Protein AF-A0A139AIP7-F1 (afdb_monomer)

InterPro domains:
  IPR001260 Coproporphyrinogen III oxidase, aerobic [PF01218] (123-434)
  IPR001260 Coproporphyrinogen III oxidase, aerobic [PR00073] (148-164)
  IPR001260 Coproporphyrinogen III oxidase, aerobic [PR00073] (166-187)
  IPR001260 Coproporphyrinogen III oxidase, aerobic [PR00073] (216-240)
  IPR001260 Coproporphyrinogen III oxidase, aerobic [PR00073] (252-274)
  IPR001260 Coproporphyrinogen III oxidase, aerobic [PR00073] (289-318)
  IPR001260 Coproporphyrinogen III oxidase, aerobic [PR00073] (366-393)
  IPR001260 Coproporphyrinogen III oxidase, aerobic [PR00073] (395-421)
  IPR001260 Coproporphyrinogen III oxidase, aerobic [PTHR10755] (116-435)
  IPR036406 Oxygen-dependent coproporphyrinogen III oxidase superfamily [G3DSA:3.40.1500.10] (110-435)
  IPR036406 Oxygen-dependent coproporphyrinogen III oxidase superfamily [SSF102886] (118-435)

Mean predicted aligned error: 13.66 Å

Secondary structure (DSSP, 8-state):
-------------------------PPPPPPP---------------------------------SHHHHHHHHHTTSS-TTTT----PPSPP--TT------S-PPPP---TT-TTS-HHHHHHHHHHHHHHHHHHHHHHHT-TTS---EEEEEE-TTSSEEEEEEEEES-SSEEEEEEEEEEEEEEPPHHHHHHHHHTT---TT--STT-EEEEEEEEEEEEESSTTSPEEEEEEEEEEEE-TT--EEEEEEEEEEEEE-SS--HHHHHHHHHHHHHHHHTT-TTHHHHHHHHHHHHTEETTTTEESSS-EEEEEEEPPPPTTSS-TTHHHHHHHHHHHTHHHHHHHHHHHHTT----HHHHHHHHHHHHHHHHHHHHT-HHHHHHHHSTT--HHHHGGGS-S-----TT--PPTTSHHHHHHHHHHSPPP--

Radius of gyration: 29.46 Å; Cα contacts (8 Å, |Δi|>4): 619; chains: 1; bounding box: 97×85×88 Å

pLDDT: mean 77.07, std 28.41, range [20.62, 98.94]

Nearest PDB structures (foldseek):
  1tkl-assembly1_B  TM=9.303E-01  e=1.721E-32  Saccharomyces cerevisiae
  3e8j-assembly1_B  TM=9.532E-01  e=1.455E-25  Leishmania naiffi
  1txn-assembly1_B  TM=8.670E-01  e=6.450E-23  Saccharomyces cerevisiae
  1txn-assembly1_A  TM=8.499E-01  e=6.801E-23  Saccharomyces cerevisiae
  1tk1-assembly1_A  TM=9.263E-01  e=5.272E-19  Saccharomyces cerevisiae

Organism: Gonapodya prolifera (strain JEL478) (NCBI:txid1344416)

Structure (mmCIF, N/CA/C/O backbone):
data_AF-A0A139AIP7-F1
#
_entry.id   AF-A0A139AIP7-F1
#
loop_
_atom_site.group_PDB
_atom_site.id
_atom_site.type_symbol
_atom_site.label_atom_id
_atom_site.label_alt_id
_atom_site.label_comp_id
_atom_site.label_asym_id
_atom_site.label_entity_id
_atom_site.label_seq_id
_atom_site.pdbx_PDB_ins_code
_atom_site.Cartn_x
_atom_site.Cartn_y
_atom_site.Cartn_z
_atom_site.occupancy
_atom_site.B_iso_or_equiv
_atom_site.auth_seq_id
_atom_site.auth_comp_id
_atom_site.auth_asym_id
_atom_site.auth_atom_id
_atom_site.pdbx_PDB_model_num
ATOM 1 N N . MET A 1 1 ? -35.276 -41.556 -15.869 1.00 32.03 1 MET A N 1
ATOM 2 C CA . MET A 1 1 ? -34.723 -42.851 -16.328 1.00 32.03 1 MET A CA 1
ATOM 3 C C . MET A 1 1 ? -33.212 -42.664 -16.416 1.00 32.03 1 MET A C 1
ATOM 5 O O . MET A 1 1 ? -32.799 -41.756 -17.114 1.00 32.03 1 MET A O 1
ATOM 9 N N . ALA A 1 2 ? -32.458 -43.164 -15.431 1.00 26.73 2 ALA A N 1
ATOM 10 C CA . ALA A 1 2 ? -31.710 -44.443 -15.441 1.00 26.73 2 ALA A CA 1
ATOM 11 C C . ALA A 1 2 ? -30.231 -44.191 -15.862 1.00 26.73 2 ALA A C 1
ATOM 13 O O . ALA A 1 2 ? -30.018 -43.710 -16.963 1.00 26.73 2 ALA A O 1
ATOM 14 N N . SER A 1 3 ? -29.213 -44.241 -14.976 1.00 24.95 3 SER A N 1
ATOM 15 C CA . SER A 1 3 ? -28.645 -45.401 -14.224 1.00 24.95 3 SER A CA 1
ATOM 16 C C . SER A 1 3 ? -27.864 -46.335 -15.180 1.00 24.95 3 SER A C 1
ATOM 18 O O . SER A 1 3 ? -28.476 -46.790 -16.134 1.00 24.95 3 SER A O 1
ATOM 20 N N . ILE A 1 4 ? -26.538 -46.578 -15.113 1.00 28.77 4 ILE A N 1
ATOM 21 C CA . ILE A 1 4 ? -25.705 -47.349 -14.136 1.00 28.77 4 ILE A CA 1
ATOM 22 C C . ILE A 1 4 ? -24.193 -47.231 -14.576 1.00 28.77 4 ILE A C 1
ATOM 24 O O . ILE A 1 4 ? -23.969 -46.798 -15.700 1.00 28.77 4 ILE A O 1
ATOM 28 N N . VAL A 1 5 ? -23.103 -47.695 -13.917 1.00 28.27 5 VAL A N 1
ATOM 29 C CA . VAL A 1 5 ? -22.568 -47.660 -12.520 1.00 28.27 5 VAL A CA 1
ATOM 30 C C . VAL A 1 5 ? -21.374 -48.663 -12.375 1.00 28.27 5 VAL A C 1
ATOM 32 O O . VAL A 1 5 ? -21.524 -49.799 -12.810 1.00 28.27 5 VAL A O 1
ATOM 35 N N . LYS A 1 6 ? -20.270 -48.296 -11.667 1.00 25.61 6 LYS A N 1
ATOM 36 C CA . LYS A 1 6 ? -19.063 -49.126 -11.281 1.00 25.61 6 LYS A CA 1
ATOM 37 C C . LYS A 1 6 ? -18.088 -49.509 -12.431 1.00 25.61 6 LYS A C 1
ATOM 39 O O . LYS A 1 6 ? -18.464 -49.374 -13.584 1.00 25.61 6 LYS A O 1
ATOM 44 N N . SER A 1 7 ? -16.815 -49.922 -12.239 1.00 23.77 7 SER A N 1
ATOM 45 C CA . SER A 1 7 ? -15.936 -50.279 -11.076 1.00 23.77 7 SER A CA 1
ATOM 46 C C . SER A 1 7 ? -14.445 -50.071 -11.465 1.00 23.77 7 SER A C 1
ATOM 48 O O . SER A 1 7 ? -14.103 -50.285 -12.618 1.00 23.77 7 SER A O 1
ATOM 50 N N . ALA A 1 8 ? -13.554 -49.505 -10.637 1.00 24.23 8 ALA A N 1
ATOM 51 C CA . ALA A 1 8 ? -12.711 -50.127 -9.585 1.00 24.23 8 ALA A CA 1
ATOM 52 C C . ALA A 1 8 ? -11.584 -51.113 -10.038 1.00 24.23 8 ALA A C 1
ATOM 54 O O . ALA A 1 8 ? -11.867 -52.255 -10.376 1.00 24.23 8 ALA A O 1
ATOM 55 N N . LEU A 1 9 ? -10.328 -50.616 -9.988 1.00 24.31 9 LEU A N 1
ATOM 56 C CA . LEU A 1 9 ? -9.026 -51.184 -9.514 1.00 24.31 9 LEU A CA 1
ATOM 57 C C . LEU A 1 9 ? -8.881 -52.709 -9.217 1.00 24.31 9 LEU A C 1
ATOM 59 O O . LEU A 1 9 ? -9.815 -53.285 -8.663 1.00 24.31 9 LEU A O 1
ATOM 63 N N . PRO A 1 10 ? -7.683 -53.341 -9.425 1.00 30.17 10 PRO A N 1
ATOM 64 C CA . PRO A 1 10 ? -6.533 -53.123 -8.511 1.00 30.17 10 PRO A CA 1
ATOM 65 C C . PRO A 1 10 ? -5.064 -53.263 -9.018 1.00 30.17 10 PRO A C 1
ATOM 67 O O . PRO A 1 10 ? -4.734 -54.034 -9.908 1.00 30.17 10 PRO A O 1
ATOM 70 N N . LEU A 1 11 ? -4.194 -52.519 -8.316 1.00 23.34 11 LEU A N 1
ATOM 71 C CA . LEU A 1 11 ? -2.807 -52.771 -7.849 1.00 23.34 11 LEU A CA 1
ATOM 72 C C . LEU A 1 11 ? -1.936 -53.927 -8.413 1.00 23.34 11 LEU A C 1
ATOM 74 O O . LEU A 1 11 ? -2.249 -55.100 -8.235 1.00 23.34 11 LEU A O 1
ATOM 78 N N . SER A 1 12 ? -0.689 -53.583 -8.767 1.00 23.06 12 SER A N 1
ATOM 79 C CA . SER A 1 12 ? 0.529 -54.298 -8.319 1.00 23.06 12 SER A CA 1
ATOM 80 C C . SER A 1 12 ? 1.703 -53.306 -8.158 1.00 23.06 12 SER A C 1
ATOM 82 O O . SER A 1 12 ? 1.626 -52.182 -8.659 1.00 23.06 12 SER A O 1
ATOM 84 N N . ALA A 1 13 ? 2.739 -53.651 -7.382 1.00 22.58 13 ALA A N 1
ATOM 85 C CA . ALA A 1 13 ? 3.745 -52.702 -6.878 1.00 22.58 13 ALA A CA 1
ATOM 86 C C . ALA A 1 13 ? 5.204 -53.189 -7.023 1.00 22.58 13 ALA A C 1
ATOM 88 O O . ALA A 1 13 ? 5.439 -54.382 -7.180 1.00 22.58 13 ALA A O 1
ATOM 89 N N . SER A 1 14 ? 6.138 -52.238 -6.845 1.00 23.02 14 SER A N 1
ATOM 90 C CA . SER A 1 14 ? 7.607 -52.377 -6.707 1.00 23.02 14 SER A CA 1
ATOM 91 C C . SER A 1 14 ? 8.396 -52.775 -7.979 1.00 23.02 14 SER A C 1
ATOM 93 O O . SER A 1 14 ? 7.854 -53.388 -8.885 1.00 23.02 14 SER A O 1
ATOM 95 N N . THR A 1 15 ? 9.676 -52.404 -8.164 1.00 22.69 15 THR A N 1
ATOM 96 C CA . THR A 1 15 ? 10.724 -51.989 -7.195 1.00 22.69 15 THR A CA 1
ATOM 97 C C . THR A 1 15 ? 11.836 -51.158 -7.892 1.00 22.69 15 THR A C 1
ATOM 99 O O . THR A 1 15 ? 12.177 -51.524 -9.004 1.00 22.69 15 THR A O 1
ATOM 102 N N . LEU A 1 16 ? 12.415 -50.141 -7.208 1.00 21.80 16 LEU A N 1
ATOM 103 C CA . LEU A 1 16 ? 13.845 -49.675 -7.178 1.00 21.80 16 LEU A CA 1
ATOM 104 C C . LEU A 1 16 ? 14.675 -49.499 -8.502 1.00 21.80 16 LEU A C 1
ATOM 106 O O . LEU A 1 16 ? 14.533 -50.271 -9.432 1.00 21.80 16 LEU A O 1
ATOM 110 N N . SER A 1 17 ? 15.648 -48.577 -8.663 1.00 21.83 17 SER A N 1
ATOM 111 C CA . SER A 1 17 ? 16.321 -47.594 -7.773 1.00 21.83 17 SER A CA 1
ATOM 112 C C . SER A 1 17 ? 17.336 -46.689 -8.535 1.00 21.83 17 SER A C 1
ATOM 114 O O . SER A 1 17 ? 17.621 -46.933 -9.702 1.00 21.83 17 SER A O 1
ATOM 116 N N . TYR A 1 18 ? 17.951 -45.725 -7.814 1.00 21.27 18 TYR A N 1
ATOM 117 C CA . TYR A 1 18 ? 19.138 -44.896 -8.162 1.00 21.27 18 TYR A CA 1
ATOM 118 C C . TYR A 1 18 ? 18.952 -43.769 -9.213 1.00 21.27 18 TYR A C 1
ATOM 120 O O . TYR A 1 18 ? 18.138 -43.885 -10.115 1.00 21.27 18 TYR A O 1
ATOM 128 N N . TRP A 1 19 ? 19.649 -42.620 -9.159 1.00 20.62 19 TRP A N 1
ATOM 129 C CA . TRP A 1 19 ? 20.824 -42.188 -8.365 1.00 20.62 19 TRP A CA 1
ATOM 130 C C . TRP A 1 19 ? 20.573 -40.868 -7.601 1.00 20.62 19 TRP A C 1
ATOM 132 O O . TRP A 1 19 ? 19.832 -40.004 -8.060 1.00 20.62 19 TRP A O 1
ATOM 142 N N . ALA A 1 20 ? 21.285 -40.671 -6.486 1.00 20.67 20 ALA A N 1
ATOM 143 C CA . ALA A 1 20 ? 21.469 -39.376 -5.824 1.00 20.67 20 ALA A CA 1
ATOM 144 C C . ALA A 1 20 ? 22.972 -39.139 -5.606 1.00 20.67 20 ALA A C 1
ATOM 146 O O . ALA A 1 20 ? 23.699 -40.097 -5.339 1.00 20.67 20 ALA A O 1
ATOM 147 N N . SER A 1 21 ? 23.445 -37.892 -5.695 1.00 22.86 21 SER A N 1
ATOM 148 C CA . SER A 1 21 ? 24.841 -37.532 -5.409 1.00 22.86 21 SER A CA 1
ATOM 149 C C . SER A 1 21 ? 2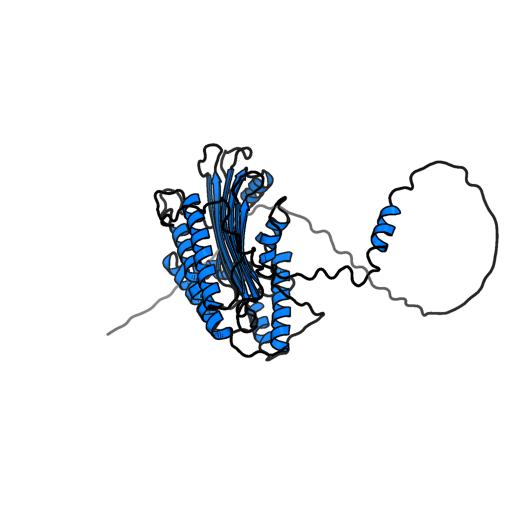4.946 -36.478 -4.303 1.00 22.86 21 SER A C 1
ATOM 151 O O . SER A 1 21 ? 24.135 -35.565 -4.175 1.00 22.86 21 SER A O 1
ATOM 153 N N . SER A 1 22 ? 25.941 -36.682 -3.448 1.00 23.20 22 SER A N 1
ATOM 154 C CA . SER A 1 22 ? 26.134 -36.046 -2.145 1.00 23.20 22 SER A CA 1
ATOM 155 C C . SER A 1 22 ? 26.825 -34.682 -2.183 1.00 23.20 22 SER A C 1
ATOM 157 O O . SER A 1 22 ? 27.783 -34.498 -2.933 1.00 23.20 22 SER A O 1
ATOM 159 N N . SER A 1 23 ? 26.524 -33.835 -1.197 1.00 23.69 23 SER A N 1
ATOM 160 C CA . SER A 1 23 ? 27.533 -32.965 -0.577 1.00 23.69 23 SER A CA 1
ATOM 161 C C . SER A 1 23 ? 27.315 -32.886 0.941 1.00 23.69 23 SER A C 1
ATOM 163 O O . SER A 1 23 ? 26.234 -32.574 1.433 1.00 23.69 23 SER A O 1
ATOM 165 N N . THR A 1 24 ? 28.350 -33.253 1.698 1.00 22.83 24 THR A N 1
ATOM 166 C CA . THR A 1 24 ? 28.287 -33.480 3.151 1.00 22.83 24 THR A CA 1
ATOM 167 C C . THR A 1 24 ? 28.887 -32.297 3.906 1.00 22.83 24 THR A C 1
ATOM 169 O O . THR A 1 24 ? 30.016 -31.908 3.617 1.00 22.83 24 THR A O 1
ATOM 172 N N . VAL A 1 25 ? 28.211 -31.789 4.942 1.00 24.80 25 VAL A N 1
ATOM 173 C CA . VAL A 1 25 ? 28.814 -30.868 5.926 1.00 24.80 25 VAL A CA 1
ATOM 174 C C . VAL A 1 25 ? 28.640 -31.440 7.333 1.00 24.80 25 VAL A C 1
ATOM 176 O O . VAL A 1 25 ? 27.535 -31.773 7.754 1.00 24.80 25 VAL A O 1
ATOM 179 N N . ARG A 1 26 ? 29.758 -31.592 8.055 1.00 23.56 26 ARG A N 1
ATOM 180 C CA . ARG A 1 26 ? 29.807 -32.124 9.427 1.00 23.56 26 ARG A CA 1
ATOM 181 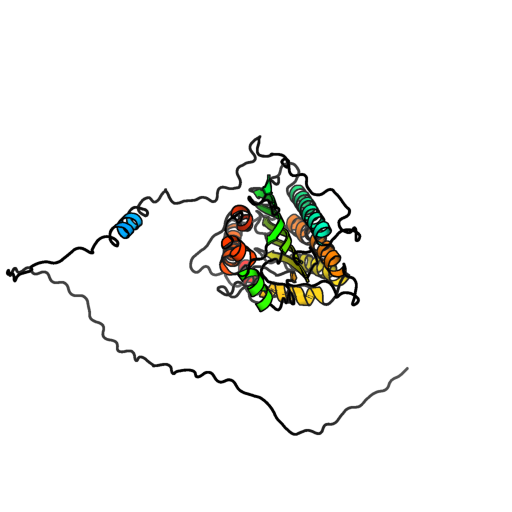C C . ARG A 1 26 ? 29.212 -31.136 10.433 1.00 23.56 26 ARG A C 1
ATOM 183 O O . ARG A 1 26 ? 29.617 -29.979 10.467 1.00 23.56 26 ARG A O 1
ATOM 190 N N . ALA A 1 27 ? 28.378 -31.639 11.341 1.00 23.91 27 ALA A N 1
ATOM 191 C CA . ALA A 1 27 ? 28.113 -30.987 12.622 1.00 23.91 27 ALA A CA 1
ATOM 192 C C . ALA A 1 27 ? 29.183 -31.390 13.657 1.00 23.91 27 ALA A C 1
ATOM 194 O O . ALA A 1 27 ? 29.608 -32.546 13.691 1.00 23.91 27 ALA A O 1
ATOM 195 N N . LEU A 1 28 ? 29.601 -30.447 14.507 1.00 26.83 28 LEU A N 1
ATOM 196 C CA . LEU A 1 28 ? 30.477 -30.691 15.663 1.00 26.83 28 LEU A CA 1
ATOM 197 C C . LEU A 1 28 ? 29.655 -30.725 16.971 1.00 26.83 28 LEU A C 1
ATOM 199 O O . LEU A 1 28 ? 28.573 -30.134 17.026 1.00 26.83 28 LEU A O 1
ATOM 203 N N . PRO A 1 29 ? 30.110 -31.454 18.009 1.00 28.33 29 PRO A N 1
ATOM 204 C CA . PRO A 1 29 ? 29.253 -31.851 19.123 1.00 28.33 29 PRO A CA 1
ATOM 205 C C . PRO A 1 29 ? 29.061 -30.760 20.184 1.00 28.33 29 PRO A C 1
ATOM 207 O O . PRO A 1 29 ? 29.954 -29.968 20.477 1.00 28.33 29 PRO A O 1
ATOM 210 N N . ARG A 1 30 ? 27.891 -30.787 20.832 1.00 25.73 30 ARG A N 1
ATOM 211 C CA . ARG A 1 30 ? 27.597 -29.994 22.034 1.00 25.73 30 ARG A CA 1
ATOM 212 C C . ARG A 1 30 ? 28.419 -30.515 23.218 1.00 25.73 30 ARG A C 1
ATOM 214 O O . ARG A 1 30 ? 28.420 -31.717 23.476 1.00 25.73 30 ARG A O 1
ATOM 221 N N . HIS A 1 31 ? 29.045 -29.623 23.980 1.00 26.81 31 HIS A N 1
ATOM 222 C CA . HIS A 1 31 ? 29.541 -29.941 25.320 1.00 26.81 31 HIS A CA 1
ATOM 223 C C . HIS A 1 31 ? 28.513 -29.531 26.374 1.00 26.81 31 HIS A C 1
ATOM 225 O O . HIS A 1 31 ? 28.002 -28.412 26.360 1.00 26.81 31 HIS A O 1
ATOM 231 N N . ALA A 1 32 ? 28.210 -30.459 27.279 1.00 24.75 32 ALA A N 1
ATOM 232 C CA . ALA A 1 32 ? 27.433 -30.183 28.476 1.00 24.75 32 ALA A CA 1
ATOM 233 C C . ALA A 1 32 ? 28.349 -29.559 29.537 1.00 24.75 32 ALA A C 1
ATOM 235 O O . ALA A 1 32 ? 29.437 -30.075 29.788 1.00 24.75 32 ALA A O 1
ATOM 236 N N . ILE A 1 33 ? 27.893 -28.485 30.180 1.00 26.78 33 ILE A N 1
ATOM 237 C CA . ILE A 1 33 ? 28.524 -27.943 31.386 1.00 26.78 33 ILE A CA 1
ATOM 238 C C . ILE A 1 33 ? 27.587 -28.243 32.552 1.00 26.78 33 ILE A C 1
ATOM 240 O O . ILE A 1 33 ? 26.437 -27.805 32.576 1.00 26.78 33 ILE A O 1
ATOM 244 N N . THR A 1 34 ? 28.075 -29.048 33.490 1.00 25.89 34 THR A N 1
ATOM 245 C CA . THR A 1 34 ? 27.368 -29.451 34.704 1.00 25.89 34 THR A CA 1
ATOM 246 C C . THR A 1 34 ? 27.292 -28.301 35.704 1.00 25.89 34 THR A C 1
ATOM 248 O O . THR A 1 34 ? 28.256 -27.569 35.918 1.00 25.89 34 THR A O 1
ATOM 251 N N . SER A 1 35 ? 26.141 -28.152 36.359 1.00 23.77 35 SER A N 1
ATOM 252 C CA . SER A 1 35 ? 25.962 -27.185 37.440 1.00 23.77 35 SER A CA 1
ATOM 253 C C . SER A 1 35 ? 26.625 -27.664 38.732 1.00 23.77 35 SER A C 1
ATOM 255 O O . SER A 1 35 ? 26.328 -28.765 39.198 1.00 23.77 35 SER A O 1
ATOM 257 N N . THR A 1 36 ? 27.399 -26.802 39.388 1.00 26.58 36 THR A N 1
ATOM 258 C CA . THR A 1 36 ? 27.739 -26.950 40.810 1.00 26.58 36 THR A CA 1
ATOM 259 C C . THR A 1 36 ? 27.399 -25.673 41.569 1.00 26.58 36 THR A C 1
ATOM 261 O O . THR A 1 36 ? 27.955 -24.601 41.349 1.00 26.58 36 THR A O 1
ATOM 264 N N . SER A 1 37 ? 26.439 -25.790 42.482 1.00 25.03 37 SER A N 1
ATOM 265 C CA . SER A 1 37 ? 25.997 -24.711 43.359 1.00 25.03 37 SER A CA 1
ATOM 266 C C . SER A 1 37 ? 26.895 -24.596 44.593 1.00 25.03 37 SER A C 1
ATOM 268 O O . SER A 1 37 ? 26.976 -25.536 45.385 1.00 25.03 37 SER A O 1
ATOM 270 N N . ARG A 1 38 ? 27.473 -23.416 44.829 1.00 26.86 38 ARG A N 1
ATOM 271 C CA . ARG A 1 38 ? 27.925 -22.971 46.157 1.00 26.86 38 ARG A CA 1
ATOM 272 C C . ARG A 1 38 ? 27.590 -21.494 46.327 1.00 26.86 38 ARG A C 1
ATOM 274 O O . ARG A 1 38 ? 28.235 -20.642 45.729 1.00 26.86 38 ARG A O 1
ATOM 281 N N . GLY A 1 39 ? 26.575 -21.200 47.134 1.00 23.59 39 GLY A N 1
ATOM 282 C CA . GLY A 1 39 ? 26.352 -19.845 47.635 1.00 23.59 39 GLY A CA 1
ATOM 283 C C . GLY A 1 39 ? 27.203 -19.584 48.877 1.00 23.59 39 GLY A C 1
ATOM 284 O O . GLY A 1 39 ? 27.564 -20.529 49.574 1.00 23.59 39 GLY A O 1
ATOM 285 N N . TYR A 1 40 ? 27.463 -18.314 49.188 1.00 25.44 40 TYR A N 1
ATOM 286 C CA . TYR A 1 40 ? 27.824 -17.885 50.540 1.00 25.44 40 TYR A CA 1
ATOM 287 C C . TYR A 1 40 ? 27.195 -16.527 50.874 1.00 25.44 40 TYR A C 1
ATOM 289 O O . TYR A 1 40 ? 26.882 -15.729 49.992 1.00 25.44 40 TYR A O 1
ATOM 297 N N . ARG A 1 41 ? 26.936 -16.330 52.170 1.00 24.83 41 ARG A N 1
ATOM 298 C CA . ARG A 1 41 ? 26.219 -15.188 52.759 1.00 24.83 41 ARG A CA 1
ATOM 299 C C . ARG A 1 41 ? 27.046 -13.900 52.783 1.00 24.83 41 ARG A C 1
ATOM 301 O O . ARG A 1 41 ? 28.271 -13.931 52.778 1.00 24.83 41 ARG A O 1
ATOM 308 N N . ALA A 1 42 ? 26.333 -12.785 52.937 1.00 26.61 42 ALA A N 1
ATOM 309 C CA . ALA A 1 42 ? 26.887 -11.500 53.347 1.00 26.61 42 ALA A CA 1
ATOM 310 C C . ALA A 1 42 ? 27.530 -11.546 54.749 1.00 26.61 42 ALA A C 1
ATOM 312 O O . ALA A 1 42 ? 27.095 -12.304 55.619 1.00 26.61 42 ALA A O 1
ATOM 313 N N . GLY A 1 43 ? 28.505 -10.664 54.975 1.00 25.83 43 GLY A N 1
ATOM 314 C CA . GLY A 1 43 ? 29.110 -10.377 56.275 1.00 25.83 43 GLY A CA 1
ATOM 315 C C . GLY A 1 43 ? 29.865 -9.048 56.217 1.00 25.83 43 GLY A C 1
ATOM 316 O O . GLY A 1 43 ? 30.629 -8.818 55.284 1.00 25.83 43 GLY A O 1
ATOM 317 N N . ALA A 1 44 ? 29.608 -8.157 57.175 1.00 25.94 44 ALA A N 1
ATOM 318 C CA . ALA A 1 44 ? 30.267 -6.855 57.281 1.00 25.94 44 ALA A CA 1
ATOM 319 C C . ALA A 1 44 ? 31.577 -6.948 58.086 1.00 25.94 44 ALA A C 1
ATOM 321 O O . ALA A 1 44 ? 31.733 -7.846 58.910 1.00 25.94 44 ALA A O 1
ATOM 322 N N . GLY A 1 45 ? 32.487 -5.987 57.902 1.00 25.80 45 GLY A N 1
ATOM 323 C CA . GLY A 1 45 ? 33.693 -5.863 58.725 1.00 25.80 45 GLY A CA 1
ATOM 324 C C . GLY A 1 45 ? 34.616 -4.740 58.253 1.00 25.80 45 GLY A C 1
ATOM 325 O O . GLY A 1 45 ? 35.127 -4.787 57.139 1.00 25.80 45 GLY A O 1
ATOM 326 N N . ALA A 1 46 ? 34.817 -3.727 59.096 1.00 26.47 46 ALA A N 1
ATOM 327 C CA . ALA A 1 46 ? 35.783 -2.651 58.872 1.00 26.47 46 ALA A CA 1
ATOM 328 C C . ALA A 1 46 ? 37.167 -3.017 59.446 1.00 26.47 46 ALA A C 1
ATOM 330 O O . ALA A 1 46 ? 37.259 -3.836 60.358 1.00 26.47 46 ALA A O 1
ATOM 331 N N . GLY A 1 47 ? 38.233 -2.363 58.974 1.00 25.61 47 GLY A N 1
ATOM 332 C CA . GLY A 1 47 ? 39.566 -2.474 59.581 1.00 25.61 47 GLY A CA 1
ATOM 333 C C . GLY A 1 47 ? 40.673 -1.867 58.718 1.00 25.61 47 GLY A C 1
ATOM 334 O O . GLY A 1 47 ? 40.946 -2.357 57.628 1.00 25.61 47 GLY A O 1
ATOM 335 N N . ALA A 1 48 ? 41.305 -0.795 59.200 1.00 26.30 48 ALA A N 1
ATOM 336 C CA . ALA A 1 48 ? 42.427 -0.129 58.533 1.00 26.30 48 ALA A CA 1
ATOM 337 C C . ALA A 1 48 ? 43.789 -0.737 58.931 1.00 26.30 48 ALA A C 1
ATOM 339 O O . ALA A 1 48 ? 43.916 -1.329 60.000 1.00 26.30 48 ALA A O 1
ATOM 340 N N . GLY A 1 49 ? 44.828 -0.521 58.116 1.00 25.78 49 GLY A N 1
ATOM 341 C CA . GLY A 1 49 ? 46.217 -0.864 58.456 1.00 25.78 49 GLY A CA 1
ATOM 342 C C . GLY A 1 49 ? 47.205 -0.480 57.348 1.00 25.78 49 GLY A C 1
ATOM 343 O O . GLY A 1 49 ? 47.018 -0.863 56.198 1.00 25.78 49 GLY A O 1
ATOM 344 N N . ALA A 1 50 ? 48.232 0.311 57.675 1.00 25.77 50 ALA A N 1
ATOM 345 C CA . ALA A 1 50 ? 49.200 0.863 56.717 1.00 25.77 50 ALA A CA 1
ATOM 346 C C . ALA A 1 50 ? 50.461 -0.015 56.546 1.00 25.77 50 ALA A C 1
ATOM 348 O O . ALA A 1 50 ? 50.791 -0.798 57.432 1.00 25.77 50 ALA A O 1
ATOM 349 N N . GLY A 1 51 ? 51.212 0.157 55.445 1.00 25.17 51 GLY A N 1
ATOM 350 C CA . GLY A 1 51 ? 52.467 -0.587 55.223 1.00 25.17 51 GLY A CA 1
ATOM 351 C C . GLY A 1 51 ? 53.207 -0.274 53.913 1.00 25.17 51 GLY A C 1
ATOM 352 O O . GLY A 1 51 ? 53.114 -1.004 52.937 1.00 25.17 51 GLY A O 1
ATOM 353 N N . THR A 1 52 ? 53.957 0.824 53.902 1.00 26.20 52 THR A N 1
ATOM 354 C CA . THR A 1 52 ? 54.885 1.305 52.855 1.00 26.20 52 THR A CA 1
ATOM 355 C C . THR A 1 52 ? 55.862 0.276 52.237 1.00 26.20 52 THR A C 1
ATOM 357 O O . THR A 1 52 ? 56.496 -0.453 52.993 1.00 26.20 52 THR A O 1
ATOM 360 N N . ALA A 1 53 ? 56.150 0.375 50.919 1.00 27.64 53 ALA A N 1
ATOM 361 C CA . ALA A 1 53 ? 57.478 0.759 50.352 1.00 27.64 53 ALA A CA 1
ATOM 362 C C . ALA A 1 53 ? 57.884 0.125 48.982 1.00 27.64 53 ALA A C 1
ATOM 364 O O . ALA A 1 53 ? 58.344 -1.006 48.902 1.00 27.64 53 ALA A O 1
ATOM 365 N N . ARG A 1 54 ? 57.829 0.954 47.923 1.00 25.55 54 ARG A N 1
ATOM 366 C CA . ARG A 1 54 ? 58.732 1.078 46.742 1.00 25.55 54 ARG A CA 1
ATOM 367 C C . ARG A 1 54 ? 59.603 -0.114 46.260 1.00 25.55 54 ARG A C 1
ATOM 369 O O . ARG A 1 54 ? 60.607 -0.431 46.892 1.00 25.55 54 ARG A O 1
ATOM 376 N N . SER A 1 55 ? 59.501 -0.422 44.956 1.00 25.66 55 SER A N 1
ATOM 377 C CA . SER A 1 55 ? 60.700 -0.467 44.088 1.00 25.66 55 SER A CA 1
ATOM 378 C C . SER A 1 55 ? 60.462 0.015 42.633 1.00 25.66 55 SER A C 1
ATOM 380 O O . SER A 1 55 ? 59.570 -0.432 41.925 1.00 25.66 55 SER A O 1
ATOM 382 N N . LYS A 1 56 ? 61.276 1.014 42.260 1.00 25.83 56 LYS A N 1
ATOM 383 C CA . LYS A 1 56 ? 61.804 1.451 40.944 1.00 25.83 56 LYS A CA 1
ATOM 384 C C . LYS A 1 56 ? 61.006 1.200 39.640 1.00 25.83 56 LYS A C 1
ATOM 386 O O . LYS A 1 56 ? 60.893 0.080 39.161 1.00 25.83 56 LYS A O 1
ATOM 391 N N . TRP A 1 57 ? 60.660 2.310 38.977 1.00 21.48 57 TRP A N 1
ATOM 392 C CA . TRP A 1 57 ? 60.372 2.426 37.537 1.00 21.48 57 TRP A CA 1
ATOM 393 C C . TRP A 1 57 ? 61.426 3.327 36.864 1.00 21.48 57 TRP A C 1
ATOM 395 O O . TRP A 1 57 ? 61.837 4.326 37.456 1.00 21.48 57 TRP A O 1
ATOM 405 N N . THR A 1 58 ? 61.784 3.026 35.615 1.00 26.70 58 THR A N 1
ATOM 406 C CA . THR A 1 58 ? 62.487 3.914 34.662 1.00 26.70 58 THR A CA 1
ATOM 407 C C . THR A 1 58 ? 61.944 3.652 33.240 1.00 26.70 58 THR A C 1
ATOM 409 O O . THR A 1 58 ? 61.336 2.602 33.028 1.00 26.70 58 THR A O 1
ATOM 412 N N . PRO A 1 59 ? 62.031 4.609 32.289 1.00 33.72 59 PRO A N 1
ATOM 413 C CA . PRO A 1 59 ? 60.861 4.893 31.453 1.00 33.72 59 PRO A CA 1
ATOM 414 C C . PRO A 1 59 ? 61.057 4.764 29.931 1.00 33.72 59 PRO A C 1
ATOM 416 O O . PRO A 1 59 ? 62.059 5.204 29.385 1.00 33.72 59 PRO A O 1
ATOM 419 N N . MET A 1 60 ? 60.002 4.298 29.257 1.00 23.45 60 MET A N 1
ATOM 420 C CA . MET A 1 60 ? 59.582 4.562 27.866 1.00 23.45 60 MET A CA 1
ATOM 421 C C . MET A 1 60 ? 58.077 4.214 27.826 1.00 23.45 60 MET A C 1
ATOM 423 O O . MET A 1 60 ? 57.661 3.282 28.503 1.00 23.45 60 MET A O 1
ATOM 427 N N . GLY A 1 61 ? 57.173 4.874 27.107 1.00 24.05 61 GLY A N 1
ATOM 428 C CA . GLY A 1 61 ? 57.276 6.009 26.195 1.00 24.05 61 GLY A CA 1
ATOM 429 C C . GLY A 1 61 ? 55.974 6.073 25.378 1.00 24.05 61 GLY A C 1
ATOM 430 O O . GLY A 1 61 ? 55.718 5.170 24.598 1.00 24.05 61 GLY A O 1
ATOM 431 N N . ALA A 1 62 ? 55.142 7.090 25.632 1.00 25.97 62 ALA A N 1
ATOM 432 C CA . ALA A 1 62 ? 53.952 7.532 24.878 1.00 25.97 62 ALA A CA 1
ATOM 433 C C . ALA A 1 62 ? 53.167 6.528 23.985 1.00 25.97 62 ALA A C 1
ATOM 435 O O . ALA A 1 62 ? 53.522 6.330 22.828 1.00 25.97 62 ALA A O 1
ATOM 436 N N . ALA A 1 63 ? 51.993 6.063 24.456 1.00 26.03 63 ALA A N 1
ATOM 437 C CA . ALA A 1 63 ? 50.843 5.688 23.599 1.00 26.03 63 ALA A CA 1
ATOM 438 C C . ALA A 1 63 ? 49.495 5.559 24.366 1.00 26.03 63 ALA A C 1
ATOM 440 O O . ALA A 1 63 ? 48.731 4.624 24.139 1.00 26.03 63 ALA A O 1
ATOM 441 N N . VAL A 1 64 ? 49.165 6.481 25.284 1.00 29.97 64 VAL A N 1
ATOM 442 C CA . VAL A 1 64 ? 47.839 6.518 25.950 1.00 29.97 64 VAL A CA 1
ATOM 443 C C . VAL A 1 64 ? 47.160 7.845 25.624 1.00 29.97 64 VAL A C 1
ATOM 445 O O . VAL A 1 64 ? 47.423 8.853 26.272 1.00 29.97 64 VAL A O 1
ATOM 448 N N . GLY A 1 65 ? 46.322 7.858 24.583 1.00 35.41 65 GLY A N 1
ATOM 449 C CA . GLY A 1 65 ? 45.796 9.116 24.037 1.00 35.41 65 GLY A CA 1
ATOM 450 C C . GLY A 1 65 ? 44.657 8.999 23.021 1.00 35.41 65 GLY A C 1
ATOM 451 O O . GLY A 1 65 ? 44.601 9.813 22.110 1.00 35.41 65 GLY A O 1
ATOM 452 N N . VAL A 1 66 ? 43.764 8.005 23.145 1.00 32.62 66 VAL A N 1
ATOM 453 C CA . VAL A 1 66 ? 42.536 7.923 22.308 1.00 32.62 66 VAL A CA 1
ATOM 454 C C . VAL A 1 66 ? 41.285 7.514 23.106 1.00 32.62 66 VAL A C 1
ATOM 456 O O . VAL A 1 66 ? 40.206 8.049 22.876 1.00 32.62 66 VAL A O 1
ATOM 459 N N . ILE A 1 67 ? 41.398 6.607 24.084 1.00 31.27 67 ILE A N 1
ATOM 460 C CA . ILE A 1 67 ? 40.215 5.949 24.682 1.00 31.27 67 ILE A CA 1
ATOM 461 C C . ILE A 1 67 ? 39.476 6.815 25.731 1.00 31.27 67 ILE A C 1
ATOM 463 O O . ILE A 1 67 ? 38.275 6.649 25.927 1.00 31.27 67 ILE A O 1
ATOM 467 N N . ALA A 1 68 ? 40.137 7.792 26.364 1.00 28.75 68 ALA A N 1
ATOM 468 C CA . ALA A 1 68 ? 39.515 8.617 27.413 1.00 28.75 68 ALA A CA 1
ATOM 469 C C . ALA A 1 68 ? 38.549 9.708 26.892 1.00 28.75 68 ALA A C 1
ATOM 471 O O . ALA A 1 68 ? 37.636 10.105 27.613 1.00 28.75 68 ALA A O 1
ATOM 472 N N . GLY A 1 69 ? 38.717 10.185 25.651 1.00 29.11 69 GLY A N 1
ATOM 473 C CA . GLY A 1 69 ? 37.904 11.285 25.106 1.00 29.11 69 GLY A CA 1
ATOM 474 C C . GLY A 1 69 ? 36.466 10.888 24.750 1.00 29.11 69 GLY A C 1
ATOM 475 O O . GLY A 1 69 ? 35.542 11.680 24.917 1.00 29.11 69 GLY A O 1
ATOM 476 N N . VAL A 1 70 ? 36.260 9.643 24.307 1.00 32.84 70 VAL A N 1
ATOM 477 C CA . VAL A 1 70 ? 34.941 9.152 23.865 1.00 32.84 70 VAL A CA 1
ATOM 478 C C . VAL A 1 70 ? 34.016 8.873 25.055 1.00 32.84 70 VAL A C 1
ATOM 480 O O . VAL A 1 70 ? 32.832 9.202 25.005 1.00 32.84 70 VAL A O 1
ATOM 483 N N . ALA A 1 71 ? 34.557 8.335 26.153 1.00 32.16 71 ALA A N 1
ATOM 484 C CA . ALA A 1 71 ? 33.774 7.986 27.340 1.00 32.16 71 ALA A CA 1
ATOM 485 C C . ALA A 1 71 ? 33.192 9.215 28.065 1.00 32.16 71 ALA A C 1
ATOM 487 O O . ALA A 1 71 ? 32.056 9.169 28.530 1.00 32.16 71 ALA A O 1
ATOM 488 N N . VAL A 1 72 ? 33.932 10.329 28.133 1.00 32.38 72 VAL A N 1
ATOM 489 C CA . VAL A 1 72 ? 33.446 11.560 28.785 1.00 32.38 72 VAL A CA 1
ATOM 490 C C . VAL A 1 72 ? 32.391 12.265 27.927 1.00 32.38 72 VAL A C 1
ATOM 492 O O . VAL A 1 72 ? 31.381 12.719 28.463 1.00 32.38 72 VAL A O 1
ATOM 495 N N . TYR A 1 73 ? 32.558 12.285 26.598 1.00 32.19 73 TYR A N 1
ATOM 496 C CA . TYR A 1 73 ? 31.552 12.858 25.695 1.00 32.19 73 TYR A CA 1
ATOM 497 C C . TYR A 1 73 ? 30.235 12.063 25.717 1.00 32.19 73 TYR A C 1
ATOM 499 O O . TYR A 1 73 ? 29.165 12.661 25.698 1.00 32.19 73 TYR A O 1
ATOM 507 N N . GLN A 1 74 ? 30.297 10.730 25.841 1.00 32.53 74 GLN A N 1
ATOM 508 C CA . GLN A 1 74 ? 29.100 9.889 25.979 1.00 32.53 74 GLN A CA 1
ATOM 509 C C . GLN A 1 74 ? 28.445 9.923 27.368 1.00 32.53 74 GLN A C 1
ATOM 511 O O . GLN A 1 74 ? 27.292 9.521 27.475 1.00 32.53 74 GLN A O 1
ATOM 516 N N . LEU A 1 75 ? 29.121 10.390 28.425 1.00 32.12 75 LEU A N 1
ATOM 517 C CA . LEU A 1 75 ? 28.528 10.500 29.769 1.00 32.12 75 LEU A CA 1
ATOM 518 C C . LEU A 1 75 ? 27.930 11.885 30.060 1.00 32.12 75 LEU A C 1
ATOM 520 O O . LEU A 1 75 ? 26.976 11.977 30.829 1.00 32.12 75 LEU A O 1
ATOM 524 N N . ALA A 1 76 ? 28.417 12.946 29.412 1.00 33.16 76 ALA A N 1
ATOM 525 C CA . ALA A 1 76 ? 27.879 14.303 29.566 1.00 33.16 76 ALA A CA 1
ATOM 526 C C . ALA A 1 76 ? 26.557 14.557 28.803 1.00 33.16 76 ALA A C 1
ATOM 528 O O . ALA A 1 76 ? 25.920 15.587 29.007 1.00 33.16 76 ALA A O 1
ATOM 529 N N . THR A 1 77 ? 26.125 13.637 27.931 1.00 37.72 77 THR A N 1
ATOM 530 C CA . THR A 1 77 ? 24.910 13.778 27.102 1.00 37.72 77 THR A CA 1
ATOM 531 C C . THR A 1 77 ? 23.654 13.103 27.670 1.00 37.72 77 THR A C 1
ATOM 533 O O . THR A 1 77 ? 22.596 13.200 27.054 1.00 37.72 77 THR A O 1
ATOM 536 N N . PHE A 1 78 ? 23.736 12.429 28.826 1.00 36.41 78 PHE A N 1
ATOM 537 C CA . PHE A 1 78 ? 22.605 11.706 29.444 1.00 36.41 78 PHE A CA 1
ATOM 538 C C . PHE A 1 78 ? 22.049 12.344 30.731 1.00 36.41 78 PHE A C 1
ATOM 540 O O . PHE A 1 78 ? 21.174 11.763 31.368 1.00 36.41 78 PHE A O 1
ATOM 547 N N . SER A 1 79 ? 22.522 13.531 31.121 1.00 40.28 79 SER A N 1
ATOM 548 C CA . SER A 1 79 ? 22.122 14.210 32.366 1.00 40.28 79 SER A CA 1
ATOM 549 C C . SER A 1 79 ? 21.189 15.415 32.173 1.00 40.28 79 SER A C 1
ATOM 551 O O . SER A 1 79 ? 21.111 16.265 33.053 1.00 40.28 79 SER A O 1
ATOM 553 N N . ASP A 1 80 ? 20.481 15.493 31.043 1.00 37.53 80 ASP A N 1
ATOM 554 C CA . ASP A 1 80 ? 19.422 16.482 30.794 1.00 37.53 80 ASP A CA 1
ATOM 555 C C . ASP A 1 80 ? 18.114 15.748 30.423 1.00 37.53 80 ASP A C 1
ATOM 557 O O . ASP A 1 80 ? 17.970 15.292 29.282 1.00 37.53 80 ASP A O 1
ATOM 561 N N . PRO A 1 81 ? 17.181 15.564 31.383 1.00 40.81 81 PRO A N 1
ATOM 562 C CA . PRO A 1 81 ? 15.943 14.815 31.164 1.00 40.81 81 PRO A CA 1
ATOM 563 C C . PRO A 1 81 ? 14.960 15.464 30.180 1.00 40.81 81 PRO A C 1
ATOM 565 O O . PRO A 1 81 ? 14.073 14.768 29.690 1.00 40.81 81 PRO A O 1
ATOM 568 N N . GLU A 1 82 ? 15.094 16.761 29.883 1.00 40.91 82 GLU A N 1
ATOM 569 C CA . GLU A 1 82 ? 14.146 17.490 29.027 1.00 40.91 82 GLU A CA 1
ATOM 570 C C . GLU A 1 82 ? 14.635 17.639 27.576 1.00 40.91 82 GLU A C 1
ATOM 572 O O . GLU A 1 82 ? 13.835 17.880 26.672 1.00 40.91 82 GLU A O 1
ATOM 577 N N . ARG A 1 83 ? 15.930 17.423 27.297 1.00 37.97 83 ARG A N 1
ATOM 578 C CA . ARG A 1 83 ? 16.505 17.650 25.955 1.00 37.97 83 ARG A CA 1
ATOM 579 C C . ARG A 1 83 ? 16.321 16.548 24.911 1.00 37.97 83 ARG A C 1
ATOM 581 O O . ARG A 1 83 ? 16.713 16.759 23.767 1.00 37.97 83 ARG A O 1
ATOM 588 N N . ASN A 1 84 ? 15.740 15.400 25.262 1.00 34.69 84 ASN A N 1
ATOM 589 C CA . ASN A 1 84 ? 15.589 14.256 24.348 1.00 34.69 84 ASN A CA 1
ATOM 590 C C . ASN A 1 84 ? 14.142 13.754 24.195 1.00 34.69 84 ASN A C 1
ATOM 592 O O . ASN A 1 84 ? 13.915 12.577 23.915 1.00 34.69 84 ASN A O 1
ATOM 596 N N . VAL A 1 85 ? 13.157 14.652 24.287 1.00 30.08 85 VAL A N 1
ATOM 597 C CA . VAL A 1 85 ? 11.851 14.413 23.657 1.00 30.08 85 VAL A CA 1
ATOM 598 C C . VAL A 1 85 ? 11.872 15.038 22.264 1.00 30.08 85 VAL A C 1
ATOM 600 O O . VAL A 1 85 ? 11.453 16.176 22.062 1.00 30.08 85 VAL A O 1
ATOM 603 N N . ILE A 1 86 ? 12.350 14.277 21.273 1.00 30.34 86 ILE A N 1
ATOM 604 C CA . ILE A 1 86 ? 11.958 14.543 19.885 1.00 30.34 86 ILE A CA 1
ATOM 605 C C . ILE A 1 86 ? 10.501 14.103 19.780 1.00 30.34 86 ILE A C 1
ATOM 607 O O . ILE A 1 86 ? 10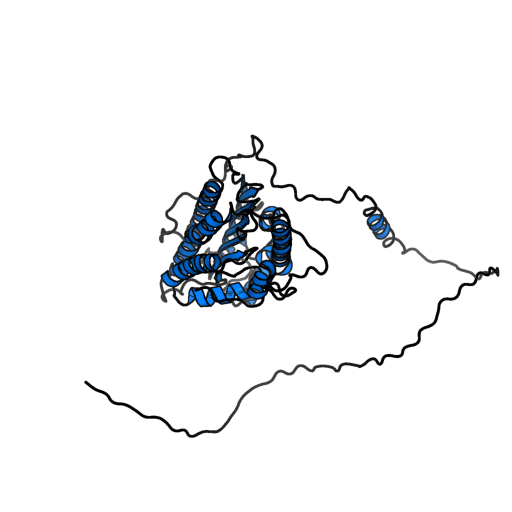.200 12.957 19.441 1.00 30.34 86 ILE A O 1
ATOM 611 N N . GLU A 1 87 ? 9.585 15.012 20.109 1.00 27.86 87 GLU A N 1
ATOM 612 C CA . GLU A 1 87 ? 8.211 14.863 19.659 1.00 27.86 87 GLU A CA 1
ATOM 613 C C . GLU A 1 87 ? 8.249 14.718 18.139 1.00 27.86 87 GLU A C 1
ATOM 615 O O . GLU A 1 87 ? 8.827 15.550 17.433 1.00 27.86 87 GLU A O 1
ATOM 620 N N . SER A 1 88 ? 7.611 13.662 17.632 1.00 30.66 88 SER A N 1
ATOM 621 C CA . SER A 1 88 ? 7.197 13.600 16.235 1.00 30.66 88 SER A CA 1
ATOM 622 C C . SER A 1 88 ? 6.148 14.689 16.030 1.00 30.66 88 SER A C 1
ATOM 624 O O . SER A 1 88 ? 4.949 14.401 16.023 1.00 30.66 88 SER A O 1
ATOM 626 N N . LYS A 1 89 ? 6.598 15.941 15.887 1.00 30.36 89 LYS A N 1
ATOM 627 C CA . LYS A 1 89 ? 5.745 17.044 15.457 1.00 30.36 89 LYS A CA 1
ATOM 628 C C . LYS A 1 89 ? 5.019 16.569 14.205 1.00 30.36 89 LYS A C 1
ATOM 630 O O . LYS A 1 89 ? 5.631 15.953 13.327 1.00 30.36 89 LYS A O 1
ATOM 635 N N . ALA A 1 90 ? 3.710 16.796 14.157 1.00 38.69 90 ALA A N 1
ATOM 636 C CA . ALA A 1 90 ? 2.947 16.551 12.946 1.00 38.69 90 ALA A CA 1
ATOM 637 C C . ALA A 1 90 ? 3.611 17.278 11.762 1.00 38.69 90 ALA A C 1
ATOM 639 O O . ALA A 1 90 ? 4.414 18.198 11.961 1.00 38.69 90 ALA A O 1
ATOM 640 N N . ALA A 1 91 ? 3.254 16.907 10.525 1.00 38.78 91 ALA A N 1
ATOM 641 C CA . ALA A 1 91 ? 3.512 17.825 9.416 1.00 38.78 91 ALA A CA 1
ATOM 642 C C . ALA A 1 91 ? 2.988 19.210 9.844 1.00 38.78 91 ALA A C 1
ATOM 644 O O . ALA A 1 91 ? 1.897 19.245 10.427 1.00 38.78 91 ALA A O 1
ATOM 645 N N . PRO A 1 92 ? 3.768 20.296 9.663 1.00 38.03 92 PRO A N 1
ATOM 646 C CA . PRO A 1 92 ? 3.405 21.598 10.205 1.00 38.03 92 PRO A CA 1
ATOM 647 C C . PRO A 1 92 ? 1.961 21.930 9.816 1.00 38.03 92 PRO A C 1
ATOM 649 O O . PRO A 1 92 ? 1.543 21.551 8.712 1.00 38.03 92 PRO A O 1
ATOM 652 N N . PRO A 1 93 ? 1.187 22.596 10.699 1.00 38.41 93 PRO A N 1
ATOM 653 C CA . PRO A 1 93 ? -0.137 23.080 10.338 1.00 38.41 93 PRO A CA 1
ATOM 654 C C . PRO A 1 93 ? -0.062 23.782 8.985 1.00 38.41 93 PRO A C 1
ATOM 656 O O . PRO A 1 93 ? 0.953 24.402 8.672 1.00 38.41 93 PRO A O 1
ATOM 659 N N . ALA A 1 94 ? -1.113 23.676 8.175 1.00 38.09 94 ALA A N 1
ATOM 660 C CA . ALA A 1 94 ? -1.157 24.369 6.896 1.00 38.09 94 ALA A CA 1
ATOM 661 C C . ALA A 1 94 ? -1.271 25.887 7.134 1.00 38.09 94 ALA A C 1
ATOM 663 O O . ALA A 1 94 ? -2.362 26.443 7.070 1.00 38.09 94 ALA A O 1
ATOM 664 N N . GLU A 1 95 ? -0.151 26.539 7.456 1.00 34.66 95 GLU A N 1
ATOM 665 C CA . GLU A 1 95 ? -0.039 27.996 7.484 1.00 34.66 95 GLU A CA 1
ATOM 666 C C . GLU A 1 95 ? -0.286 28.528 6.067 1.00 34.66 95 GLU A C 1
ATOM 668 O O . GLU A 1 95 ? -0.001 27.838 5.076 1.00 34.66 95 GLU A O 1
ATOM 673 N N . ASP A 1 96 ? -0.788 29.759 5.977 1.00 33.66 96 ASP A N 1
ATOM 674 C CA . ASP A 1 96 ? -1.118 30.450 4.729 1.00 33.66 96 ASP A CA 1
ATOM 675 C C . ASP A 1 96 ? 0.144 30.704 3.878 1.00 33.66 96 ASP A C 1
ATOM 677 O O . ASP A 1 96 ? 0.754 31.772 3.893 1.00 33.66 96 ASP A O 1
ATOM 681 N N . GLY A 1 97 ? 0.568 29.665 3.157 1.00 34.53 97 GLY A N 1
ATOM 682 C CA . GLY A 1 97 ? 1.840 29.589 2.437 1.00 34.53 97 GLY A CA 1
ATOM 683 C C . GLY A 1 97 ? 2.276 28.155 2.107 1.00 34.53 97 GLY A C 1
ATOM 684 O O . GLY A 1 97 ? 2.898 27.933 1.068 1.00 34.53 97 GLY A O 1
ATOM 685 N N . TRP A 1 98 ? 1.879 27.156 2.910 1.00 32.91 98 TRP A N 1
ATOM 686 C CA . TRP A 1 98 ? 2.170 25.735 2.645 1.00 32.91 98 TRP A CA 1
ATOM 687 C C . TRP A 1 98 ? 1.269 25.106 1.576 1.00 32.91 98 TRP A C 1
ATOM 689 O O . TRP A 1 98 ? 1.525 23.990 1.129 1.00 32.91 98 TRP A O 1
ATOM 699 N N . THR A 1 99 ? 0.282 25.832 1.048 1.00 35.34 99 THR A N 1
ATOM 700 C CA . THR A 1 99 ? -0.347 25.513 -0.245 1.00 35.34 99 THR A CA 1
ATOM 701 C C . THR A 1 99 ? 0.582 25.857 -1.417 1.00 35.34 99 THR A C 1
ATOM 703 O O . THR A 1 99 ? 0.129 26.409 -2.423 1.00 35.34 99 THR A O 1
ATOM 706 N N . GLN A 1 100 ? 1.888 25.586 -1.294 1.00 40.50 100 GLN A N 1
ATOM 707 C CA . GLN A 1 100 ? 2.818 25.811 -2.389 1.00 40.50 100 GLN A CA 1
ATOM 708 C C . GLN A 1 100 ? 2.372 24.971 -3.580 1.00 40.50 100 GLN A C 1
ATOM 710 O O . GLN A 1 100 ? 2.152 23.761 -3.487 1.00 40.50 100 GLN A O 1
ATOM 715 N N . ALA A 1 101 ? 2.184 25.666 -4.699 1.00 39.41 101 ALA A N 1
ATOM 716 C CA . ALA A 1 101 ? 1.842 25.049 -5.958 1.00 39.41 101 ALA A CA 1
ATOM 717 C C . ALA A 1 101 ? 2.859 23.954 -6.301 1.00 39.41 101 ALA A C 1
ATOM 719 O O . ALA A 1 101 ? 4.026 24.019 -5.909 1.00 39.41 101 ALA A O 1
ATOM 720 N N . LEU A 1 102 ? 2.419 22.993 -7.118 1.00 39.19 102 LEU A N 1
ATOM 721 C CA . LEU A 1 102 ? 3.329 22.220 -7.961 1.00 39.19 102 LEU A CA 1
ATOM 722 C C . LEU A 1 102 ? 4.347 23.213 -8.548 1.00 39.19 102 LEU A C 1
ATOM 724 O O . LEU A 1 102 ? 3.934 24.146 -9.240 1.00 39.19 102 LEU A O 1
ATOM 728 N N . GLY A 1 103 ? 5.633 23.067 -8.214 1.00 42.12 103 GLY A N 1
ATOM 729 C CA . GLY A 1 103 ? 6.671 23.969 -8.719 1.00 42.12 103 GLY A CA 1
ATOM 730 C C . GLY A 1 103 ? 6.836 23.839 -10.238 1.00 42.12 103 GLY A C 1
ATOM 731 O O . GLY A 1 103 ? 6.028 23.209 -10.916 1.00 42.12 103 GLY A O 1
ATOM 732 N N . ASP A 1 104 ? 7.949 24.317 -10.795 1.00 41.50 104 ASP A N 1
ATOM 733 C CA . ASP A 1 104 ? 8.198 24.263 -12.253 1.00 41.50 104 ASP A CA 1
ATOM 734 C C . ASP A 1 104 ? 8.210 22.839 -12.862 1.00 41.50 104 ASP A C 1
ATOM 736 O O . ASP A 1 104 ? 8.312 22.659 -14.079 1.00 41.50 104 ASP A O 1
ATOM 740 N N . TRP A 1 105 ? 8.116 21.795 -12.033 1.00 38.44 105 TRP A N 1
ATOM 741 C CA . TRP A 1 105 ? 7.821 20.443 -12.483 1.00 38.44 105 TRP A CA 1
ATOM 742 C C . TRP A 1 105 ? 6.346 20.310 -12.885 1.00 38.44 105 TRP A C 1
ATOM 744 O O . TRP A 1 105 ? 5.449 20.149 -12.058 1.00 38.44 105 TRP A O 1
ATOM 754 N N . LYS A 1 106 ? 6.106 20.310 -14.196 1.00 41.19 106 LYS A N 1
ATOM 755 C CA . LYS A 1 106 ? 4.822 19.889 -14.756 1.00 41.19 106 LYS A CA 1
ATOM 756 C C . LYS A 1 106 ? 4.694 18.368 -14.591 1.00 41.19 106 LYS A C 1
ATOM 758 O O . LYS A 1 106 ? 5.617 17.663 -15.010 1.00 41.19 106 LYS A O 1
ATOM 763 N N . PRO A 1 107 ? 3.577 17.842 -14.048 1.00 44.78 107 PRO A N 1
ATOM 764 C CA . PRO A 1 107 ? 3.298 16.416 -14.149 1.00 44.78 107 PRO A CA 1
ATOM 765 C C . PRO A 1 107 ? 3.274 15.999 -15.623 1.00 44.78 107 PRO A C 1
ATOM 767 O O . PRO A 1 107 ? 2.998 16.846 -16.485 1.00 44.78 107 PRO A O 1
ATOM 770 N N . PRO A 1 108 ? 3.551 14.720 -15.939 1.00 45.94 108 PRO A N 1
ATOM 771 C CA . PRO A 1 108 ? 3.415 14.257 -17.309 1.00 45.94 108 PRO A CA 1
ATOM 772 C C . PRO A 1 108 ? 1.992 14.570 -17.806 1.00 45.94 108 PRO A C 1
ATOM 774 O O . PRO A 1 108 ? 1.046 14.563 -17.006 1.00 45.94 108 PRO A O 1
ATOM 777 N N . PRO A 1 109 ? 1.827 14.919 -19.096 1.00 45.31 109 PRO A N 1
ATOM 778 C CA . PRO A 1 109 ? 0.526 15.298 -19.634 1.00 45.31 109 PRO A CA 1
ATOM 779 C C . PRO A 1 109 ? -0.517 14.217 -19.335 1.00 45.31 109 PRO A C 1
ATOM 781 O O . PRO A 1 109 ? -0.186 13.032 -19.267 1.00 45.31 109 PRO A O 1
ATOM 784 N N . ARG A 1 110 ? -1.786 14.622 -19.173 1.00 47.91 110 ARG A N 1
ATOM 785 C CA . ARG A 1 110 ? -2.922 13.700 -18.995 1.00 47.91 110 ARG A CA 1
ATOM 786 C C . ARG A 1 110 ? -3.189 12.928 -20.294 1.00 47.91 110 ARG A C 1
ATOM 788 O O . ARG A 1 110 ? -4.164 13.187 -20.991 1.00 47.91 110 ARG A O 1
ATOM 795 N N . LEU A 1 111 ? -2.288 12.015 -20.623 1.00 50.66 111 LEU A N 1
ATOM 796 C CA . LEU A 1 111 ? -2.462 10.995 -21.645 1.00 50.66 111 LEU A CA 1
ATOM 797 C C . LEU A 1 111 ? -3.398 9.918 -21.090 1.00 50.66 111 LEU A C 1
ATOM 799 O O . LEU A 1 111 ? -3.485 9.731 -19.872 1.00 50.66 111 LEU A O 1
ATOM 803 N N . HIS A 1 112 ? -4.078 9.193 -21.976 1.00 54.75 112 HIS A N 1
ATOM 804 C CA . HIS A 1 112 ? -4.786 7.985 -21.568 1.00 54.75 112 HIS A CA 1
ATOM 805 C C . HIS A 1 112 ? -3.752 7.011 -20.962 1.00 54.75 112 HIS A C 1
ATOM 807 O O . HIS A 1 112 ? -2.742 6.752 -21.623 1.00 54.75 112 HIS A O 1
ATOM 813 N N . PRO A 1 113 ? -3.924 6.505 -19.721 1.00 56.78 113 PRO A N 1
ATOM 814 C CA . PRO A 1 113 ? -2.920 5.638 -19.092 1.00 56.78 113 PRO A CA 1
ATOM 815 C C . PRO A 1 113 ? -2.628 4.383 -19.922 1.00 56.78 113 PRO A C 1
ATOM 817 O O . PRO A 1 113 ? -1.496 3.905 -19.953 1.00 56.78 113 PRO A O 1
ATOM 820 N N . ASP A 1 114 ? -3.647 3.910 -20.639 1.00 64.88 114 ASP A N 1
ATOM 821 C CA . ASP A 1 114 ? -3.633 2.713 -21.473 1.00 64.88 114 ASP A CA 1
ATOM 822 C C . ASP A 1 114 ? -3.480 3.019 -22.979 1.00 64.88 114 ASP A C 1
ATOM 824 O O . ASP A 1 114 ? -4.107 2.368 -23.801 1.00 64.88 114 ASP A O 1
ATOM 828 N N . ASP A 1 115 ? -2.716 4.045 -23.378 1.00 73.94 115 ASP A N 1
ATOM 829 C CA . ASP A 1 115 ? -2.319 4.212 -24.791 1.00 73.94 115 ASP A CA 1
ATOM 830 C C . ASP A 1 115 ? -1.198 3.207 -25.137 1.00 73.94 115 ASP A C 1
ATOM 832 O O . ASP A 1 115 ? -0.058 3.402 -24.697 1.00 73.94 115 ASP A O 1
ATOM 836 N N . PRO A 1 116 ? -1.469 2.140 -25.918 1.00 75.44 116 PRO A N 1
ATOM 837 C CA . PRO A 1 116 ? -0.504 1.072 -26.167 1.00 75.44 116 PRO A CA 1
ATOM 838 C C . PRO A 1 116 ? 0.608 1.476 -27.144 1.00 75.44 116 PRO A C 1
ATOM 840 O O . PRO A 1 116 ? 1.566 0.724 -27.316 1.00 75.44 116 PRO A O 1
ATOM 843 N N . SER A 1 117 ? 0.519 2.654 -27.778 1.00 82.06 117 SER A N 1
ATOM 844 C CA . SER A 1 117 ? 1.613 3.203 -28.588 1.00 82.06 117 SER A CA 1
ATOM 845 C C . SER A 1 117 ? 2.766 3.744 -27.730 1.00 82.06 117 SER A C 1
ATOM 847 O O . SER A 1 117 ? 3.887 3.905 -28.220 1.00 82.06 117 SER A O 1
ATOM 849 N N . LEU A 1 118 ? 2.517 3.995 -26.439 1.00 86.00 118 LEU A N 1
ATOM 850 C CA . LEU A 1 118 ? 3.506 4.513 -25.499 1.00 86.00 118 LEU A CA 1
ATOM 851 C C . LEU A 1 118 ? 4.299 3.384 -24.814 1.00 86.00 118 LEU A C 1
ATOM 853 O O . LEU A 1 118 ? 3.728 2.356 -24.437 1.00 86.00 118 LEU A O 1
ATOM 857 N N . PRO A 1 119 ? 5.603 3.586 -24.531 1.00 89.12 119 PRO A N 1
ATOM 858 C CA . PRO A 1 119 ? 6.388 2.652 -23.727 1.00 89.12 119 PRO A CA 1
ATOM 859 C C . PRO A 1 119 ? 5.775 2.391 -22.343 1.00 89.12 119 PRO A C 1
ATOM 861 O O . PRO A 1 119 ? 5.263 3.308 -21.695 1.00 89.12 119 PRO A O 1
ATOM 864 N N . ALA A 1 120 ? 5.918 1.159 -21.842 1.00 90.81 120 ALA A N 1
ATOM 865 C CA . ALA A 1 120 ? 5.393 0.737 -20.538 1.00 90.81 120 ALA A CA 1
ATOM 866 C C . ALA A 1 120 ? 5.840 1.649 -19.376 1.00 90.81 120 ALA A C 1
ATOM 868 O O . ALA A 1 120 ? 5.018 2.007 -18.531 1.00 90.81 120 ALA A O 1
ATOM 869 N N . ARG A 1 121 ? 7.101 2.118 -19.378 1.00 92.81 121 ARG A N 1
ATOM 870 C CA . ARG A 1 121 ? 7.601 3.135 -18.431 1.00 92.81 121 ARG A CA 1
ATOM 871 C C . ARG A 1 121 ? 6.763 4.423 -18.404 1.00 92.81 121 ARG A C 1
ATOM 873 O O . ARG A 1 121 ? 6.470 4.935 -17.326 1.00 92.81 121 ARG A O 1
ATOM 880 N N . THR A 1 122 ? 6.335 4.920 -19.566 1.00 90.25 122 THR A N 1
ATOM 881 C CA . THR A 1 122 ? 5.537 6.150 -19.707 1.00 90.25 122 THR A CA 1
ATOM 882 C C . THR A 1 122 ? 4.107 5.930 -19.220 1.00 90.25 122 THR A C 1
ATOM 884 O O . THR A 1 122 ? 3.595 6.718 -18.426 1.00 90.25 122 THR A O 1
ATOM 887 N N . ARG A 1 123 ? 3.486 4.819 -19.636 1.00 89.50 123 ARG A N 1
ATOM 888 C CA . ARG A 1 123 ? 2.139 4.417 -19.199 1.00 89.50 123 ARG A CA 1
ATOM 889 C C . ARG A 1 123 ? 2.073 4.243 -17.686 1.00 89.50 123 ARG A C 1
ATOM 891 O O . ARG A 1 123 ? 1.196 4.814 -17.043 1.00 89.50 123 ARG A O 1
ATOM 898 N N . MET A 1 124 ? 3.050 3.551 -17.093 1.00 93.44 124 MET A N 1
ATOM 899 C CA . MET A 1 124 ? 3.107 3.385 -15.641 1.00 93.44 124 MET A CA 1
ATOM 900 C C . MET A 1 124 ? 3.334 4.709 -14.908 1.00 93.44 124 MET A C 1
ATOM 902 O O . MET A 1 124 ? 2.673 4.944 -13.901 1.00 93.44 124 MET A O 1
ATOM 906 N N . ALA A 1 125 ? 4.224 5.584 -15.394 1.00 90.94 125 ALA A N 1
ATOM 907 C CA . ALA A 1 125 ? 4.425 6.903 -14.791 1.00 90.94 125 ALA A CA 1
ATOM 908 C C . ALA A 1 125 ? 3.108 7.701 -14.734 1.00 90.94 125 ALA A C 1
ATOM 910 O O . ALA A 1 125 ? 2.765 8.251 -13.687 1.00 90.94 125 ALA A O 1
ATOM 911 N N . ASN A 1 126 ? 2.326 7.694 -15.817 1.00 87.25 126 ASN A N 1
ATOM 912 C CA . ASN A 1 126 ? 1.005 8.325 -15.855 1.00 87.25 126 ASN A CA 1
ATOM 913 C C . ASN A 1 126 ? 0.015 7.644 -14.897 1.00 87.25 126 ASN A C 1
ATOM 915 O O . ASN A 1 126 ? -0.696 8.327 -14.155 1.00 87.25 126 ASN A O 1
ATOM 919 N N . LEU A 1 127 ? -0.002 6.307 -14.869 1.00 88.94 127 LEU A N 1
ATOM 920 C CA . LEU A 1 127 ? -0.892 5.516 -14.021 1.00 88.94 127 LEU A CA 1
ATOM 921 C C . LEU A 1 127 ? -0.680 5.807 -12.526 1.00 88.94 127 LEU A C 1
ATOM 923 O O . LEU A 1 127 ? -1.653 6.041 -11.811 1.00 88.94 127 LEU A O 1
ATOM 927 N N . VAL A 1 128 ? 0.568 5.878 -12.047 1.00 94.12 128 VAL A N 1
ATOM 928 C CA . VAL A 1 128 ? 0.842 6.136 -10.619 1.00 94.12 128 VAL A CA 1
ATOM 929 C C . VAL A 1 128 ? 0.454 7.554 -10.185 1.00 94.12 128 VAL A C 1
ATOM 931 O O . VAL A 1 128 ? -0.067 7.725 -9.082 1.00 94.12 128 VAL A O 1
ATOM 934 N N . TYR A 1 129 ? 0.602 8.564 -11.053 1.00 90.06 129 TYR A N 1
ATOM 935 C CA . TYR A 1 129 ? 0.082 9.913 -10.783 1.00 90.06 129 TYR A CA 1
ATOM 936 C C . TYR A 1 129 ? -1.450 9.988 -10.882 1.00 90.06 129 TYR A C 1
ATOM 938 O O . TYR A 1 129 ? -2.075 10.735 -10.123 1.00 90.06 129 TYR A O 1
ATOM 946 N N . SER A 1 130 ? -2.076 9.205 -11.766 1.00 87.62 130 SER A N 1
ATOM 947 C CA . SER A 1 130 ? -3.537 9.068 -11.825 1.00 87.62 130 SER A CA 1
ATOM 948 C C . SER A 1 130 ? -4.080 8.482 -10.517 1.00 87.62 130 SER A C 1
ATOM 950 O O . SER A 1 130 ? -4.921 9.100 -9.860 1.00 87.62 130 SER A O 1
ATOM 952 N N . PHE A 1 131 ? -3.502 7.365 -10.057 1.00 92.38 131 PHE A N 1
ATOM 953 C CA . PHE A 1 131 ? -3.815 6.753 -8.765 1.00 92.38 131 PHE A CA 1
ATOM 954 C C . PHE A 1 131 ? -3.627 7.724 -7.597 1.00 92.38 131 PHE A C 1
ATOM 956 O O . PHE A 1 131 ? -4.514 7.822 -6.754 1.00 92.38 131 PHE A O 1
ATOM 963 N N . GLN A 1 132 ? -2.517 8.471 -7.549 1.00 94.56 132 GLN A N 1
ATOM 964 C CA . GLN A 1 132 ? -2.278 9.447 -6.482 1.00 94.56 132 GLN A CA 1
ATOM 965 C C . GLN A 1 132 ? -3.403 10.480 -6.405 1.00 94.56 132 GLN A C 1
ATOM 967 O O . GLN A 1 132 ? -3.947 10.712 -5.329 1.00 94.56 132 GLN A O 1
ATOM 972 N N . ASN A 1 133 ? -3.790 11.071 -7.538 1.00 88.25 133 ASN A N 1
ATOM 973 C CA . ASN A 1 133 ? -4.868 12.057 -7.567 1.00 88.25 133 ASN A CA 1
ATOM 974 C C . ASN A 1 133 ? -6.231 11.443 -7.216 1.00 88.25 133 ASN A C 1
ATOM 976 O O . ASN A 1 133 ? -6.992 12.064 -6.474 1.00 88.25 133 ASN A O 1
ATOM 980 N N . HIS A 1 134 ? -6.524 10.229 -7.691 1.00 88.75 134 HIS A N 1
ATOM 981 C CA . HIS A 1 134 ? -7.766 9.526 -7.369 1.00 88.75 134 HIS A CA 1
ATOM 982 C C . HIS A 1 134 ? -7.872 9.207 -5.869 1.00 88.75 134 HIS A C 1
ATOM 984 O O . HIS A 1 134 ? -8.881 9.529 -5.243 1.00 88.75 134 HIS A O 1
ATOM 990 N N . ILE A 1 135 ? -6.812 8.652 -5.272 1.00 94.75 135 ILE A N 1
ATOM 991 C CA . ILE A 1 135 ? -6.762 8.298 -3.847 1.00 94.75 135 ILE A CA 1
ATOM 992 C C . ILE A 1 135 ? -6.830 9.555 -2.973 1.00 94.75 135 ILE A C 1
ATOM 994 O O . ILE A 1 135 ? -7.629 9.584 -2.041 1.00 94.75 135 ILE A O 1
ATOM 998 N N . ILE A 1 136 ? -6.061 10.607 -3.286 1.00 94.56 136 ILE A N 1
ATOM 999 C CA . ILE A 1 136 ? -6.123 11.884 -2.553 1.00 94.56 136 ILE A CA 1
ATOM 1000 C C . ILE A 1 136 ? -7.543 12.452 -2.595 1.00 94.56 136 ILE A C 1
ATOM 1002 O O . ILE A 1 136 ? -8.107 12.725 -1.542 1.00 94.56 136 ILE A O 1
ATOM 1006 N N . SER A 1 137 ? -8.151 12.558 -3.781 1.00 90.75 137 SER A N 1
ATOM 1007 C CA . SER A 1 137 ? -9.508 13.098 -3.928 1.00 90.75 137 SER A CA 1
ATOM 1008 C C . SER A 1 137 ? -10.544 12.287 -3.141 1.00 90.75 137 SER A C 1
ATOM 1010 O O . SER A 1 137 ? -11.410 12.864 -2.485 1.00 90.75 137 SER A O 1
ATOM 1012 N N . ALA A 1 138 ? -10.432 10.957 -3.152 1.00 93.69 138 ALA A N 1
ATOM 1013 C CA . ALA A 1 138 ? -11.354 10.077 -2.445 1.00 93.69 138 ALA A CA 1
ATOM 1014 C C . ALA A 1 138 ? -11.181 10.149 -0.908 1.00 93.69 138 ALA A C 1
ATOM 1016 O O . ALA A 1 138 ? -12.171 10.129 -0.173 1.00 93.69 138 ALA A O 1
ATOM 1017 N N . LEU A 1 139 ? -9.946 10.307 -0.413 1.00 97.31 139 LEU A N 1
ATOM 1018 C CA . LEU A 1 139 ? -9.660 10.538 1.009 1.00 97.31 139 LEU A CA 1
ATOM 1019 C C . LEU A 1 139 ? -10.106 11.939 1.460 1.00 97.31 139 LEU A C 1
ATOM 1021 O O . LEU A 1 139 ? -10.765 12.063 2.488 1.00 97.31 139 LEU A O 1
ATOM 1025 N N . GLU A 1 140 ? -9.829 12.987 0.681 1.00 94.81 140 GLU A N 1
ATOM 1026 C CA . GLU A 1 140 ? -10.265 14.363 0.966 1.00 94.81 140 GLU A CA 1
ATOM 1027 C C . GLU A 1 140 ? -11.793 14.511 0.956 1.00 94.81 140 GLU A C 1
ATOM 1029 O O . GLU A 1 140 ? -12.340 15.307 1.725 1.00 94.81 140 GLU A O 1
ATOM 1034 N N . HIS A 1 141 ? -12.490 13.709 0.145 1.00 94.12 141 HIS A N 1
ATOM 1035 C CA . HIS A 1 141 ? -13.946 13.603 0.169 1.00 94.12 141 HIS A CA 1
ATOM 1036 C C . HIS A 1 141 ? -14.459 12.951 1.464 1.00 94.12 141 HIS A C 1
ATOM 1038 O O . HIS A 1 141 ? -15.349 13.506 2.107 1.00 94.12 141 HIS A O 1
ATOM 1044 N N . ALA A 1 142 ? -13.874 11.827 1.897 1.00 95.62 142 ALA A N 1
ATOM 1045 C CA . ALA A 1 142 ? -14.232 11.172 3.164 1.00 95.62 142 ALA A CA 1
ATOM 1046 C C . ALA A 1 142 ? -13.898 12.034 4.403 1.00 95.62 142 ALA A C 1
ATOM 1048 O O . ALA A 1 142 ? -14.601 12.000 5.413 1.00 95.62 142 ALA A O 1
ATOM 1049 N N . GLU A 1 143 ? -12.860 12.863 4.300 1.00 95.81 143 GLU A N 1
ATOM 1050 C CA . GLU A 1 143 ? -12.471 13.887 5.273 1.00 95.81 143 GLU A CA 1
ATOM 1051 C C . GLU A 1 143 ? -13.410 15.126 5.227 1.00 95.81 143 GLU A C 1
ATOM 1053 O O . GLU A 1 143 ? -13.471 15.907 6.181 1.00 95.81 143 GLU A O 1
ATOM 1058 N N . GLY A 1 144 ? -14.248 15.268 4.191 1.00 93.62 144 GLY A N 1
ATOM 1059 C CA . GLY A 1 144 ? -15.321 16.266 4.063 1.00 93.62 144 GLY A CA 1
ATOM 1060 C C . GLY A 1 144 ? -14.843 17.695 3.748 1.00 93.62 144 GLY A C 1
ATOM 1061 O O . GLY A 1 144 ? -13.642 17.936 3.652 1.00 93.62 144 GLY A O 1
ATOM 1062 N N . PRO A 1 145 ? -15.753 18.680 3.588 1.00 90.50 145 PRO A N 1
ATOM 1063 C CA . PRO A 1 145 ? -15.412 20.026 3.100 1.00 90.50 145 PRO A CA 1
ATOM 1064 C C . PRO A 1 145 ? -14.479 20.811 4.037 1.00 90.50 145 PRO A C 1
ATOM 1066 O O . PRO A 1 145 ? -13.539 21.440 3.560 1.00 90.50 145 PRO A O 1
ATOM 1069 N N . ASN A 1 146 ? -14.682 20.690 5.353 1.00 91.12 146 ASN A N 1
ATOM 1070 C CA . ASN A 1 146 ? -13.936 21.418 6.392 1.00 91.12 146 ASN A CA 1
ATOM 1071 C C . ASN A 1 146 ? -12.930 20.515 7.139 1.00 91.12 146 ASN A C 1
ATOM 1073 O O . ASN A 1 146 ? -12.675 20.722 8.322 1.00 91.12 146 ASN A O 1
ATOM 1077 N N . GLY A 1 147 ? -12.477 19.424 6.516 1.00 91.62 147 GLY A N 1
ATOM 1078 C CA . GLY A 1 147 ? -11.447 18.547 7.082 1.00 91.62 147 GLY A CA 1
ATOM 1079 C C . GLY A 1 147 ? -10.059 18.831 6.506 1.00 91.62 147 GLY A C 1
ATOM 1080 O O . GLY A 1 147 ? -9.899 19.711 5.658 1.00 91.62 147 GLY A O 1
ATOM 1081 N N . ALA A 1 148 ? -9.060 18.075 6.960 1.00 92.12 148 ALA A N 1
ATOM 1082 C CA . ALA A 1 148 ? -7.681 18.241 6.512 1.00 92.12 148 ALA A CA 1
ATOM 1083 C C . ALA A 1 148 ? -7.506 17.979 5.000 1.00 92.12 148 ALA A C 1
ATOM 1085 O O . ALA A 1 148 ? -8.313 17.311 4.340 1.00 92.12 148 ALA A O 1
ATOM 1086 N N . ARG A 1 149 ? -6.419 18.521 4.447 1.00 92.69 149 ARG A N 1
ATOM 1087 C CA . ARG A 1 149 ? -6.039 18.406 3.033 1.00 92.69 149 ARG A CA 1
ATOM 1088 C C . ARG A 1 149 ? -4.632 17.845 2.902 1.00 92.69 149 ARG A C 1
ATOM 1090 O O . ARG A 1 149 ? -3.846 17.897 3.846 1.00 92.69 149 ARG A O 1
ATOM 1097 N N . PHE A 1 150 ? -4.324 17.294 1.736 1.00 93.62 150 PHE A N 1
ATOM 1098 C CA . PHE A 1 150 ? -2.985 16.805 1.43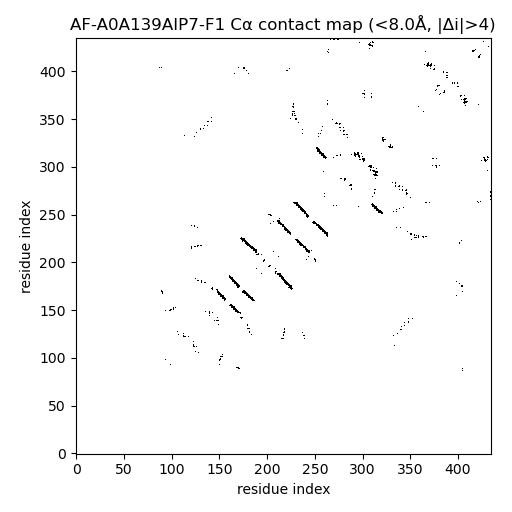7 1.00 93.62 150 PHE A CA 1
ATOM 1099 C C . PHE A 1 150 ? -2.052 17.963 1.076 1.00 93.62 150 PHE A C 1
ATOM 1101 O O . PHE A 1 150 ? -2.191 18.576 0.016 1.00 93.62 150 PHE A O 1
ATOM 1108 N N . TYR A 1 151 ? -1.038 18.188 1.910 1.00 89.44 151 TYR A N 1
ATOM 1109 C CA . TYR A 1 151 ? 0.172 18.896 1.505 1.00 89.44 151 TYR A CA 1
ATOM 1110 C C . TYR A 1 151 ? 0.886 18.083 0.415 1.00 89.44 151 TYR A C 1
ATOM 1112 O O . TYR A 1 151 ? 0.960 16.858 0.523 1.00 89.44 151 TYR A O 1
ATOM 1120 N N . ARG A 1 152 ? 1.392 18.729 -0.643 1.00 90.00 152 ARG A N 1
ATOM 1121 C CA . ARG A 1 152 ? 2.015 18.058 -1.800 1.00 90.00 152 ARG A CA 1
ATOM 1122 C C . ARG A 1 152 ? 3.431 18.583 -2.037 1.00 90.00 152 ARG A C 1
ATOM 1124 O O . ARG A 1 152 ? 3.610 19.595 -2.702 1.00 90.00 152 ARG A O 1
ATOM 1131 N N . ASP A 1 153 ? 4.435 17.853 -1.559 1.00 87.38 153 ASP A N 1
ATOM 1132 C CA . ASP A 1 153 ? 5.845 18.161 -1.822 1.00 87.38 153 ASP A CA 1
ATOM 1133 C C . ASP A 1 153 ? 6.315 17.515 -3.135 1.00 87.38 153 ASP A C 1
ATOM 1135 O O . ASP A 1 153 ? 6.312 16.288 -3.270 1.00 87.38 153 ASP A O 1
ATOM 1139 N N . THR A 1 154 ? 6.730 18.334 -4.101 1.00 88.62 154 THR A N 1
ATOM 1140 C CA . THR A 1 154 ? 7.270 17.883 -5.392 1.00 88.62 154 THR A CA 1
ATOM 1141 C C . THR A 1 154 ? 8.788 17.996 -5.385 1.00 88.62 154 THR A C 1
ATOM 1143 O O . THR A 1 154 ? 9.333 19.091 -5.280 1.00 88.62 154 THR A O 1
ATOM 1146 N N . TRP A 1 155 ? 9.482 16.874 -5.567 1.00 85.38 155 TRP A N 1
ATOM 1147 C CA . TRP A 1 155 ? 10.932 16.788 -5.398 1.00 85.38 155 TRP A CA 1
ATOM 1148 C C . TRP A 1 155 ? 11.617 16.124 -6.599 1.00 85.38 155 TRP A C 1
ATOM 1150 O O . TRP A 1 155 ? 11.023 15.342 -7.343 1.00 85.38 155 TRP A O 1
ATOM 1160 N N . LYS A 1 156 ? 12.904 16.432 -6.785 1.00 87.06 156 LYS A N 1
ATOM 1161 C CA . LYS A 1 156 ? 13.782 15.858 -7.818 1.00 87.06 156 LYS A CA 1
ATOM 1162 C C . LYS A 1 156 ? 15.021 15.263 -7.153 1.00 87.06 156 LYS A C 1
ATOM 1164 O O . LYS A 1 156 ? 15.447 15.749 -6.106 1.00 87.06 156 LYS A O 1
ATOM 1169 N N . ARG A 1 157 ? 15.622 14.231 -7.748 1.00 83.12 157 ARG A N 1
ATOM 1170 C CA . ARG A 1 157 ? 16.936 13.741 -7.303 1.00 83.12 157 ARG A CA 1
ATOM 1171 C C . ARG A 1 157 ? 18.016 14.778 -7.664 1.00 83.12 157 ARG A C 1
ATOM 1173 O O . ARG A 1 157 ? 17.961 15.313 -8.772 1.00 83.12 157 ARG A O 1
ATOM 1180 N N . PRO A 1 158 ? 19.021 15.044 -6.802 1.00 83.38 158 PRO A N 1
ATOM 1181 C CA . PRO A 1 158 ? 20.061 16.047 -7.078 1.00 83.38 158 PRO A CA 1
ATOM 1182 C C . PRO A 1 158 ? 20.866 15.807 -8.363 1.00 83.38 158 PRO A C 1
ATOM 1184 O O . PRO A 1 158 ? 21.400 16.746 -8.940 1.00 83.38 158 PRO A O 1
ATOM 1187 N N . ASN A 1 159 ? 20.941 14.557 -8.824 1.00 82.94 159 ASN A N 1
ATOM 1188 C CA . ASN A 1 159 ? 21.623 14.162 -10.055 1.00 82.94 159 ASN A CA 1
ATOM 1189 C C . ASN A 1 159 ? 20.727 14.198 -11.312 1.00 82.94 159 ASN A C 1
ATOM 1191 O O . ASN A 1 159 ? 21.150 13.741 -12.369 1.00 82.94 159 ASN A O 1
ATOM 1195 N N . GLY A 1 160 ? 19.491 14.697 -11.207 1.00 82.94 160 GLY A N 1
ATOM 1196 C CA . GLY A 1 160 ? 18.553 14.824 -12.328 1.00 82.94 160 GLY A CA 1
ATOM 1197 C C . GLY A 1 160 ? 17.868 13.526 -12.773 1.00 82.94 160 GLY A C 1
ATOM 1198 O O . GLY A 1 160 ? 16.992 13.581 -13.631 1.00 82.94 160 GLY A O 1
ATOM 1199 N N . GLU A 1 161 ? 18.200 12.372 -12.183 1.00 87.44 161 GLU A N 1
ATOM 1200 C CA . GLU A 1 161 ? 17.681 11.051 -12.574 1.00 87.44 161 GLU A CA 1
ATOM 1201 C C . GLU A 1 161 ? 16.250 10.772 -12.036 1.00 87.44 161 GLU A C 1
ATOM 1203 O O . GLU A 1 161 ? 15.982 9.768 -11.365 1.00 87.44 161 GLU A O 1
ATOM 1208 N N . GLY A 1 162 ? 15.319 11.692 -12.301 1.00 88.50 162 GLY A N 1
ATOM 1209 C CA . GLY A 1 162 ? 13.913 11.620 -11.892 1.00 88.50 162 GLY A CA 1
ATOM 1210 C C . GLY A 1 162 ? 13.598 12.289 -10.548 1.00 88.50 162 GLY A C 1
ATOM 1211 O O . GLY A 1 162 ? 14.310 13.183 -10.082 1.00 88.50 162 GLY A O 1
ATOM 1212 N N . GLY A 1 163 ? 12.484 11.893 -9.932 1.00 88.94 163 GLY A N 1
ATOM 1213 C CA . GLY A 1 163 ? 11.918 12.559 -8.757 1.00 88.94 163 GLY A CA 1
ATOM 1214 C C . GLY A 1 163 ? 10.597 11.945 -8.297 1.00 88.94 163 GLY A C 1
ATOM 1215 O O . GLY A 1 163 ? 10.358 10.751 -8.483 1.00 88.94 163 GLY A O 1
ATOM 1216 N N . GLY A 1 164 ? 9.725 12.761 -7.710 1.00 90.56 164 GLY A N 1
ATOM 1217 C CA . GLY A 1 164 ? 8.425 12.305 -7.234 1.00 90.56 164 GLY A CA 1
ATOM 1218 C C . GLY A 1 164 ? 7.551 13.400 -6.630 1.00 90.56 164 GLY A C 1
ATOM 1219 O O . GLY A 1 164 ? 7.944 14.562 -6.529 1.00 90.56 164 GLY A O 1
ATOM 1220 N N . VAL A 1 165 ? 6.364 12.994 -6.184 1.00 90.94 165 VAL A N 1
ATOM 1221 C CA . VAL A 1 165 ? 5.425 13.830 -5.426 1.00 90.94 165 VAL A CA 1
ATOM 1222 C C . VAL A 1 165 ? 5.057 13.092 -4.146 1.00 90.94 165 VAL A C 1
ATOM 1224 O O . VAL A 1 165 ? 4.443 12.023 -4.183 1.00 90.94 165 VAL A O 1
ATOM 1227 N N . SER A 1 166 ? 5.423 13.671 -3.008 1.00 93.69 166 SER A N 1
ATOM 1228 C CA . SER A 1 166 ? 5.053 13.194 -1.681 1.00 93.69 166 SER A CA 1
ATOM 1229 C C . SER A 1 166 ? 3.817 13.947 -1.199 1.00 93.69 166 SER A C 1
ATOM 1231 O O . SER A 1 166 ? 3.931 15.092 -0.767 1.00 93.69 166 SER A O 1
ATOM 1233 N N . ALA A 1 167 ? 2.639 13.322 -1.263 1.00 93.12 167 ALA A N 1
ATOM 1234 C CA . ALA A 1 167 ? 1.433 13.899 -0.681 1.00 93.12 167 ALA A CA 1
ATOM 1235 C C . ALA A 1 167 ? 1.225 13.381 0.750 1.00 93.12 167 ALA A C 1
ATOM 1237 O O . ALA A 1 167 ? 1.225 12.167 0.969 1.00 93.12 167 ALA A O 1
ATOM 1238 N N . VAL A 1 168 ? 1.028 14.283 1.715 1.00 96.50 168 VAL A N 1
ATOM 1239 C CA . VAL A 1 168 ? 0.826 13.954 3.135 1.00 96.50 168 VAL A CA 1
ATOM 1240 C C . VAL A 1 168 ? -0.338 14.753 3.719 1.00 96.50 168 VAL A C 1
ATOM 1242 O O . VAL A 1 168 ? -0.385 15.973 3.600 1.00 96.50 168 VAL A O 1
ATOM 1245 N N . LEU A 1 169 ? -1.249 14.063 4.396 1.00 95.75 169 LEU A N 1
ATOM 1246 C CA . LEU A 1 169 ? -2.277 14.634 5.263 1.00 95.75 169 LEU A CA 1
ATOM 1247 C C . LEU A 1 169 ? -1.939 14.236 6.704 1.00 95.75 169 LEU A C 1
ATOM 1249 O O . LEU A 1 169 ? -1.640 13.070 6.968 1.00 95.75 169 LEU A O 1
ATOM 1253 N N . SER A 1 170 ? -1.973 15.190 7.633 1.00 94.50 170 SER A N 1
ATOM 1254 C CA . SER A 1 170 ? -1.791 14.948 9.072 1.00 94.50 170 SER A CA 1
ATOM 1255 C C . SER A 1 170 ? -2.924 15.586 9.871 1.00 94.50 170 SER A C 1
ATOM 1257 O O . SER A 1 170 ? -3.552 16.537 9.417 1.00 94.50 170 SER A O 1
ATOM 1259 N N . GLU A 1 171 ? -3.193 15.025 11.047 1.00 95.19 171 GLU A N 1
ATOM 1260 C CA . GLU A 1 171 ? -4.125 15.525 12.067 1.00 95.19 171 GLU A CA 1
ATOM 1261 C C . GLU A 1 171 ? -5.597 15.693 11.644 1.00 95.19 171 GLU A C 1
ATOM 1263 O O . GLU A 1 171 ? -6.405 16.208 12.418 1.00 95.19 171 GLU A O 1
ATOM 1268 N N . GLY A 1 172 ? -6.001 15.145 10.496 1.00 96.25 172 GLY A N 1
ATOM 1269 C CA . GLY A 1 172 ? -7.396 15.116 10.052 1.00 96.25 172 GLY A CA 1
ATOM 1270 C C . GLY A 1 172 ? -8.355 14.438 11.037 1.00 96.25 172 GLY A C 1
ATOM 1271 O O . GLY A 1 172 ? -7.965 13.675 11.933 1.00 96.25 172 GLY A O 1
ATOM 1272 N N . LYS A 1 173 ? -9.651 14.724 10.882 1.00 96.44 173 LYS A N 1
ATOM 1273 C CA . LYS A 1 173 ? -10.711 14.200 11.758 1.00 96.44 173 LYS A CA 1
ATOM 1274 C C . LYS A 1 173 ? -11.006 12.724 11.482 1.00 96.44 173 LYS A C 1
ATOM 1276 O O . LYS A 1 173 ? -11.275 11.977 12.418 1.00 96.44 173 LYS A O 1
ATOM 1281 N N . THR A 1 174 ? -10.933 12.297 10.219 1.00 98.19 174 THR A N 1
ATOM 1282 C CA . THR A 1 174 ? -11.093 10.891 9.813 1.00 98.19 174 THR A CA 1
ATOM 1283 C C . THR A 1 174 ? -9.732 10.220 9.711 1.00 98.19 174 THR A C 1
ATOM 1285 O O . THR A 1 174 ? -9.529 9.156 10.301 1.00 98.19 174 THR A O 1
ATOM 1288 N N . PHE A 1 175 ? -8.777 10.866 9.039 1.00 98.50 175 PHE A N 1
ATOM 1289 C CA . PHE A 1 175 ? -7.414 10.361 8.866 1.00 98.50 175 PHE A CA 1
ATOM 1290 C C . PHE A 1 175 ? -6.435 11.127 9.754 1.00 98.50 175 PHE A C 1
ATOM 1292 O O . PHE A 1 175 ? -6.157 12.296 9.525 1.00 98.50 175 PHE A O 1
ATOM 1299 N N . GLU A 1 176 ? -5.889 10.458 10.769 1.00 98.00 176 GLU A N 1
ATOM 1300 C CA . GLU A 1 176 ? -4.931 11.070 11.697 1.00 98.00 176 GLU A CA 1
ATOM 1301 C C . GLU A 1 176 ? -3.565 11.285 11.030 1.00 98.00 176 GLU A C 1
ATOM 1303 O O . GLU A 1 176 ? -2.862 12.245 11.337 1.00 98.00 176 GLU A O 1
ATOM 1308 N N . LYS A 1 177 ? -3.205 10.399 10.092 1.00 98.31 177 LYS A N 1
ATOM 1309 C CA . LYS A 1 177 ? -2.086 10.571 9.161 1.00 98.31 177 LYS A CA 1
ATOM 1310 C C . LYS A 1 177 ? -2.321 9.728 7.910 1.00 98.31 177 LYS A C 1
ATOM 1312 O O . LYS A 1 177 ? -2.708 8.565 8.019 1.00 98.31 177 LYS A O 1
ATOM 1317 N N . ALA A 1 178 ? -2.073 10.281 6.730 1.00 98.31 178 ALA A N 1
ATOM 1318 C CA . ALA A 1 178 ? -2.111 9.550 5.468 1.00 98.31 178 ALA A CA 1
ATOM 1319 C C . ALA A 1 178 ? -1.000 10.037 4.533 1.00 98.31 178 ALA A C 1
ATOM 1321 O O . ALA A 1 178 ? -0.838 11.236 4.323 1.00 98.31 178 ALA A O 1
ATOM 1322 N N . GLY A 1 179 ? -0.249 9.104 3.953 1.00 97.94 179 GLY A N 1
ATOM 1323 C CA . GLY A 1 179 ? 0.724 9.369 2.897 1.00 97.94 179 GLY A CA 1
ATOM 1324 C C . GLY A 1 179 ? 0.263 8.751 1.582 1.00 97.94 179 GLY A C 1
ATOM 1325 O O . GLY A 1 179 ? -0.165 7.597 1.565 1.00 97.94 179 GLY A O 1
ATOM 1326 N N . VAL A 1 180 ? 0.373 9.490 0.479 1.00 97.75 180 VAL A N 1
ATOM 1327 C CA . VAL A 1 180 ? 0.187 8.988 -0.891 1.00 97.75 180 VAL A CA 1
ATOM 1328 C C . VAL A 1 180 ? 1.378 9.472 -1.713 1.00 97.75 180 VAL A C 1
ATOM 1330 O O . VAL A 1 180 ? 1.427 10.617 -2.161 1.00 97.75 180 VAL A O 1
ATOM 1333 N N . LEU A 1 181 ? 2.383 8.619 -1.863 1.00 96.38 181 LEU A N 1
ATOM 1334 C CA . LEU A 1 181 ? 3.672 8.965 -2.452 1.00 96.38 181 LEU A CA 1
ATOM 1335 C C . LEU A 1 181 ? 3.802 8.379 -3.851 1.00 96.38 181 LEU A C 1
ATOM 1337 O O . LEU A 1 181 ? 3.527 7.197 -4.048 1.00 96.38 181 LEU A O 1
ATOM 1341 N N . VAL A 1 182 ? 4.300 9.176 -4.790 1.00 95.62 182 VAL A N 1
ATOM 1342 C CA . VAL A 1 182 ? 4.730 8.713 -6.111 1.00 95.62 182 VAL A CA 1
ATOM 1343 C C . VAL A 1 182 ? 6.212 8.995 -6.283 1.00 95.62 182 VAL A C 1
ATOM 1345 O O . VAL A 1 182 ? 6.665 10.105 -6.007 1.00 95.62 182 VAL A O 1
ATOM 1348 N N . SER A 1 183 ? 6.937 8.005 -6.796 1.00 93.12 183 SER A N 1
ATOM 1349 C CA . SER A 1 183 ? 8.318 8.137 -7.256 1.00 93.12 183 SER A CA 1
ATOM 1350 C C . SER A 1 183 ? 8.412 7.652 -8.700 1.00 93.12 183 SER A C 1
ATOM 1352 O O . SER A 1 183 ? 7.931 6.564 -9.020 1.00 93.12 183 SER A O 1
ATOM 1354 N N . VAL A 1 184 ? 9.055 8.443 -9.557 1.00 93.75 184 VAL A N 1
ATOM 1355 C CA . VAL A 1 184 ? 9.423 8.079 -10.930 1.00 93.75 184 VAL A CA 1
ATOM 1356 C C . VAL A 1 184 ? 10.897 8.426 -11.098 1.00 93.75 184 VAL A C 1
ATOM 1358 O O . VAL A 1 184 ? 11.265 9.595 -11.220 1.00 93.75 184 VAL A O 1
ATOM 1361 N N . ILE A 1 185 ? 11.742 7.402 -11.028 1.00 91.62 185 ILE A N 1
ATOM 1362 C CA . ILE A 1 185 ? 13.200 7.523 -10.997 1.00 91.62 185 ILE A CA 1
ATOM 1363 C C . ILE A 1 185 ? 13.832 6.645 -12.071 1.00 91.62 185 ILE A C 1
ATOM 1365 O O . ILE A 1 185 ? 13.306 5.596 -12.438 1.00 91.62 185 ILE A O 1
ATOM 1369 N N . GLU A 1 186 ? 14.995 7.059 -12.545 1.00 92.06 186 GLU A N 1
ATOM 1370 C CA . GLU A 1 186 ? 15.851 6.243 -13.401 1.00 92.06 186 GLU A CA 1
ATOM 1371 C C . GLU A 1 186 ? 17.297 6.312 -12.901 1.00 92.06 186 GLU A C 1
ATOM 1373 O O . GLU A 1 186 ? 17.563 6.854 -11.826 1.00 92.06 186 GLU A O 1
ATOM 1378 N N . GLY A 1 187 ? 18.227 5.737 -13.656 1.00 91.19 187 GLY A N 1
ATOM 1379 C CA . GLY A 1 187 ? 19.657 5.916 -13.435 1.00 91.19 187 GLY A CA 1
ATOM 1380 C C . GLY A 1 187 ? 20.485 4.736 -13.914 1.00 91.19 187 GLY A C 1
ATOM 1381 O O . GLY A 1 187 ? 20.000 3.875 -14.651 1.00 91.19 187 GLY A O 1
ATOM 1382 N N . ASN A 1 188 ? 21.743 4.693 -13.489 1.00 89.94 188 ASN A N 1
ATOM 1383 C CA . ASN A 1 188 ? 22.615 3.537 -13.695 1.00 89.94 188 ASN A CA 1
ATOM 1384 C C . ASN A 1 188 ? 22.399 2.495 -12.586 1.00 89.94 188 ASN A C 1
ATOM 1386 O O . ASN A 1 188 ? 22.304 2.839 -11.407 1.00 89.94 188 ASN A O 1
ATOM 1390 N N . LEU A 1 189 ? 22.325 1.217 -12.957 1.00 86.75 189 LEU A N 1
ATOM 1391 C CA . LEU A 1 189 ? 22.189 0.114 -12.008 1.00 86.75 189 LEU A CA 1
ATOM 1392 C C . LEU A 1 189 ? 23.567 -0.213 -11.409 1.00 86.75 189 LEU A C 1
ATOM 1394 O O . LEU A 1 189 ? 24.517 -0.466 -12.148 1.00 86.75 189 LEU A O 1
ATOM 1398 N N . SER A 1 190 ? 23.694 -0.207 -10.078 1.00 84.69 190 SER A N 1
ATOM 1399 C CA . SER A 1 190 ? 24.974 -0.524 -9.423 1.00 84.69 190 SER A CA 1
ATOM 1400 C C . SER A 1 190 ? 25.340 -2.007 -9.572 1.00 84.69 190 SER A C 1
ATOM 1402 O O . SER A 1 190 ? 24.471 -2.857 -9.798 1.00 84.69 190 SER A O 1
ATOM 1404 N N . LYS A 1 191 ? 26.626 -2.343 -9.402 1.00 84.75 191 LYS A N 1
ATOM 1405 C CA . LYS A 1 191 ? 27.101 -3.734 -9.501 1.00 84.75 191 LYS A CA 1
ATOM 1406 C C . LYS A 1 191 ? 26.462 -4.622 -8.439 1.00 84.75 191 LYS A C 1
ATOM 1408 O O . LYS A 1 191 ? 26.047 -5.739 -8.730 1.00 84.75 191 LYS A O 1
ATOM 1413 N N . GLU A 1 192 ? 26.312 -4.088 -7.236 1.00 83.38 192 GLU A N 1
ATOM 1414 C CA . GLU A 1 192 ? 25.703 -4.734 -6.077 1.00 83.38 192 GLU A CA 1
ATOM 1415 C C . GLU A 1 192 ? 24.209 -4.978 -6.322 1.00 83.38 192 GLU A C 1
ATOM 1417 O O . GLU A 1 192 ? 23.718 -6.083 -6.088 1.00 83.38 192 GLU A O 1
ATOM 1422 N N . ALA A 1 193 ? 23.495 -3.982 -6.862 1.00 82.44 193 ALA A N 1
ATOM 1423 C CA . ALA A 1 193 ? 22.086 -4.108 -7.224 1.00 82.44 193 ALA A CA 1
ATOM 1424 C C . ALA A 1 193 ? 21.876 -5.153 -8.333 1.00 82.44 193 ALA A C 1
ATOM 1426 O O . ALA A 1 193 ? 21.014 -6.024 -8.204 1.00 82.44 193 ALA A O 1
ATOM 1427 N N . ALA A 1 194 ? 22.706 -5.136 -9.381 1.00 84.50 194 ALA A N 1
ATOM 1428 C CA . ALA A 1 194 ? 22.661 -6.125 -10.455 1.00 84.50 194 ALA A CA 1
ATOM 1429 C C . ALA A 1 194 ? 22.963 -7.550 -9.951 1.00 84.50 194 ALA A C 1
ATOM 1431 O O . ALA A 1 194 ? 22.248 -8.489 -10.301 1.00 84.50 194 ALA A O 1
ATOM 1432 N N . MET A 1 195 ? 23.964 -7.724 -9.078 1.00 83.19 195 MET A N 1
ATOM 1433 C CA . MET A 1 195 ? 24.261 -9.013 -8.437 1.00 83.19 195 MET A CA 1
ATOM 1434 C C . MET A 1 195 ? 23.118 -9.489 -7.528 1.00 83.19 195 MET A C 1
ATOM 1436 O O . MET A 1 195 ? 22.794 -10.676 -7.530 1.00 83.19 195 MET A O 1
ATOM 1440 N N . GLN A 1 196 ? 22.470 -8.583 -6.786 1.00 83.94 196 GLN A N 1
ATOM 1441 C CA . GLN A 1 196 ? 21.320 -8.914 -5.940 1.00 83.94 196 GLN A CA 1
ATOM 1442 C C . GLN A 1 196 ? 20.081 -9.301 -6.762 1.00 83.94 196 GLN A C 1
ATOM 1444 O O . GLN A 1 196 ? 19.323 -10.180 -6.355 1.00 83.94 196 GLN A O 1
ATOM 1449 N N . MET A 1 197 ? 19.862 -8.675 -7.918 1.00 85.56 197 MET A N 1
ATOM 1450 C CA . MET A 1 197 ? 18.811 -9.089 -8.851 1.00 85.56 197 MET A CA 1
ATOM 1451 C C . MET A 1 197 ? 19.141 -10.459 -9.462 1.00 85.56 197 MET A C 1
ATOM 1453 O O . MET A 1 197 ? 18.276 -11.336 -9.504 1.00 85.56 197 MET A O 1
ATOM 1457 N N . LYS A 1 198 ? 20.405 -10.695 -9.837 1.00 84.00 198 LYS A N 1
ATOM 1458 C CA . LYS A 1 198 ? 20.854 -11.979 -10.392 1.00 84.00 198 LYS A CA 1
ATOM 1459 C C . LYS A 1 198 ? 20.740 -13.141 -9.407 1.00 84.00 198 LYS A C 1
ATOM 1461 O O . LYS A 1 198 ? 20.303 -14.218 -9.803 1.00 84.00 198 LYS A O 1
ATOM 1466 N N . SER A 1 199 ? 21.018 -12.932 -8.118 1.00 83.12 199 SER A N 1
ATOM 1467 C CA . SER A 1 199 ? 20.803 -13.965 -7.090 1.00 83.12 199 SER A CA 1
ATOM 1468 C C . SER A 1 199 ? 19.324 -14.278 -6.818 1.00 83.12 199 SER A C 1
ATOM 1470 O O . SER A 1 199 ? 19.024 -15.329 -6.256 1.00 83.12 199 SER A O 1
ATOM 1472 N N . ARG A 1 200 ? 18.395 -13.423 -7.271 1.00 81.75 200 ARG A N 1
ATOM 1473 C CA . ARG A 1 200 ? 16.943 -13.688 -7.309 1.00 81.75 200 ARG A CA 1
ATOM 1474 C C . ARG A 1 200 ? 16.463 -14.295 -8.637 1.00 81.75 200 ARG A C 1
ATOM 1476 O O . ARG A 1 200 ? 15.263 -14.443 -8.829 1.00 81.75 200 ARG A O 1
ATOM 1483 N N . GLY A 1 201 ? 17.375 -14.646 -9.547 1.00 82.88 201 GLY A N 1
ATOM 1484 C CA . GLY A 1 201 ? 17.053 -15.259 -10.840 1.00 82.88 201 GLY A CA 1
ATOM 1485 C C . GLY A 1 201 ? 16.864 -14.280 -12.004 1.00 82.88 201 GLY A C 1
ATOM 1486 O O . GLY A 1 201 ? 16.473 -14.711 -13.086 1.00 82.88 201 GLY A O 1
ATOM 1487 N N . ARG A 1 202 ? 17.155 -12.980 -11.836 1.00 86.25 202 ARG A N 1
ATOM 1488 C CA . ARG A 1 202 ? 17.149 -12.018 -12.953 1.00 86.25 202 ARG A CA 1
ATOM 1489 C C . ARG A 1 202 ? 18.447 -12.110 -13.749 1.00 86.25 202 ARG A C 1
ATOM 1491 O O . ARG A 1 202 ? 19.475 -11.600 -13.313 1.00 86.25 202 ARG A O 1
ATOM 1498 N N . ASP A 1 203 ? 18.405 -12.733 -14.922 1.00 82.12 203 ASP A N 1
ATOM 1499 C CA . ASP A 1 203 ? 19.520 -12.655 -15.864 1.00 82.12 203 ASP A CA 1
ATOM 1500 C C . ASP A 1 203 ? 19.318 -11.509 -16.862 1.00 82.12 203 ASP A C 1
ATOM 1502 O O . ASP A 1 203 ? 18.257 -11.368 -17.466 1.00 82.12 203 ASP A O 1
ATOM 1506 N N . PHE A 1 204 ? 20.356 -10.691 -17.032 1.00 82.94 204 PHE A N 1
ATOM 1507 C CA . PHE A 1 204 ? 20.390 -9.583 -17.994 1.00 82.94 204 PHE A CA 1
ATOM 1508 C C . PHE A 1 204 ? 21.169 -9.960 -19.271 1.00 82.94 204 PHE A C 1
ATOM 1510 O O . PHE A 1 204 ? 21.430 -9.116 -20.129 1.00 82.94 204 PHE A O 1
ATOM 1517 N N . GLY A 1 205 ? 21.532 -11.241 -19.410 1.00 76.56 205 GLY A N 1
ATOM 1518 C CA . GLY A 1 205 ? 22.241 -11.787 -20.562 1.00 76.56 205 GLY A CA 1
ATOM 1519 C C . GLY A 1 205 ? 23.702 -11.319 -20.649 1.00 76.56 205 GLY A C 1
ATOM 1520 O O . GLY A 1 205 ? 24.323 -11.037 -19.623 1.00 76.56 205 GLY A O 1
ATOM 1521 N N . PRO A 1 206 ? 24.281 -11.225 -21.862 1.00 68.94 206 PRO A N 1
ATOM 1522 C CA . PRO A 1 206 ? 25.689 -10.871 -22.066 1.00 68.94 206 PRO A CA 1
ATOM 1523 C C . PRO A 1 206 ? 25.988 -9.372 -21.881 1.00 68.94 206 PRO A C 1
ATOM 1525 O O . PRO A 1 206 ? 27.104 -8.933 -22.157 1.00 68.94 206 PRO A O 1
ATOM 1528 N N . ALA A 1 207 ? 25.008 -8.567 -21.457 1.00 69.62 207 ALA A N 1
ATOM 1529 C CA . ALA A 1 207 ? 25.224 -7.158 -21.168 1.00 69.62 207 ALA A CA 1
ATOM 1530 C C . ALA A 1 207 ? 26.220 -7.003 -20.008 1.00 69.62 207 ALA A C 1
ATOM 1532 O O . ALA A 1 207 ? 26.052 -7.591 -18.938 1.00 69.62 207 ALA A O 1
ATOM 1533 N N . ALA A 1 208 ? 27.258 -6.189 -20.212 1.00 68.19 208 ALA A N 1
ATOM 1534 C CA . ALA A 1 208 ? 28.155 -5.812 -19.130 1.00 68.19 208 ALA A CA 1
ATOM 1535 C C . ALA A 1 208 ? 27.358 -5.092 -18.034 1.00 68.19 208 ALA A C 1
ATOM 1537 O O . ALA A 1 208 ? 26.522 -4.239 -18.328 1.00 68.19 208 ALA A O 1
ATOM 1538 N N . VAL A 1 209 ? 27.642 -5.421 -16.771 1.00 72.62 209 VAL A N 1
ATOM 1539 C CA . VAL A 1 209 ? 27.022 -4.751 -15.616 1.00 72.62 209 VAL A CA 1
ATOM 1540 C C . VAL A 1 209 ? 27.319 -3.245 -15.650 1.00 72.62 209 VAL A C 1
ATOM 1542 O O . VAL A 1 209 ? 26.454 -2.426 -15.350 1.00 72.62 209 VAL A O 1
ATOM 1545 N N . ASP A 1 210 ? 28.521 -2.885 -16.108 1.00 73.50 210 ASP A N 1
ATOM 1546 C CA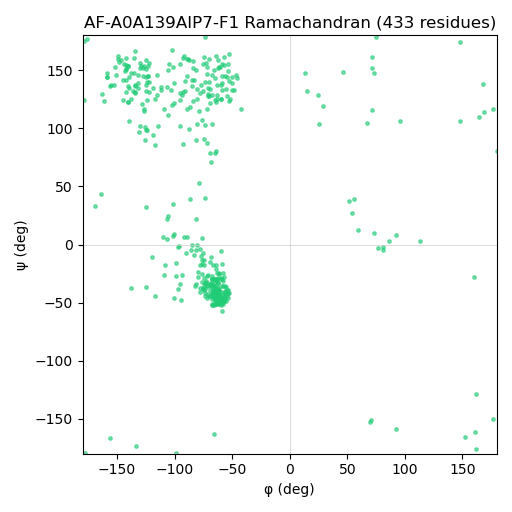 . ASP A 1 210 ? 28.885 -1.520 -16.478 1.00 73.50 210 ASP A CA 1
ATOM 1547 C C . ASP A 1 210 ? 28.112 -1.078 -17.735 1.00 73.50 210 ASP A C 1
ATOM 1549 O O . ASP A 1 210 ? 28.440 -1.464 -18.860 1.00 73.50 210 ASP A O 1
ATOM 1553 N N . GLY A 1 211 ? 27.082 -0.251 -17.534 1.00 80.88 211 GLY A N 1
ATOM 1554 C CA . GLY A 1 211 ? 26.219 0.280 -18.598 1.00 80.88 211 GLY A CA 1
ATOM 1555 C C . GLY A 1 211 ? 24.766 -0.204 -18.563 1.00 80.88 211 GLY A C 1
ATOM 1556 O O . GLY A 1 211 ? 23.994 0.172 -19.447 1.00 80.88 211 GLY A O 1
ATOM 1557 N N . LEU A 1 212 ? 24.371 -0.998 -17.560 1.00 91.62 212 LEU A N 1
ATOM 1558 C CA . LEU A 1 212 ? 22.958 -1.256 -17.277 1.00 91.62 212 LEU A CA 1
ATOM 1559 C C . LEU A 1 212 ? 22.292 0.007 -16.718 1.00 91.62 212 LEU A C 1
ATOM 1561 O O . LEU A 1 212 ? 22.753 0.588 -15.732 1.00 91.62 212 LEU A O 1
ATOM 1565 N N . ARG A 1 213 ? 21.171 0.405 -17.319 1.00 92.94 213 ARG A N 1
ATOM 1566 C CA . ARG A 1 213 ? 20.294 1.466 -16.814 1.00 92.94 213 ARG A CA 1
ATOM 1567 C C . ARG A 1 213 ? 19.035 0.850 -16.219 1.00 92.94 213 ARG A C 1
ATOM 1569 O O . ARG A 1 213 ? 18.588 -0.199 -16.676 1.00 92.94 213 ARG A O 1
ATOM 1576 N N . PHE A 1 214 ? 18.450 1.508 -15.226 1.00 93.56 214 PHE A N 1
ATOM 1577 C CA . PHE A 1 214 ? 17.158 1.123 -14.668 1.00 93.56 214 PHE A CA 1
ATOM 1578 C C . PHE A 1 214 ? 16.145 2.264 -14.763 1.00 93.56 214 PHE A C 1
ATOM 1580 O O . PHE A 1 214 ? 16.512 3.439 -14.796 1.00 93.56 214 PHE A O 1
ATOM 1587 N N . PHE A 1 215 ? 14.868 1.900 -14.753 1.00 95.00 215 PHE A N 1
ATOM 1588 C CA . PHE A 1 215 ? 13.742 2.795 -14.523 1.00 95.00 215 PHE A CA 1
ATOM 1589 C C . PHE A 1 215 ? 12.809 2.159 -13.491 1.00 95.00 215 PHE A C 1
ATOM 1591 O O . PHE A 1 215 ? 12.552 0.955 -13.540 1.00 95.00 215 PHE A O 1
ATOM 1598 N N . ALA A 1 216 ? 12.286 2.967 -12.573 1.00 95.00 216 ALA A N 1
ATOM 1599 C CA . ALA A 1 216 ? 11.287 2.557 -11.601 1.00 95.00 216 ALA A CA 1
ATOM 1600 C C . ALA A 1 216 ? 10.210 3.638 -11.443 1.00 95.00 216 ALA A C 1
ATOM 1602 O O . ALA A 1 216 ? 10.507 4.783 -11.100 1.00 95.00 216 ALA A O 1
ATOM 1603 N N . ALA A 1 217 ? 8.949 3.250 -11.631 1.00 95.75 217 ALA A N 1
ATOM 1604 C CA . ALA A 1 217 ? 7.786 4.082 -11.332 1.00 95.75 217 ALA A CA 1
ATOM 1605 C C . ALA A 1 217 ? 6.898 3.355 -10.326 1.00 95.75 217 ALA A C 1
ATOM 1607 O O . ALA A 1 217 ? 6.578 2.182 -10.521 1.00 95.75 217 ALA A O 1
ATOM 1608 N N . GLY A 1 218 ? 6.483 4.034 -9.259 1.00 96.62 218 GLY A N 1
ATOM 1609 C CA . GLY A 1 218 ? 5.626 3.421 -8.254 1.00 96.62 218 GLY A CA 1
ATOM 1610 C C . GLY A 1 218 ? 4.846 4.414 -7.406 1.00 96.62 218 GLY A C 1
ATOM 1611 O O . GLY A 1 218 ? 5.336 5.498 -7.090 1.00 96.62 218 GLY A O 1
ATOM 1612 N N . LEU A 1 219 ? 3.647 3.991 -7.007 1.00 96.81 219 LEU A N 1
ATOM 1613 C CA . LEU A 1 219 ? 2.882 4.586 -5.920 1.00 96.81 219 LEU A CA 1
ATOM 1614 C C . LEU A 1 219 ? 3.043 3.733 -4.659 1.00 96.81 219 LEU A C 1
ATOM 1616 O O . LEU A 1 219 ? 2.970 2.505 -4.720 1.00 96.81 219 LEU A O 1
ATOM 1620 N N . SER A 1 220 ? 3.201 4.391 -3.515 1.00 96.19 220 SER A N 1
ATOM 1621 C CA . SER A 1 220 ? 3.101 3.786 -2.188 1.00 96.19 220 SER A CA 1
ATOM 1622 C C . SER A 1 220 ? 2.203 4.644 -1.306 1.00 96.19 220 SER A C 1
ATOM 1624 O O . SER A 1 220 ? 2.343 5.867 -1.285 1.00 96.19 220 SER A O 1
ATOM 1626 N N . SER A 1 221 ? 1.284 4.034 -0.568 1.00 97.88 221 SER A N 1
ATOM 1627 C CA . SER A 1 221 ? 0.396 4.758 0.336 1.00 97.88 221 SER A CA 1
ATOM 1628 C C . SER A 1 221 ? 0.142 3.978 1.618 1.00 97.88 221 SER A C 1
ATOM 1630 O O . SER A 1 221 ? 0.009 2.756 1.605 1.00 97.88 221 SER A O 1
ATOM 1632 N N . VAL A 1 222 ? 0.088 4.712 2.729 1.00 98.56 222 VAL A N 1
ATOM 1633 C CA . VAL A 1 222 ? -0.280 4.216 4.057 1.00 98.56 222 VAL A CA 1
ATOM 1634 C C . VAL A 1 222 ? -1.253 5.213 4.668 1.00 98.56 222 VAL A C 1
ATOM 1636 O O . VAL A 1 222 ? -1.005 6.420 4.646 1.00 98.56 222 VAL A O 1
ATOM 1639 N N . ILE A 1 223 ? -2.366 4.712 5.196 1.00 98.81 223 ILE A N 1
ATOM 1640 C CA . ILE A 1 223 ? -3.471 5.519 5.710 1.00 98.81 223 ILE A CA 1
ATOM 1641 C C . ILE A 1 223 ? -3.800 5.038 7.123 1.00 98.81 223 ILE A C 1
ATOM 1643 O O . ILE A 1 223 ? -4.154 3.875 7.315 1.00 98.81 223 ILE A O 1
ATOM 1647 N N . HIS A 1 224 ? -3.705 5.934 8.104 1.00 98.81 224 HIS A N 1
ATOM 1648 C CA . HIS A 1 224 ? -4.005 5.680 9.511 1.00 98.81 224 HIS A CA 1
ATOM 1649 C C . HIS A 1 224 ? -5.224 6.504 9.959 1.00 98.81 224 HIS A C 1
ATOM 1651 O O . HIS A 1 224 ? -5.094 7.699 10.252 1.00 98.81 224 HIS A O 1
ATOM 1657 N N . PRO A 1 225 ? -6.416 5.891 10.064 1.00 98.75 225 PRO A N 1
ATOM 1658 C CA . PRO A 1 225 ? -7.574 6.552 10.646 1.00 98.75 225 PRO A CA 1
ATOM 1659 C C . PRO A 1 225 ? -7.368 6.965 12.108 1.00 98.75 225 PRO A C 1
ATOM 1661 O O . PRO A 1 225 ? -6.613 6.339 12.863 1.00 98.75 225 PRO A O 1
ATOM 1664 N N . ARG A 1 226 ? -8.083 8.019 12.515 1.00 98.56 226 ARG A N 1
ATOM 1665 C CA . ARG A 1 226 ? -8.117 8.518 13.898 1.00 98.56 226 ARG A CA 1
ATOM 1666 C C . ARG A 1 226 ? -8.957 7.623 14.811 1.00 98.56 226 ARG A C 1
ATOM 1668 O O . ARG A 1 226 ? -8.571 7.402 15.958 1.00 98.56 226 ARG A O 1
ATOM 1675 N N . ASN A 1 227 ? -10.067 7.088 14.301 1.00 98.75 227 ASN A N 1
ATOM 1676 C CA . ASN A 1 227 ? -10.967 6.200 15.038 1.00 98.75 227 ASN A CA 1
ATOM 1677 C C . ASN A 1 227 ? -10.383 4.769 15.125 1.00 98.75 227 ASN A C 1
ATOM 1679 O O . ASN A 1 227 ? -10.005 4.236 14.080 1.00 98.75 227 ASN A O 1
ATOM 1683 N N . PRO A 1 228 ? -10.310 4.122 16.309 1.00 98.75 228 PRO A N 1
ATOM 1684 C CA . PRO A 1 228 ? -9.827 2.744 16.441 1.00 98.75 228 PRO A CA 1
ATOM 1685 C C . PRO A 1 228 ? -10.646 1.730 15.630 1.00 98.75 228 PRO A C 1
ATOM 1687 O O . PRO A 1 228 ? -10.089 0.745 15.157 1.00 98.75 228 PRO A O 1
ATOM 1690 N N . HIS A 1 229 ? -11.939 1.964 15.401 1.00 98.88 229 HIS A N 1
ATOM 1691 C CA . HIS A 1 229 ? -12.789 1.033 14.650 1.00 98.88 229 HIS A CA 1
ATOM 1692 C C . HIS A 1 229 ? -12.555 1.081 13.135 1.00 98.88 229 HIS A C 1
ATOM 1694 O O . HIS A 1 229 ? -12.989 0.173 12.432 1.00 98.88 229 HIS A O 1
ATOM 1700 N N . ALA A 1 230 ? -11.856 2.100 12.622 1.00 98.88 230 ALA A N 1
ATOM 1701 C CA . ALA A 1 230 ? -11.486 2.207 11.214 1.00 98.88 230 ALA A CA 1
ATOM 1702 C C . ALA A 1 230 ? -10.054 1.659 10.981 1.00 98.88 230 ALA A C 1
ATOM 1704 O O . ALA A 1 230 ? -9.105 2.113 11.629 1.00 98.88 230 ALA A O 1
ATOM 1705 N N . PRO A 1 231 ? -9.858 0.689 10.068 1.00 98.81 231 PRO A N 1
ATOM 1706 C CA . PRO A 1 231 ? -8.573 0.017 9.882 1.00 98.81 231 PRO A CA 1
ATOM 1707 C C . PRO A 1 231 ? -7.518 0.913 9.224 1.00 98.81 231 PRO A C 1
ATOM 1709 O O . PRO A 1 231 ? -7.813 1.706 8.329 1.00 98.81 231 PRO A O 1
ATOM 1712 N N . THR A 1 232 ? -6.254 0.715 9.606 1.00 98.94 232 THR A N 1
ATOM 1713 C CA . THR A 1 232 ? -5.121 1.174 8.790 1.00 98.94 232 THR A CA 1
ATOM 1714 C C . THR A 1 232 ? -5.117 0.404 7.469 1.00 98.94 232 THR A C 1
ATOM 1716 O O . THR A 1 232 ? -5.419 -0.788 7.458 1.00 98.94 232 THR A O 1
ATOM 1719 N N . ALA A 1 233 ? -4.756 1.055 6.368 1.00 98.69 233 ALA A N 1
ATOM 1720 C CA . ALA A 1 233 ? -4.546 0.390 5.084 1.00 98.69 233 ALA A CA 1
ATOM 1721 C C . ALA A 1 233 ? -3.204 0.781 4.471 1.00 98.69 233 ALA A C 1
ATOM 1723 O O . ALA A 1 233 ? -2.696 1.882 4.700 1.00 98.69 233 ALA A O 1
ATOM 1724 N N . HIS A 1 234 ? -2.660 -0.126 3.669 1.00 98.62 234 HIS A N 1
ATOM 1725 C CA . HIS A 1 234 ? -1.482 0.099 2.847 1.00 98.62 234 HIS A CA 1
ATOM 1726 C C . HIS A 1 234 ? -1.752 -0.384 1.421 1.00 98.62 234 HIS A C 1
ATOM 1728 O O . HIS A 1 234 ? -2.447 -1.379 1.214 1.00 98.62 234 HIS A O 1
ATOM 1734 N N . LEU A 1 235 ? -1.182 0.314 0.441 1.00 97.38 235 LEU A N 1
ATOM 1735 C CA . LEU A 1 235 ? -1.052 -0.186 -0.920 1.00 97.38 235 LEU A CA 1
ATOM 1736 C C . LEU A 1 235 ? 0.273 0.235 -1.549 1.00 97.38 235 LEU A C 1
ATOM 1738 O O . LEU A 1 235 ? 0.815 1.306 -1.270 1.00 97.38 235 LEU A O 1
ATOM 1742 N N . ASN A 1 236 ? 0.748 -0.594 -2.468 1.00 97.44 236 ASN A N 1
ATOM 1743 C CA . ASN A 1 236 ? 1.886 -0.302 -3.317 1.00 97.44 236 ASN A CA 1
ATOM 1744 C C . ASN A 1 236 ? 1.602 -0.830 -4.724 1.00 97.44 236 ASN A C 1
ATOM 1746 O O . ASN A 1 236 ? 1.143 -1.957 -4.863 1.00 97.44 236 ASN A O 1
ATOM 1750 N N . TYR A 1 237 ? 1.918 -0.060 -5.761 1.00 98.06 237 TYR A N 1
ATOM 1751 C CA . TYR A 1 237 ? 1.939 -0.551 -7.141 1.00 98.06 237 TYR A CA 1
ATOM 1752 C C . TYR A 1 237 ? 3.134 0.059 -7.852 1.00 98.06 237 TYR A C 1
ATOM 1754 O O . TYR A 1 237 ? 3.273 1.282 -7.896 1.00 98.06 237 TYR A O 1
ATOM 1762 N N . ARG A 1 238 ? 4.013 -0.792 -8.381 1.00 97.69 238 ARG A N 1
ATOM 1763 C CA . ARG A 1 238 ? 5.292 -0.402 -8.977 1.00 97.69 238 ARG A CA 1
ATOM 1764 C C . ARG A 1 238 ? 5.607 -1.213 -10.227 1.00 97.69 238 ARG A C 1
ATOM 1766 O O . ARG A 1 238 ? 5.196 -2.363 -10.369 1.00 97.69 238 ARG A O 1
ATOM 1773 N N . TYR A 1 239 ? 6.393 -0.594 -11.087 1.00 97.62 239 TYR A N 1
ATOM 1774 C CA . TYR A 1 239 ? 7.032 -1.181 -12.250 1.00 97.62 239 TYR A CA 1
ATOM 1775 C C . TYR A 1 239 ? 8.530 -0.932 -12.153 1.00 97.62 239 TYR A C 1
ATOM 1777 O O . TYR A 1 239 ? 8.954 0.137 -11.704 1.00 97.62 239 TYR A O 1
ATOM 1785 N N . PHE A 1 240 ? 9.310 -1.904 -12.598 1.00 96.06 240 PHE A N 1
ATOM 1786 C CA . PHE A 1 240 ? 10.751 -1.796 -12.726 1.00 96.06 240 PHE A CA 1
ATOM 1787 C C . PHE A 1 240 ? 11.164 -2.353 -14.087 1.00 96.06 240 PHE A C 1
ATOM 1789 O O . PHE A 1 240 ? 10.680 -3.408 -14.495 1.00 96.06 240 PHE A O 1
ATOM 1796 N N . GLU A 1 241 ? 12.078 -1.679 -14.776 1.00 95.12 241 GLU A N 1
ATOM 1797 C CA . GLU A 1 241 ? 12.738 -2.219 -15.963 1.00 95.12 241 GLU A CA 1
ATOM 1798 C C . GLU A 1 241 ? 14.245 -1.954 -15.930 1.00 95.12 241 GLU A C 1
ATOM 1800 O O . GLU A 1 241 ? 14.713 -0.948 -15.395 1.00 95.12 241 GLU A O 1
ATOM 1805 N N . VAL A 1 242 ? 15.001 -2.884 -16.512 1.00 94.31 242 VAL A N 1
ATOM 1806 C CA . VAL A 1 242 ? 16.440 -2.781 -16.760 1.00 94.31 242 VAL A CA 1
ATOM 1807 C C . VAL A 1 242 ? 16.652 -2.764 -18.266 1.00 94.31 242 VAL A C 1
ATOM 1809 O O . VAL A 1 242 ? 16.161 -3.646 -18.974 1.00 94.31 242 VAL A O 1
ATOM 1812 N N . SER A 1 243 ? 17.403 -1.782 -18.755 1.00 94.19 243 SER A N 1
ATOM 1813 C CA . SER A 1 243 ? 17.771 -1.634 -20.161 1.00 94.19 243 SER A CA 1
ATOM 1814 C C . SER A 1 243 ? 19.286 -1.590 -20.339 1.00 94.19 243 SER A C 1
ATOM 1816 O O . SER A 1 243 ? 20.013 -1.148 -19.447 1.00 94.19 243 SER A O 1
ATOM 1818 N N . ASP A 1 244 ? 19.774 -1.992 -21.509 1.00 92.00 244 ASP A N 1
ATOM 1819 C CA . ASP A 1 244 ? 21.171 -1.757 -21.877 1.00 92.00 244 ASP A CA 1
ATOM 1820 C C . ASP A 1 244 ? 21.437 -0.276 -22.231 1.00 92.00 244 ASP A C 1
ATOM 1822 O O . ASP A 1 244 ? 20.538 0.573 -22.255 1.00 92.00 244 ASP A O 1
ATOM 1826 N N . LYS A 1 245 ? 22.700 0.028 -22.549 1.00 88.06 245 LYS A N 1
ATOM 1827 C CA . LYS A 1 245 ? 23.168 1.350 -22.994 1.00 88.06 245 LYS A CA 1
ATOM 1828 C C . LYS A 1 245 ? 22.497 1.888 -24.270 1.00 88.06 245 LYS A C 1
ATOM 1830 O O . LYS A 1 245 ? 22.623 3.075 -24.546 1.00 88.06 245 LYS A O 1
ATOM 1835 N N . THR A 1 246 ? 21.823 1.044 -25.056 1.00 89.00 246 THR A N 1
ATOM 1836 C CA . THR A 1 246 ? 21.070 1.444 -26.261 1.00 89.00 246 THR A CA 1
ATOM 1837 C C . THR A 1 246 ? 19.613 1.797 -25.949 1.00 89.00 246 THR A C 1
ATOM 1839 O O . THR A 1 246 ? 18.902 2.291 -26.818 1.00 89.00 246 THR A O 1
ATOM 1842 N N . GLY A 1 247 ? 19.164 1.565 -24.709 1.00 87.75 247 GLY A N 1
ATOM 1843 C CA . GLY A 1 247 ? 17.774 1.736 -24.288 1.00 87.75 247 GLY A CA 1
ATOM 1844 C C . GLY A 1 247 ? 16.895 0.508 -24.538 1.00 87.75 247 GLY A C 1
ATOM 1845 O O . GLY A 1 247 ? 15.706 0.543 -24.226 1.00 87.75 247 GLY A O 1
ATOM 1846 N N . LYS A 1 248 ? 17.453 -0.599 -25.049 1.00 91.19 248 LYS A N 1
ATOM 1847 C CA . LYS A 1 248 ? 16.716 -1.856 -25.207 1.00 91.19 248 LYS A CA 1
ATOM 1848 C C . LYS A 1 248 ? 16.420 -2.455 -23.833 1.00 91.19 248 LYS A C 1
ATOM 1850 O O . LYS A 1 248 ? 17.341 -2.754 -23.074 1.00 91.19 248 LYS A O 1
ATOM 1855 N N . VAL A 1 249 ? 15.139 -2.671 -23.532 1.00 92.00 249 VAL A N 1
ATOM 1856 C CA . VAL A 1 249 ? 14.697 -3.357 -22.309 1.00 92.00 249 VAL A CA 1
ATOM 1857 C C . VAL A 1 249 ? 15.169 -4.814 -22.333 1.00 92.00 249 VAL A C 1
ATOM 1859 O O . VAL A 1 249 ? 14.889 -5.555 -23.277 1.00 92.00 249 VAL A O 1
ATOM 1862 N N . LEU A 1 250 ? 15.894 -5.211 -21.288 1.00 92.00 250 LEU A N 1
ATOM 1863 C CA . LEU A 1 250 ? 16.411 -6.564 -21.070 1.00 92.00 250 LEU A CA 1
ATOM 1864 C C . LEU A 1 250 ? 15.494 -7.367 -20.142 1.00 92.00 250 LEU A C 1
ATOM 1866 O O . LEU A 1 250 ? 15.286 -8.558 -20.347 1.00 92.00 250 LEU A O 1
ATOM 1870 N N . SER A 1 251 ? 14.944 -6.711 -19.120 1.00 91.94 251 SER A N 1
ATOM 1871 C CA . SER A 1 251 ? 14.030 -7.308 -18.148 1.00 91.94 251 SER A CA 1
ATOM 1872 C C . SER A 1 251 ? 13.079 -6.241 -17.612 1.00 91.94 251 SER A C 1
ATOM 1874 O O . SER A 1 251 ? 13.468 -5.083 -17.466 1.00 91.94 251 SER A O 1
ATOM 1876 N N . SER A 1 252 ? 11.836 -6.618 -17.323 1.00 94.38 252 SER A N 1
ATOM 1877 C CA . SER A 1 252 ? 10.824 -5.716 -16.776 1.00 94.38 252 SER A CA 1
ATOM 1878 C C . SER A 1 252 ? 9.800 -6.489 -15.961 1.00 94.38 252 SER A C 1
ATOM 1880 O O . SER A 1 252 ? 9.326 -7.522 -16.435 1.00 94.38 252 SER A O 1
ATOM 1882 N N . TRP A 1 253 ? 9.408 -5.969 -14.803 1.00 95.44 253 TRP A N 1
ATOM 1883 C CA . TRP A 1 253 ? 8.446 -6.621 -13.923 1.00 95.44 253 TRP A CA 1
ATOM 1884 C C . TRP A 1 253 ? 7.596 -5.624 -13.147 1.00 95.44 253 TRP A C 1
ATOM 1886 O O . TRP A 1 253 ? 7.979 -4.475 -12.910 1.00 95.44 253 TRP A O 1
ATOM 1896 N N . TYR A 1 254 ? 6.433 -6.098 -12.721 1.00 97.69 254 TYR A N 1
ATOM 1897 C CA . TYR A 1 254 ? 5.543 -5.388 -11.822 1.00 97.69 254 TYR A CA 1
ATOM 1898 C C . TYR A 1 254 ? 5.618 -5.985 -10.418 1.00 97.69 254 TYR A C 1
ATOM 1900 O O . TYR A 1 254 ? 5.943 -7.155 -10.208 1.00 97.69 254 TYR A O 1
ATOM 1908 N N . GLY A 1 255 ? 5.286 -5.162 -9.437 1.00 97.69 255 GLY A N 1
ATOM 1909 C CA . GLY A 1 255 ? 5.102 -5.583 -8.059 1.00 97.69 255 GLY A CA 1
ATOM 1910 C C . GLY A 1 255 ? 4.064 -4.701 -7.389 1.00 97.69 255 GLY A C 1
ATOM 1911 O O . GLY A 1 255 ? 3.798 -3.583 -7.835 1.00 97.69 255 GLY A O 1
ATOM 1912 N N . GLY A 1 256 ? 3.473 -5.182 -6.307 1.00 97.62 256 GLY A N 1
ATOM 1913 C CA . GLY A 1 256 ? 2.471 -4.409 -5.605 1.00 97.62 256 GLY A CA 1
ATOM 1914 C C . GLY A 1 256 ? 1.583 -5.230 -4.695 1.00 97.62 256 GLY A C 1
ATOM 1915 O O . GLY A 1 256 ? 1.925 -6.337 -4.281 1.00 97.62 256 GLY A O 1
ATOM 1916 N N . GLY A 1 257 ? 0.447 -4.638 -4.364 1.00 98.25 257 GLY A N 1
ATOM 1917 C CA . GLY A 1 257 ? -0.527 -5.201 -3.457 1.00 98.25 257 GLY A CA 1
ATOM 1918 C C . GLY A 1 257 ? -1.272 -4.131 -2.674 1.00 98.25 257 GLY A C 1
ATOM 1919 O O . GLY A 1 257 ? -0.941 -2.946 -2.721 1.00 98.25 257 GLY A O 1
ATOM 1920 N N . ALA A 1 258 ? -2.262 -4.579 -1.916 1.00 98.62 258 ALA A N 1
ATOM 1921 C CA . ALA A 1 258 ? -2.949 -3.781 -0.915 1.00 98.62 258 ALA A CA 1
ATOM 1922 C C . ALA A 1 258 ? -3.323 -4.690 0.256 1.00 98.62 258 ALA A C 1
ATOM 1924 O O . ALA A 1 258 ? -3.703 -5.841 0.033 1.00 98.62 258 ALA A O 1
ATOM 1925 N N . ASP A 1 259 ? -3.213 -4.184 1.482 1.00 98.81 259 ASP A N 1
ATOM 1926 C CA . ASP A 1 259 ? -3.492 -4.930 2.709 1.00 98.81 259 ASP A CA 1
ATOM 1927 C C . ASP A 1 259 ? -4.178 -4.069 3.779 1.00 98.81 259 ASP A C 1
ATOM 1929 O O . ASP A 1 259 ? -4.061 -2.838 3.802 1.00 98.81 259 ASP A O 1
ATOM 1933 N N . LEU A 1 260 ? -4.920 -4.745 4.658 1.00 98.88 260 LEU A N 1
ATOM 1934 C CA . LEU A 1 260 ? -5.771 -4.131 5.670 1.00 98.88 260 LEU A CA 1
ATOM 1935 C C . LEU A 1 260 ? -5.297 -4.502 7.081 1.00 98.88 260 LEU A C 1
ATOM 1937 O O . LEU A 1 260 ? -5.192 -5.673 7.443 1.00 98.88 260 LEU A O 1
ATOM 1941 N N . THR A 1 261 ? -5.053 -3.492 7.911 1.00 98.88 261 THR A N 1
ATOM 1942 C CA . THR A 1 261 ? -4.593 -3.624 9.299 1.00 98.88 261 THR A CA 1
ATOM 1943 C C . THR A 1 261 ? -5.638 -3.053 10.271 1.00 98.88 261 THR A C 1
ATOM 1945 O O . THR A 1 261 ? -5.570 -1.878 10.651 1.00 98.88 261 THR A O 1
ATOM 1948 N N . PRO A 1 262 ? -6.645 -3.855 10.668 1.00 98.75 262 PRO A N 1
ATOM 1949 C CA . PRO A 1 262 ? -7.624 -3.460 11.675 1.00 98.75 262 PRO A CA 1
ATOM 1950 C C . PRO A 1 262 ? -7.038 -3.432 13.090 1.00 98.75 262 PRO A C 1
ATOM 1952 O O . PRO A 1 262 ? -6.075 -4.126 13.407 1.00 98.75 262 PRO A O 1
ATOM 1955 N N . ILE A 1 263 ? -7.671 -2.636 13.952 1.00 98.75 263 ILE A N 1
ATOM 1956 C CA . ILE A 1 263 ? -7.420 -2.601 15.403 1.00 98.75 263 ILE A CA 1
ATOM 1957 C C . ILE A 1 263 ? -8.416 -3.501 16.145 1.00 98.75 263 ILE A C 1
ATOM 1959 O O . ILE A 1 263 ? -8.068 -4.149 17.130 1.00 98.75 263 ILE A O 1
ATOM 1963 N N . TYR A 1 264 ? -9.643 -3.579 15.632 1.00 98.81 264 TYR A N 1
ATOM 1964 C CA . TYR A 1 264 ? -10.663 -4.529 16.046 1.00 98.81 264 TYR A CA 1
ATOM 1965 C C . TYR A 1 264 ? -11.153 -5.304 14.835 1.00 98.81 264 TYR A C 1
ATOM 1967 O O . TYR A 1 264 ? -11.376 -4.721 13.774 1.00 98.81 264 TYR A O 1
ATOM 1975 N N . LEU A 1 265 ? -11.318 -6.616 14.993 1.00 98.50 265 LEU A N 1
ATOM 1976 C CA . LEU A 1 265 ? -11.808 -7.452 13.911 1.00 98.50 265 LEU A CA 1
ATOM 1977 C C . LEU A 1 265 ? -13.297 -7.180 13.650 1.00 98.50 265 LEU A C 1
ATOM 1979 O O . LEU A 1 265 ? -14.127 -7.253 14.557 1.00 98.50 265 LEU A O 1
ATOM 1983 N N . TYR A 1 266 ? -13.603 -6.916 12.384 1.00 98.69 266 TYR A N 1
ATOM 1984 C CA . TYR A 1 266 ? -14.940 -6.904 11.805 1.00 98.69 266 TYR A CA 1
ATOM 1985 C C . TYR A 1 266 ? -14.905 -7.849 10.598 1.00 98.69 266 TYR A C 1
ATOM 1987 O O . TYR A 1 266 ? -14.345 -7.467 9.564 1.00 98.69 266 TYR A O 1
ATOM 1995 N N . PRO A 1 267 ? -15.404 -9.095 10.720 1.00 98.38 267 PRO A N 1
ATOM 1996 C CA . PRO A 1 267 ? -15.305 -10.087 9.652 1.00 98.38 267 PRO A CA 1
ATOM 1997 C C . PRO A 1 267 ? -15.890 -9.591 8.330 1.00 98.38 267 PRO A C 1
ATOM 1999 O O . PRO A 1 267 ? -15.312 -9.828 7.277 1.00 98.38 267 PRO A O 1
ATOM 2002 N N . GLU A 1 268 ? -16.978 -8.822 8.380 1.00 98.69 268 GLU A N 1
ATOM 2003 C CA . GLU A 1 268 ? -17.640 -8.307 7.188 1.00 98.69 268 GLU A CA 1
ATOM 2004 C C . GLU A 1 268 ? -16.829 -7.218 6.460 1.00 98.69 268 GLU A C 1
ATOM 2006 O O . GLU A 1 268 ? -16.942 -7.078 5.244 1.00 98.69 268 GLU A O 1
ATOM 2011 N N . ASP A 1 269 ? -15.967 -6.485 7.171 1.00 98.81 269 ASP A N 1
ATOM 2012 C CA . ASP A 1 269 ? -15.084 -5.486 6.558 1.00 98.81 269 ASP A CA 1
ATOM 2013 C C . ASP A 1 269 ? -13.878 -6.162 5.887 1.00 98.81 269 ASP A C 1
ATOM 2015 O O . ASP A 1 269 ? -13.459 -5.756 4.801 1.00 98.81 269 ASP A O 1
ATOM 2019 N N . ALA A 1 270 ? -13.351 -7.230 6.498 1.00 98.75 270 ALA A N 1
ATOM 2020 C CA . ALA A 1 270 ? -12.319 -8.065 5.888 1.00 98.75 270 ALA A CA 1
ATOM 2021 C C . ALA A 1 270 ? -12.858 -8.775 4.632 1.00 98.75 270 ALA A C 1
ATOM 2023 O O . ALA A 1 270 ? -12.237 -8.691 3.573 1.00 98.75 270 ALA A O 1
ATOM 2024 N N . THR A 1 271 ? -14.049 -9.382 4.713 1.00 98.81 271 THR A N 1
ATOM 2025 C CA . THR A 1 271 ? -14.744 -9.980 3.563 1.00 98.81 271 THR A CA 1
ATOM 2026 C C . THR A 1 271 ? -14.994 -8.960 2.453 1.00 98.81 271 THR A C 1
ATOM 2028 O O . THR A 1 271 ? -14.727 -9.276 1.296 1.00 98.81 271 THR A O 1
ATOM 2031 N N . HIS A 1 272 ? -15.433 -7.729 2.756 1.00 98.88 272 HIS A N 1
ATOM 2032 C CA . HIS A 1 272 ? -15.602 -6.672 1.742 1.00 98.88 272 HIS A CA 1
ATOM 2033 C C . HIS A 1 272 ? -14.283 -6.340 1.030 1.00 98.88 272 HIS A C 1
ATOM 2035 O O . HIS A 1 272 ? -14.213 -6.383 -0.200 1.00 98.88 272 HIS A O 1
ATOM 2041 N N . PHE A 1 273 ? -13.221 -6.061 1.791 1.00 98.88 273 PHE A N 1
ATOM 2042 C CA . PHE A 1 273 ? -11.912 -5.707 1.235 1.00 98.88 273 PHE A CA 1
ATOM 2043 C C . PHE A 1 273 ? -11.351 -6.821 0.340 1.00 98.88 273 PHE A C 1
ATOM 2045 O O . PHE A 1 273 ? -10.972 -6.574 -0.807 1.00 98.88 273 PHE A O 1
ATOM 2052 N N . HIS A 1 274 ? -11.368 -8.065 0.827 1.00 98.88 274 HIS A N 1
ATOM 2053 C CA . HIS A 1 274 ? -10.904 -9.226 0.068 1.00 98.88 274 HIS A CA 1
ATOM 2054 C C . HIS A 1 274 ? -11.810 -9.557 -1.127 1.00 98.88 274 HIS A C 1
ATOM 2056 O O . HIS A 1 274 ? -11.289 -9.930 -2.174 1.00 98.88 274 HIS A O 1
ATOM 2062 N N . SER A 1 275 ? -13.128 -9.327 -1.050 1.00 98.81 275 SER A N 1
ATOM 2063 C CA . SER A 1 275 ? -14.052 -9.492 -2.191 1.00 98.81 275 SER A CA 1
ATOM 2064 C C . SER A 1 275 ? -13.705 -8.557 -3.347 1.00 98.81 275 SER A C 1
ATOM 2066 O O . SER A 1 275 ? -13.709 -8.975 -4.507 1.00 98.81 275 SER A O 1
ATOM 2068 N N . VAL A 1 276 ? -13.379 -7.294 -3.046 1.00 98.69 276 VAL A N 1
ATOM 2069 C CA . VAL A 1 276 ? -12.976 -6.308 -4.060 1.00 98.69 276 VAL A CA 1
ATOM 2070 C C . VAL A 1 276 ? -11.627 -6.684 -4.678 1.00 98.69 276 VAL A C 1
ATOM 2072 O O . VAL A 1 276 ? -11.493 -6.654 -5.902 1.00 98.69 276 VAL A O 1
ATOM 2075 N N . LEU A 1 277 ? -10.650 -7.110 -3.867 1.00 98.69 277 LEU A N 1
ATOM 2076 C CA . LEU A 1 277 ? -9.352 -7.578 -4.368 1.00 98.69 277 LEU A CA 1
ATOM 2077 C C . LEU A 1 277 ? -9.481 -8.844 -5.224 1.00 98.69 277 LEU A C 1
ATOM 2079 O O . LEU A 1 277 ? -8.913 -8.896 -6.314 1.00 98.69 277 LEU A O 1
ATOM 2083 N N . LYS A 1 278 ? -10.274 -9.829 -4.789 1.00 98.69 278 LYS A N 1
ATOM 2084 C CA . LYS A 1 278 ? -10.557 -11.047 -5.556 1.00 98.69 278 LYS A CA 1
ATOM 2085 C C . LYS A 1 278 ? -11.241 -10.721 -6.882 1.00 98.69 278 LYS A C 1
ATOM 2087 O O . LYS A 1 278 ? -10.771 -11.153 -7.926 1.00 98.69 278 LYS A O 1
ATOM 2092 N N . SER A 1 279 ? -12.263 -9.866 -6.865 1.00 98.44 279 SER A N 1
ATOM 2093 C CA . SER A 1 279 ? -12.958 -9.408 -8.079 1.00 98.44 279 SER A CA 1
ATOM 2094 C C . SER A 1 279 ? -12.048 -8.630 -9.039 1.00 98.44 279 SER A C 1
ATOM 2096 O O . SER A 1 279 ? -12.278 -8.636 -10.248 1.00 98.44 279 SER A O 1
ATOM 2098 N N . ALA A 1 280 ? -11.021 -7.943 -8.528 1.00 97.06 280 ALA A N 1
ATOM 2099 C CA . ALA A 1 280 ? -9.995 -7.304 -9.347 1.00 97.06 280 ALA A CA 1
ATOM 2100 C C . ALA A 1 280 ? -9.023 -8.333 -9.952 1.00 97.06 280 ALA A C 1
ATOM 2102 O O . ALA A 1 280 ? -8.701 -8.225 -11.131 1.00 97.06 280 ALA A O 1
ATOM 2103 N N . CYS A 1 281 ? -8.599 -9.345 -9.189 1.00 98.38 281 CYS A N 1
ATOM 2104 C CA . CYS A 1 281 ? -7.747 -10.438 -9.667 1.00 98.38 281 CYS A CA 1
ATOM 2105 C C . CYS A 1 281 ? -8.438 -11.322 -10.719 1.00 98.38 281 CYS A C 1
ATOM 2107 O O . CYS A 1 281 ? -7.872 -11.547 -11.788 1.00 98.38 281 CYS A O 1
ATOM 2109 N N . ASP A 1 282 ? -9.663 -11.778 -10.442 1.00 98.06 282 ASP A N 1
ATOM 2110 C CA . ASP A 1 282 ? -10.413 -12.740 -11.261 1.00 98.06 282 ASP A CA 1
ATOM 2111 C C . ASP A 1 282 ? -10.700 -12.223 -12.683 1.00 98.06 282 ASP A C 1
ATOM 2113 O O . ASP A 1 282 ? -10.826 -13.017 -13.613 1.00 98.06 282 ASP A O 1
ATOM 2117 N N . LYS A 1 283 ? -10.741 -10.895 -12.879 1.00 97.38 283 LYS A N 1
ATOM 2118 C CA . LYS A 1 283 ? -10.848 -10.247 -14.202 1.00 97.38 283 LYS A CA 1
ATOM 2119 C C . LYS A 1 283 ? -9.641 -10.489 -15.115 1.00 97.38 283 LYS A C 1
ATOM 2121 O O . LYS A 1 283 ? -9.769 -10.309 -16.322 1.00 97.38 283 LYS A O 1
ATOM 2126 N N . HIS A 1 284 ? -8.486 -10.847 -14.551 1.00 96.50 284 HIS A N 1
ATOM 2127 C CA . HIS A 1 284 ? -7.226 -11.030 -15.283 1.00 96.50 284 HIS A CA 1
ATOM 2128 C C . HIS A 1 284 ? -6.723 -12.469 -15.211 1.00 96.50 284 HIS A C 1
ATOM 2130 O O . HIS A 1 284 ? -6.311 -13.020 -16.228 1.00 96.50 284 HIS A O 1
ATOM 2136 N N . ASN A 1 285 ? -6.764 -13.090 -14.028 1.00 96.44 285 ASN A N 1
ATOM 2137 C CA . ASN A 1 285 ? -6.460 -14.507 -13.841 1.00 96.44 285 ASN A CA 1
ATOM 2138 C C . ASN A 1 285 ? -7.042 -15.004 -12.493 1.00 96.44 285 ASN A C 1
ATOM 2140 O O . ASN A 1 285 ? -6.661 -14.469 -11.447 1.00 96.44 285 ASN A O 1
ATOM 2144 N N . PRO A 1 286 ? -7.898 -16.047 -12.470 1.00 96.94 286 PRO A N 1
ATOM 2145 C CA . PRO A 1 286 ? -8.490 -16.578 -11.235 1.00 96.94 286 PRO A CA 1
ATOM 2146 C C . PRO A 1 286 ? -7.470 -17.179 -10.247 1.00 96.94 286 PRO A C 1
ATOM 2148 O O . PRO A 1 286 ? -7.764 -17.318 -9.061 1.00 96.94 286 PRO A O 1
ATOM 2151 N N . GLU A 1 287 ? -6.251 -17.509 -10.685 1.00 97.56 287 GLU A N 1
ATOM 2152 C CA . GLU A 1 287 ? -5.170 -17.966 -9.800 1.00 97.56 287 GLU A CA 1
ATOM 2153 C C . GLU A 1 287 ? -4.492 -16.821 -9.028 1.00 97.56 287 GLU A C 1
ATOM 2155 O O . GLU A 1 287 ? -3.803 -17.069 -8.034 1.00 97.56 287 GLU A O 1
ATOM 2160 N N . TYR A 1 288 ? -4.658 -15.563 -9.458 1.00 98.31 288 TYR A N 1
ATOM 2161 C CA . TYR A 1 288 ? -3.952 -14.426 -8.861 1.00 98.31 288 TYR A CA 1
ATOM 2162 C C . TYR A 1 288 ? -4.362 -14.183 -7.411 1.00 98.31 288 TYR A C 1
ATOM 2164 O O . TYR A 1 288 ? -3.483 -14.063 -6.560 1.00 98.31 288 TYR A O 1
ATOM 2172 N N . TYR A 1 289 ? -5.661 -14.164 -7.097 1.00 98.75 289 TYR A N 1
ATOM 2173 C CA . TYR A 1 289 ? -6.109 -13.944 -5.720 1.00 98.75 289 TYR A CA 1
ATOM 2174 C C . TYR A 1 289 ? -5.564 -14.999 -4.735 1.00 98.75 289 TYR A C 1
ATOM 2176 O O . TYR A 1 289 ? -4.840 -14.605 -3.819 1.00 98.75 289 TYR A O 1
ATOM 2184 N N . PRO A 1 290 ? -5.789 -16.322 -4.911 1.00 98.38 290 PRO A N 1
ATOM 2185 C CA . PRO A 1 290 ? -5.295 -17.317 -3.954 1.00 98.38 290 PRO A CA 1
ATOM 2186 C C . PRO A 1 290 ? -3.760 -17.342 -3.855 1.00 98.38 290 PRO A C 1
ATOM 2188 O O . PRO A 1 290 ? -3.212 -17.556 -2.770 1.00 98.38 290 PRO A O 1
ATOM 2191 N N . LYS A 1 291 ? -3.039 -17.066 -4.953 1.00 98.50 291 LYS A N 1
ATOM 2192 C CA . LYS A 1 291 ? -1.572 -16.948 -4.953 1.00 98.50 291 LYS A CA 1
ATOM 2193 C C . LYS A 1 291 ? -1.097 -15.729 -4.157 1.00 98.50 291 LYS A C 1
ATOM 2195 O O . LYS A 1 291 ? -0.232 -15.862 -3.290 1.00 98.50 291 LYS A O 1
ATOM 2200 N N . PHE A 1 292 ? -1.638 -14.549 -4.451 1.00 98.75 292 PHE A N 1
ATOM 2201 C CA . PHE A 1 292 ? -1.171 -13.277 -3.898 1.00 98.75 292 PHE A CA 1
ATOM 2202 C C . PHE A 1 292 ? -1.681 -13.022 -2.477 1.00 98.75 292 PHE A C 1
ATOM 2204 O O . PHE A 1 292 ? -0.966 -12.402 -1.692 1.00 98.75 292 PHE A O 1
ATOM 2211 N N . LYS A 1 293 ? -2.842 -13.568 -2.096 1.00 98.75 293 LYS A N 1
ATOM 2212 C CA . LYS A 1 293 ? -3.323 -13.585 -0.707 1.00 98.75 293 LYS A CA 1
ATOM 2213 C C . LYS A 1 293 ? -2.400 -14.411 0.182 1.00 98.75 293 LYS A C 1
ATOM 2215 O O . LYS A 1 293 ? -1.856 -13.903 1.160 1.00 98.75 293 LYS A O 1
ATOM 2220 N N . LYS A 1 294 ? -2.091 -15.647 -0.227 1.00 98.50 294 LYS A N 1
ATOM 2221 C CA . LYS A 1 294 ? -1.135 -16.518 0.481 1.00 98.50 294 LYS A CA 1
ATOM 2222 C C . LYS A 1 294 ? 0.283 -15.935 0.546 1.00 98.50 294 LYS A C 1
ATOM 2224 O O . LYS A 1 294 ? 1.056 -16.297 1.435 1.00 98.50 294 LYS A O 1
ATOM 2229 N N . TRP A 1 295 ? 0.650 -15.058 -0.390 1.00 98.50 295 TRP A N 1
ATOM 2230 C CA . TRP A 1 295 ? 1.903 -14.305 -0.321 1.00 98.50 295 TRP A CA 1
ATOM 2231 C C . TRP A 1 295 ? 1.801 -13.127 0.660 1.00 98.50 295 TRP A C 1
ATOM 2233 O O . TRP A 1 295 ? 2.723 -12.947 1.451 1.00 98.50 295 TRP A O 1
ATOM 2243 N N . ALA A 1 296 ? 0.687 -12.387 0.688 1.00 98.56 296 ALA A N 1
ATOM 2244 C CA . ALA A 1 296 ? 0.455 -11.304 1.648 1.00 98.56 296 ALA A CA 1
ATOM 2245 C C . ALA A 1 296 ? 0.548 -11.798 3.099 1.00 98.56 296 ALA A C 1
ATOM 2247 O O . ALA A 1 296 ? 1.310 -11.229 3.880 1.00 98.56 296 ALA A O 1
ATOM 2248 N N . ASP A 1 297 ? -0.126 -12.907 3.423 1.00 98.31 297 ASP A N 1
ATOM 2249 C CA . ASP A 1 297 ? -0.107 -13.523 4.761 1.00 98.31 297 ASP A CA 1
ATOM 2250 C C . ASP A 1 297 ? 1.318 -13.859 5.237 1.00 98.31 297 ASP A C 1
ATOM 2252 O O . ASP A 1 297 ? 1.639 -13.736 6.418 1.00 98.31 297 ASP A O 1
ATOM 2256 N N . LYS A 1 298 ? 2.193 -14.267 4.307 1.00 97.94 298 LYS A N 1
ATOM 2257 C CA . LYS A 1 298 ? 3.604 -14.580 4.581 1.00 97.94 298 LYS A CA 1
ATOM 2258 C C . LYS A 1 298 ? 4.501 -13.348 4.615 1.00 97.94 298 LYS A C 1
ATOM 2260 O O . LYS A 1 298 ? 5.479 -13.337 5.356 1.00 97.94 298 LYS A O 1
ATOM 2265 N N . TYR A 1 299 ? 4.232 -12.356 3.766 1.00 97.94 299 TYR A N 1
ATOM 2266 C CA . TYR A 1 299 ? 5.065 -11.162 3.652 1.00 97.94 299 TYR A CA 1
ATOM 2267 C C . TYR A 1 299 ? 4.864 -10.236 4.851 1.00 97.94 299 TYR A C 1
ATOM 2269 O O . TYR A 1 299 ? 5.836 -9.770 5.436 1.00 97.94 299 TYR A O 1
ATOM 2277 N N . PHE A 1 300 ? 3.613 -10.023 5.260 1.00 98.00 300 PHE A N 1
ATOM 2278 C CA . PHE A 1 300 ? 3.247 -9.136 6.361 1.00 98.00 300 PHE A CA 1
ATOM 2279 C C . PHE A 1 300 ? 3.279 -9.835 7.732 1.00 98.00 300 PHE A C 1
ATOM 2281 O O . PHE A 1 300 ? 2.420 -9.586 8.575 1.00 98.00 300 PHE A O 1
ATOM 2288 N N . TRP A 1 301 ? 4.260 -10.712 7.967 1.00 98.38 301 TRP A N 1
ATOM 2289 C CA . TRP A 1 301 ? 4.397 -11.496 9.200 1.00 98.38 301 TRP A CA 1
ATOM 2290 C C . TRP A 1 301 ? 5.448 -10.906 10.156 1.00 98.38 301 TRP A C 1
ATOM 2292 O O . TRP A 1 301 ? 6.626 -10.790 9.814 1.00 98.38 301 TRP A O 1
ATOM 2302 N N . ASN A 1 302 ? 5.046 -10.574 11.385 1.00 97.94 302 ASN A N 1
ATOM 2303 C CA . ASN A 1 302 ? 5.951 -10.156 12.457 1.00 97.94 302 ASN A CA 1
ATOM 2304 C C . ASN A 1 302 ? 6.583 -11.393 13.116 1.00 97.94 302 ASN A C 1
ATOM 2306 O O . ASN A 1 302 ? 6.057 -11.919 14.098 1.00 97.94 302 ASN A O 1
ATOM 2310 N N . THR A 1 303 ? 7.734 -11.848 12.611 1.00 97.62 303 THR A N 1
ATOM 2311 C CA . THR A 1 303 ? 8.391 -13.090 13.077 1.00 97.62 303 THR A CA 1
ATOM 2312 C C . THR A 1 303 ? 8.641 -13.131 14.587 1.00 97.62 303 THR A C 1
ATOM 2314 O O . THR A 1 303 ? 8.418 -14.162 15.206 1.00 97.62 303 THR A O 1
ATOM 2317 N N . HIS A 1 304 ? 9.027 -12.009 15.205 1.00 97.69 304 HIS A N 1
ATOM 2318 C CA . HIS A 1 304 ? 9.290 -11.893 16.648 1.00 97.69 304 HIS A CA 1
ATOM 2319 C C . HIS A 1 304 ? 8.029 -11.733 17.521 1.00 97.69 304 HIS A C 1
ATOM 2321 O O . HIS A 1 304 ? 8.138 -11.600 18.742 1.00 97.69 304 HIS A O 1
ATOM 2327 N N . ARG A 1 305 ? 6.837 -11.699 16.913 1.00 97.12 305 ARG A N 1
ATOM 2328 C CA . ARG A 1 305 ? 5.526 -11.680 17.593 1.00 97.12 305 ARG A CA 1
ATOM 2329 C C . ARG A 1 305 ? 4.642 -12.876 17.238 1.00 97.12 305 ARG A C 1
ATOM 2331 O O . ARG A 1 305 ? 3.624 -13.064 17.897 1.00 97.12 305 ARG A O 1
ATOM 2338 N N . GLU A 1 306 ? 5.034 -13.645 16.221 1.00 97.75 306 GLU A N 1
ATOM 2339 C CA . GLU A 1 306 ? 4.297 -14.790 15.679 1.00 97.75 306 GLU A CA 1
ATOM 2340 C C . GLU A 1 306 ? 2.863 -14.425 15.242 1.00 97.75 306 GLU A C 1
ATOM 2342 O O . GLU A 1 306 ? 1.925 -15.187 15.449 1.00 97.75 306 GLU A O 1
ATOM 2347 N N . GLU A 1 307 ? 2.690 -13.243 14.640 1.00 98.12 307 GLU A N 1
ATOM 2348 C CA . GLU A 1 307 ? 1.403 -12.741 14.136 1.00 98.12 307 GLU A CA 1
ATOM 2349 C C . GLU A 1 307 ? 1.557 -12.011 12.792 1.00 98.12 307 GLU A C 1
ATOM 2351 O O . GLU A 1 307 ? 2.592 -11.401 12.503 1.00 98.12 307 GLU A O 1
ATOM 2356 N N . GLY A 1 308 ? 0.494 -11.998 11.989 1.00 98.19 308 GLY A N 1
ATOM 2357 C CA . GLY A 1 308 ? 0.341 -11.075 10.871 1.00 98.19 308 GLY A CA 1
ATOM 2358 C C . GLY A 1 308 ? 0.206 -9.621 11.343 1.00 98.19 308 GLY A C 1
ATOM 2359 O O . GLY A 1 308 ? -0.328 -9.335 12.416 1.00 98.19 308 GLY A O 1
ATOM 2360 N N . ARG A 1 309 ? 0.665 -8.671 10.522 1.00 98.12 309 ARG A N 1
ATOM 2361 C CA . ARG A 1 309 ? 0.499 -7.223 10.747 1.00 98.12 309 ARG A CA 1
ATOM 2362 C C . ARG A 1 309 ? -0.981 -6.827 10.784 1.00 98.12 309 ARG A C 1
ATOM 2364 O O . ARG A 1 309 ? -1.366 -5.990 11.599 1.00 98.12 309 ARG A O 1
ATOM 2371 N N . GLY A 1 310 ? -1.776 -7.450 9.916 1.00 98.56 310 GLY A N 1
ATOM 2372 C CA . GLY A 1 310 ? -3.198 -7.212 9.683 1.00 98.56 310 GLY A CA 1
ATOM 2373 C C . GLY A 1 310 ? -3.877 -8.448 9.081 1.00 98.56 310 GLY A C 1
ATOM 2374 O O . GLY A 1 310 ? -3.284 -9.524 9.045 1.00 98.56 310 GLY A O 1
ATOM 2375 N N . VAL A 1 311 ? -5.097 -8.299 8.558 1.00 98.69 311 VAL A N 1
ATOM 2376 C CA . VAL A 1 311 ? -5.902 -9.397 7.974 1.00 98.69 311 VAL A CA 1
ATOM 2377 C C . VAL A 1 311 ? -5.522 -9.734 6.522 1.00 98.69 311 VAL A C 1
ATOM 2379 O O . VAL A 1 311 ? -6.323 -10.297 5.774 1.00 98.69 311 VAL A O 1
ATOM 2382 N N . GLY A 1 312 ? -4.302 -9.378 6.117 1.00 98.19 312 GLY A N 1
ATOM 2383 C CA . GLY A 1 312 ? -3.776 -9.606 4.776 1.00 98.19 312 GLY A CA 1
ATOM 2384 C C . GLY A 1 312 ? -4.447 -8.745 3.702 1.00 98.19 312 GLY A C 1
ATOM 2385 O O . GLY A 1 312 ? -4.913 -7.632 3.953 1.00 98.19 312 GLY A O 1
ATOM 2386 N N . GLY A 1 313 ? -4.448 -9.274 2.484 1.00 98.56 313 GLY A N 1
ATOM 2387 C CA . GLY A 1 313 ? -4.927 -8.624 1.268 1.00 98.56 313 GLY A CA 1
ATOM 2388 C C . GLY A 1 313 ? -4.353 -9.365 0.067 1.00 98.56 313 GLY A C 1
ATOM 2389 O O . GLY A 1 313 ? -4.402 -10.590 0.044 1.00 98.56 313 GLY A O 1
ATOM 2390 N N . ILE A 1 314 ? -3.725 -8.660 -0.874 1.00 98.81 314 ILE A N 1
ATOM 2391 C CA . ILE A 1 314 ? -2.887 -9.275 -1.920 1.00 98.81 314 ILE A CA 1
ATOM 2392 C C . ILE A 1 314 ? -1.469 -8.702 -1.888 1.00 98.81 314 ILE A C 1
ATOM 2394 O O . ILE A 1 314 ? -1.282 -7.516 -1.626 1.00 98.81 314 ILE A O 1
ATOM 2398 N N . PHE A 1 315 ? -0.473 -9.536 -2.189 1.00 98.62 315 PHE A N 1
ATOM 2399 C CA . PHE A 1 315 ? 0.917 -9.130 -2.386 1.00 98.62 315 PHE A CA 1
ATOM 2400 C C . PHE A 1 315 ? 1.533 -9.884 -3.566 1.00 98.62 315 PHE A C 1
ATOM 2402 O O . PHE A 1 315 ? 1.401 -11.104 -3.678 1.00 98.62 315 PHE A O 1
ATOM 2409 N N . PHE A 1 316 ? 2.244 -9.161 -4.424 1.00 98.19 316 PHE A N 1
ATOM 2410 C CA . PHE A 1 316 ? 3.033 -9.722 -5.509 1.00 98.19 316 PHE A CA 1
ATOM 2411 C C . PHE A 1 316 ? 4.333 -8.942 -5.720 1.00 98.19 316 PHE A C 1
ATOM 2413 O O . PHE A 1 316 ? 4.445 -7.734 -5.493 1.00 98.19 316 PHE A O 1
ATOM 2420 N N . ASP A 1 317 ? 5.342 -9.666 -6.172 1.00 95.38 317 ASP A N 1
ATOM 2421 C CA . ASP A 1 317 ? 6.642 -9.162 -6.587 1.00 95.38 317 ASP A CA 1
ATOM 2422 C C . ASP A 1 317 ? 7.078 -9.987 -7.798 1.00 95.38 317 ASP A C 1
ATOM 2424 O O . ASP A 1 317 ? 6.550 -11.084 -8.005 1.00 95.38 317 ASP A O 1
ATOM 2428 N N . ASP A 1 318 ? 8.019 -9.469 -8.583 1.00 93.44 318 ASP A N 1
ATOM 2429 C CA . ASP A 1 318 ? 8.565 -10.178 -9.746 1.00 93.44 318 ASP A CA 1
ATOM 2430 C C . ASP A 1 318 ? 7.488 -10.717 -10.728 1.00 93.44 318 ASP A C 1
ATOM 2432 O O . ASP A 1 318 ? 7.614 -11.811 -11.281 1.00 93.44 318 ASP A O 1
ATOM 2436 N N . LEU A 1 319 ? 6.401 -9.958 -10.940 1.00 95.81 319 LEU A N 1
ATOM 2437 C CA . LEU A 1 319 ? 5.325 -10.319 -11.869 1.00 95.81 319 LEU A CA 1
ATOM 2438 C C . LEU A 1 319 ? 5.650 -9.819 -13.283 1.00 95.81 319 LEU A C 1
ATOM 2440 O O . LEU A 1 319 ? 5.459 -8.644 -13.610 1.00 95.81 319 LEU A O 1
ATOM 2444 N N . ASP A 1 320 ? 6.154 -10.725 -14.110 1.00 94.62 320 ASP A N 1
ATOM 2445 C CA . ASP A 1 320 ? 6.647 -10.420 -15.454 1.00 94.62 320 ASP A CA 1
ATOM 2446 C C . ASP A 1 320 ? 5.515 -10.365 -16.500 1.00 94.62 320 ASP A C 1
ATOM 2448 O O . ASP A 1 320 ? 4.615 -11.211 -16.477 1.00 94.62 320 ASP A O 1
ATOM 2452 N N . PRO A 1 321 ? 5.560 -9.429 -17.470 1.00 92.31 321 PRO A N 1
ATOM 2453 C CA . PRO A 1 321 ? 4.719 -9.486 -18.666 1.00 92.31 321 PRO A CA 1
ATOM 2454 C C . PRO A 1 321 ? 4.959 -10.777 -19.474 1.00 92.31 321 PRO A C 1
ATOM 2456 O O . PRO A 1 321 ? 6.118 -11.190 -19.590 1.00 92.31 321 PRO A O 1
ATOM 2459 N N . PRO A 1 322 ? 3.927 -11.372 -20.111 1.00 90.38 322 PRO A N 1
ATOM 2460 C CA . PRO A 1 322 ? 4.076 -12.564 -20.955 1.00 90.38 322 PRO A CA 1
ATOM 2461 C C . PRO A 1 322 ? 5.189 -12.404 -21.992 1.00 90.38 322 PRO A C 1
ATOM 2463 O O . PRO A 1 322 ? 5.333 -11.329 -22.574 1.00 90.38 322 PRO A O 1
ATOM 2466 N N . ALA A 1 323 ? 5.997 -13.438 -22.227 1.00 86.94 323 ALA A N 1
ATOM 2467 C CA . ALA A 1 323 ? 7.151 -13.348 -23.122 1.00 86.94 323 ALA A CA 1
ATOM 2468 C C . ALA A 1 323 ? 6.752 -12.930 -24.561 1.00 86.94 323 ALA A C 1
ATOM 2470 O O . ALA A 1 323 ? 5.606 -13.131 -24.974 1.00 86.94 323 ALA A O 1
ATOM 2471 N N . PRO A 1 324 ? 7.664 -12.320 -25.347 1.00 84.69 324 PRO A N 1
ATOM 2472 C CA . PRO A 1 324 ? 7.369 -11.928 -26.724 1.00 84.69 324 PRO A CA 1
ATOM 2473 C C . PRO A 1 324 ? 6.809 -13.100 -27.543 1.00 84.69 324 PRO A C 1
ATOM 2475 O O . PRO A 1 324 ? 7.431 -14.155 -27.628 1.00 84.69 324 PRO A O 1
ATOM 2478 N N . GLY A 1 325 ? 5.620 -12.915 -28.122 1.00 86.69 325 GLY A N 1
ATOM 2479 C CA . GLY A 1 325 ? 4.920 -13.945 -28.897 1.00 86.69 325 GLY A CA 1
ATOM 2480 C C . GLY A 1 325 ? 4.142 -14.991 -28.084 1.00 86.69 325 GLY A C 1
ATOM 2481 O O . GLY A 1 325 ? 3.489 -15.829 -28.695 1.00 86.69 325 GLY A O 1
ATOM 2482 N N . THR A 1 326 ? 4.156 -14.956 -26.743 1.00 88.44 326 THR A N 1
ATOM 2483 C CA . THR A 1 326 ? 3.474 -15.964 -25.896 1.00 88.44 326 THR A CA 1
ATOM 2484 C C . THR A 1 326 ? 2.200 -15.461 -25.210 1.00 88.44 326 THR A C 1
ATOM 2486 O O . THR A 1 326 ? 1.638 -16.172 -24.380 1.00 88.44 326 THR A O 1
ATOM 2489 N N . GLY A 1 327 ? 1.758 -14.233 -25.488 1.00 89.19 327 GLY A N 1
ATOM 2490 C CA . GLY A 1 327 ? 0.556 -13.652 -24.891 1.00 89.19 327 GLY A CA 1
ATOM 2491 C C . GLY A 1 327 ? 0.499 -12.131 -25.008 1.00 89.19 327 GLY A C 1
ATOM 2492 O O . GLY A 1 327 ? 1.373 -11.503 -25.606 1.00 89.19 327 GLY A O 1
ATOM 2493 N N . ASP A 1 328 ? -0.538 -11.544 -24.414 1.00 90.06 328 ASP A N 1
ATOM 2494 C CA . ASP A 1 328 ? -0.729 -10.096 -24.367 1.00 90.06 328 ASP A CA 1
ATOM 2495 C C . ASP A 1 328 ? 0.285 -9.435 -23.417 1.00 90.06 328 ASP A C 1
ATOM 2497 O O . ASP A 1 328 ? 0.283 -9.666 -22.205 1.00 90.06 328 ASP A O 1
ATOM 2501 N N . ARG A 1 329 ? 1.144 -8.583 -23.985 1.00 88.88 329 ARG A N 1
ATOM 2502 C CA . ARG A 1 329 ? 2.200 -7.850 -23.274 1.00 88.88 329 ARG A CA 1
ATOM 2503 C C . ARG A 1 329 ? 1.663 -6.878 -22.219 1.00 88.88 329 ARG A C 1
ATOM 2505 O O . ARG A 1 329 ? 2.376 -6.611 -21.255 1.00 88.88 329 ARG A O 1
ATOM 2512 N N . ASP A 1 330 ? 0.423 -6.419 -22.358 1.00 90.25 330 ASP A N 1
ATOM 2513 C CA . ASP A 1 330 ? -0.201 -5.429 -21.479 1.00 90.25 330 ASP A CA 1
ATOM 2514 C C . ASP A 1 330 ? -1.087 -6.047 -20.388 1.00 90.25 330 ASP A C 1
ATOM 2516 O O . ASP A 1 330 ? -1.591 -5.331 -19.521 1.00 90.25 330 ASP A O 1
ATOM 2520 N N . ALA A 1 331 ? -1.247 -7.376 -20.364 1.00 93.00 331 ALA A N 1
ATOM 2521 C CA . ALA A 1 331 ? -2.095 -8.061 -19.385 1.00 93.00 331 ALA A CA 1
ATOM 2522 C C . ALA A 1 331 ? -1.738 -7.703 -17.926 1.00 93.00 331 ALA A C 1
ATOM 2524 O O . ALA A 1 331 ? -2.620 -7.435 -17.112 1.00 93.00 331 ALA A O 1
ATOM 2525 N N . VAL A 1 332 ? -0.441 -7.626 -17.600 1.00 95.69 332 VAL A N 1
ATOM 2526 C CA . VAL A 1 332 ? 0.015 -7.266 -16.245 1.00 95.69 332 VAL A CA 1
ATOM 2527 C C . VAL A 1 332 ? -0.174 -5.772 -15.954 1.00 95.69 332 VAL A C 1
ATOM 2529 O O . VAL A 1 332 ? -0.503 -5.413 -14.824 1.00 95.69 332 VAL A O 1
ATOM 2532 N N . PHE A 1 333 ? -0.040 -4.901 -16.961 1.00 95.25 333 PHE A N 1
ATOM 2533 C CA . PHE A 1 333 ? -0.322 -3.471 -16.812 1.00 95.25 333 PHE A CA 1
ATOM 2534 C C . PHE A 1 333 ? -1.795 -3.241 -16.450 1.00 95.25 333 PHE A C 1
ATOM 2536 O O . PHE A 1 333 ? -2.081 -2.608 -15.434 1.00 95.25 333 PHE A O 1
ATOM 2543 N N . ARG A 1 334 ? -2.727 -3.839 -17.204 1.00 95.06 334 ARG A N 1
ATOM 2544 C CA . ARG A 1 334 ? -4.172 -3.708 -16.944 1.00 95.06 334 ARG A CA 1
ATOM 2545 C C . ARG A 1 334 ? -4.604 -4.379 -15.635 1.00 95.06 334 ARG A C 1
ATOM 2547 O O . ARG A 1 334 ? -5.534 -3.901 -14.981 1.00 95.06 334 ARG A O 1
ATOM 2554 N N . PHE A 1 335 ? -3.918 -5.442 -15.205 1.00 97.12 335 PHE A N 1
ATOM 2555 C CA . PHE A 1 335 ? -4.081 -6.015 -13.863 1.00 97.12 335 PHE A CA 1
ATOM 2556 C C . PHE A 1 335 ? -3.718 -4.999 -12.769 1.00 97.12 335 PHE A C 1
ATOM 2558 O O . PHE A 1 335 ? -4.531 -4.734 -11.881 1.00 97.12 335 PHE A O 1
ATOM 2565 N N . VAL A 1 336 ? -2.543 -4.367 -12.867 1.00 97.19 336 VAL A N 1
ATOM 2566 C CA . VAL A 1 336 ? -2.100 -3.320 -11.931 1.00 97.19 336 VAL A CA 1
ATOM 2567 C C . VAL A 1 336 ? -3.041 -2.109 -11.952 1.00 97.19 336 VAL A C 1
ATOM 2569 O O . VAL A 1 336 ? -3.433 -1.637 -10.884 1.00 97.19 336 VAL A O 1
ATOM 2572 N N . GLU A 1 337 ? -3.466 -1.656 -13.136 1.00 95.19 337 GLU A N 1
ATOM 2573 C CA . GLU A 1 337 ? -4.470 -0.597 -13.313 1.00 95.19 337 GLU A CA 1
ATOM 2574 C C . GLU A 1 337 ? -5.779 -0.925 -12.581 1.00 95.19 337 GLU A C 1
ATOM 2576 O O . GLU A 1 337 ? -6.293 -0.109 -11.810 1.00 95.19 337 GLU A O 1
ATOM 2581 N N . THR A 1 338 ? -6.285 -2.146 -12.765 1.00 95.25 338 THR A N 1
ATOM 2582 C CA . THR A 1 338 ? -7.525 -2.617 -12.136 1.00 95.25 338 THR A CA 1
ATOM 2583 C C . THR A 1 338 ? -7.389 -2.658 -10.615 1.00 95.25 338 THR A C 1
ATOM 2585 O O . THR A 1 338 ? -8.245 -2.120 -9.910 1.00 95.25 338 THR A O 1
ATOM 2588 N N . CYS A 1 339 ? -6.321 -3.259 -10.087 1.00 95.44 339 CYS A N 1
ATOM 2589 C CA . CYS A 1 339 ? -6.122 -3.399 -8.646 1.00 95.44 339 CYS A CA 1
ATOM 2590 C C . CYS A 1 339 ? -5.914 -2.051 -7.935 1.00 95.44 339 CYS A C 1
ATOM 2592 O O . CYS A 1 339 ? -6.482 -1.843 -6.862 1.00 95.44 339 CYS A O 1
ATOM 2594 N N . GLY A 1 340 ? -5.170 -1.112 -8.530 1.00 92.44 340 GLY A N 1
ATOM 2595 C CA . GLY A 1 340 ? -4.996 0.225 -7.955 1.00 92.44 340 GLY A CA 1
ATOM 2596 C C . GLY A 1 340 ? -6.262 1.082 -8.022 1.00 92.44 340 GLY A C 1
ATOM 2597 O O . GLY A 1 340 ? -6.637 1.690 -7.019 1.00 92.44 340 GLY A O 1
ATOM 2598 N N . SER A 1 341 ? -6.984 1.058 -9.149 1.00 89.94 341 SER A N 1
ATOM 2599 C CA . SER A 1 341 ? -8.235 1.819 -9.316 1.00 89.94 341 SER A CA 1
ATOM 2600 C C . SER A 1 341 ? -9.354 1.353 -8.378 1.00 89.94 341 SER A C 1
ATOM 2602 O O . SER A 1 341 ? -10.193 2.150 -7.973 1.00 89.94 341 SER A O 1
ATOM 2604 N N . ASN A 1 342 ? -9.373 0.070 -7.997 1.00 91.88 342 ASN A N 1
ATOM 2605 C CA . ASN A 1 342 ? -10.390 -0.477 -7.093 1.00 91.88 342 ASN A CA 1
ATOM 2606 C C . ASN A 1 342 ? -10.054 -0.304 -5.596 1.00 91.88 342 ASN A C 1
ATOM 2608 O O . ASN A 1 342 ? -10.905 -0.602 -4.756 1.00 91.88 342 ASN A O 1
ATOM 2612 N N . PHE A 1 343 ? -8.870 0.210 -5.227 1.00 96.44 343 PHE A N 1
ATOM 2613 C CA . PHE A 1 343 ? -8.508 0.378 -3.812 1.00 96.44 343 PHE A CA 1
ATOM 2614 C C . PHE A 1 343 ? -9.506 1.254 -3.020 1.00 96.44 343 PHE A C 1
ATOM 2616 O O . PHE A 1 343 ? -9.952 0.805 -1.960 1.00 96.44 343 PHE A O 1
ATOM 2623 N N . PRO A 1 344 ? -9.947 2.440 -3.498 1.00 96.12 344 PRO A N 1
ATOM 2624 C CA . PRO A 1 344 ? -10.929 3.241 -2.765 1.00 96.12 344 PRO A CA 1
ATOM 2625 C C . PRO A 1 344 ? -12.279 2.533 -2.584 1.00 96.12 344 PRO A C 1
ATOM 2627 O O . PRO A 1 344 ? -12.894 2.685 -1.532 1.00 96.12 344 PRO A O 1
ATOM 2630 N N . ALA A 1 345 ? -12.710 1.707 -3.545 1.00 96.00 345 ALA A N 1
ATOM 2631 C CA . ALA A 1 345 ? -13.927 0.898 -3.425 1.00 96.00 345 ALA A CA 1
ATOM 2632 C C . ALA A 1 345 ? -13.790 -0.225 -2.376 1.00 96.00 345 ALA A C 1
ATOM 2634 O O . ALA A 1 345 ? -14.750 -0.538 -1.671 1.00 96.00 345 ALA A O 1
ATOM 2635 N N . GLY A 1 346 ? -12.593 -0.797 -2.219 1.00 98.12 346 GLY A N 1
ATOM 2636 C CA . GLY A 1 346 ? -12.288 -1.749 -1.148 1.00 98.12 346 GLY A CA 1
ATOM 2637 C C . GLY A 1 346 ? -12.189 -1.097 0.235 1.00 98.12 346 GLY A C 1
ATOM 2638 O O . GLY A 1 346 ? -12.600 -1.700 1.221 1.00 98.12 346 GLY A O 1
ATOM 2639 N N . TYR A 1 347 ? -11.667 0.130 0.327 1.00 98.81 347 TYR A N 1
ATOM 2640 C CA . TYR A 1 347 ? -11.310 0.748 1.610 1.00 98.81 347 TYR A CA 1
ATOM 2641 C C . TYR A 1 347 ? -12.331 1.761 2.156 1.00 98.81 347 TYR A C 1
ATOM 2643 O O . TYR A 1 347 ? -12.679 1.715 3.337 1.00 98.81 347 TYR A O 1
ATOM 2651 N N . LEU A 1 348 ? -12.839 2.684 1.333 1.00 98.50 348 LEU A N 1
ATOM 2652 C CA . LEU A 1 348 ? -13.664 3.794 1.827 1.00 98.50 348 LEU A CA 1
ATOM 2653 C C . LEU A 1 348 ? -15.037 3.394 2.383 1.00 98.50 348 LEU A C 1
ATOM 2655 O O . LEU A 1 348 ? -15.431 4.012 3.371 1.00 98.50 348 LEU A O 1
ATOM 2659 N N . PRO A 1 349 ? -15.752 2.370 1.869 1.00 98.75 349 PRO A N 1
ATOM 2660 C CA . PRO A 1 349 ? -16.983 1.901 2.508 1.00 98.75 349 PRO A CA 1
ATOM 2661 C C . PRO A 1 349 ? -16.758 1.453 3.959 1.00 98.75 349 PRO A C 1
ATOM 2663 O O . PRO A 1 349 ? -17.585 1.732 4.827 1.00 98.75 349 PRO A O 1
ATOM 2666 N N . ILE A 1 350 ? -15.602 0.841 4.243 1.00 98.88 350 ILE A N 1
ATOM 2667 C CA . ILE A 1 350 ? -15.201 0.449 5.598 1.00 98.88 350 ILE A CA 1
ATOM 2668 C C . ILE A 1 350 ? -14.953 1.699 6.448 1.00 98.88 350 ILE A C 1
ATOM 2670 O O . ILE A 1 350 ? -15.531 1.837 7.523 1.00 98.88 350 ILE A O 1
ATOM 2674 N N . VAL A 1 351 ? -14.147 2.653 5.964 1.00 98.75 351 VAL A N 1
ATOM 2675 C CA . VAL A 1 351 ? -13.880 3.897 6.710 1.00 98.75 351 VAL A CA 1
ATOM 2676 C C . VAL A 1 351 ? -15.177 4.655 6.997 1.00 98.75 351 VAL A C 1
ATOM 2678 O O . VAL A 1 351 ? -15.408 5.033 8.142 1.00 98.75 351 VAL A O 1
ATOM 2681 N N . GLN A 1 352 ? -16.059 4.815 6.009 1.00 98.44 352 GLN A N 1
ATOM 2682 C CA . GLN A 1 352 ? -17.336 5.514 6.161 1.00 98.44 352 GLN A CA 1
ATOM 2683 C C . GLN A 1 352 ? -18.250 4.841 7.195 1.00 98.44 352 GLN A C 1
ATOM 2685 O O . GLN A 1 352 ? -18.872 5.532 7.997 1.00 98.44 352 GLN A O 1
ATOM 2690 N N . LYS A 1 353 ? -18.294 3.503 7.221 1.00 98.69 353 LYS A N 1
ATOM 2691 C CA . LYS A 1 353 ? -19.056 2.718 8.204 1.00 98.69 353 LYS A CA 1
ATOM 2692 C C . LYS A 1 353 ? -18.494 2.828 9.627 1.00 98.69 353 LYS A C 1
ATOM 2694 O O . LYS A 1 353 ? -19.241 2.646 10.586 1.00 98.69 353 LYS A O 1
ATOM 2699 N N . ARG A 1 354 ? -17.189 3.085 9.782 1.00 98.62 354 ARG A N 1
ATOM 2700 C CA . ARG A 1 354 ? -16.488 2.993 11.077 1.00 98.62 354 ARG A CA 1
ATOM 2701 C C . ARG A 1 354 ? -16.059 4.320 11.691 1.00 98.62 354 ARG A C 1
ATOM 2703 O O . ARG A 1 354 ? -15.943 4.381 12.913 1.00 98.62 354 ARG A O 1
ATOM 2710 N N . LYS A 1 355 ? -15.832 5.371 10.899 1.00 97.69 355 LYS A N 1
ATOM 2711 C CA . LYS A 1 355 ? -15.198 6.625 11.349 1.00 97.69 355 LYS A CA 1
ATOM 2712 C C . LYS A 1 355 ? -15.937 7.350 12.481 1.00 97.69 355 LYS A C 1
ATOM 2714 O O . LYS A 1 355 ? -15.279 7.982 13.303 1.00 97.69 355 LYS A O 1
ATOM 2719 N N . ASP A 1 356 ? -17.260 7.197 12.567 1.00 98.00 356 ASP A N 1
ATOM 2720 C CA . ASP A 1 356 ? -18.107 7.837 13.587 1.00 98.00 356 ASP A CA 1
ATOM 2721 C C . ASP A 1 356 ? -18.497 6.880 14.739 1.00 98.00 356 ASP A C 1
ATOM 2723 O O . ASP A 1 356 ? -19.303 7.230 15.602 1.00 98.00 356 ASP A O 1
ATOM 2727 N N . THR A 1 357 ? -17.937 5.662 14.781 1.00 98.69 357 THR A N 1
ATOM 2728 C CA . THR A 1 357 ? -18.183 4.699 15.872 1.00 98.69 357 THR A CA 1
ATOM 2729 C C . THR A 1 357 ? -17.654 5.274 17.184 1.00 98.69 357 THR A C 1
ATOM 2731 O O . THR A 1 357 ? -16.473 5.612 17.269 1.00 98.69 357 THR A O 1
ATOM 2734 N N . LYS A 1 358 ? -18.493 5.368 18.223 1.00 98.50 358 LYS A N 1
ATOM 2735 C CA . LYS A 1 358 ? -18.035 5.770 19.564 1.00 98.50 358 LYS A CA 1
ATOM 2736 C C . LYS A 1 358 ? -16.964 4.795 20.060 1.00 98.50 358 LYS A C 1
ATOM 2738 O O . LYS A 1 358 ? -17.118 3.591 19.873 1.00 98.50 358 LYS A O 1
ATOM 2743 N N . PHE A 1 359 ? -15.922 5.315 20.702 1.00 98.56 359 PHE A N 1
ATOM 2744 C CA . PHE A 1 359 ? -14.841 4.512 21.266 1.00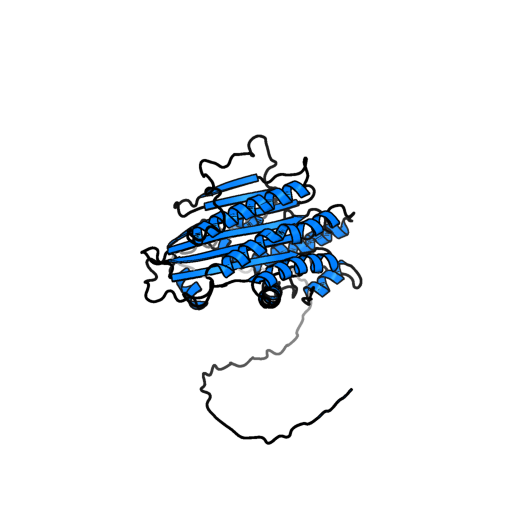 98.56 359 PHE A CA 1
ATOM 2745 C C . PHE A 1 359 ? -14.457 4.973 22.674 1.00 98.56 359 PHE A C 1
ATOM 2747 O O . PHE A 1 359 ? -14.771 6.102 23.056 1.00 98.56 359 PHE A O 1
ATOM 2754 N N . THR A 1 360 ? -13.794 4.103 23.438 1.00 98.62 360 THR A N 1
ATOM 2755 C CA . THR A 1 360 ? -13.268 4.423 24.780 1.00 98.62 360 THR A CA 1
ATOM 2756 C C . THR A 1 360 ? -11.759 4.681 24.763 1.00 98.62 360 THR A C 1
ATOM 2758 O O . THR A 1 360 ? -11.064 4.362 23.793 1.00 98.62 360 THR A O 1
ATOM 2761 N N . GLU A 1 361 ? -11.218 5.220 25.857 1.00 98.38 361 GLU A N 1
ATOM 2762 C CA . GLU A 1 361 ? -9.771 5.416 26.006 1.00 98.38 361 GLU A CA 1
ATOM 2763 C C . GLU A 1 361 ? -8.992 4.090 26.011 1.00 98.38 361 GLU A C 1
ATOM 2765 O O . GLU A 1 361 ? -7.864 4.032 25.519 1.00 98.38 361 GLU A O 1
ATOM 2770 N N . GLU A 1 362 ? -9.591 2.988 26.473 1.00 98.19 362 GLU A N 1
ATOM 2771 C CA . GLU A 1 362 ? -9.018 1.645 26.342 1.00 98.19 362 GLU A CA 1
ATOM 2772 C C . GLU A 1 362 ? -8.911 1.216 24.874 1.00 98.19 362 GLU A C 1
ATOM 2774 O O . GLU A 1 362 ? -7.866 0.703 24.468 1.00 98.19 362 GLU A O 1
ATOM 2779 N N . GLU A 1 363 ? -9.945 1.477 24.067 1.00 98.69 363 GLU A N 1
ATOM 2780 C CA . GLU A 1 363 ? -9.952 1.180 22.630 1.00 98.69 363 GLU A CA 1
ATOM 2781 C C . GLU A 1 363 ? -8.939 2.052 21.865 1.00 98.69 363 GLU A C 1
ATOM 2783 O O . GLU A 1 363 ? -8.216 1.564 20.987 1.00 98.69 363 GLU A O 1
ATOM 2788 N N . LYS A 1 364 ? -8.803 3.334 22.239 1.00 98.56 364 LYS A N 1
ATOM 2789 C CA . LYS A 1 364 ? -7.768 4.228 21.692 1.00 98.56 364 LYS A CA 1
ATOM 2790 C C . LYS A 1 364 ? -6.367 3.778 22.120 1.00 98.56 364 LYS A C 1
ATOM 2792 O O . LYS A 1 364 ? -5.470 3.713 21.280 1.00 98.56 364 LYS A O 1
ATOM 2797 N N . ARG A 1 365 ? -6.162 3.374 23.379 1.00 98.56 365 ARG A N 1
ATOM 2798 C CA . ARG A 1 365 ? -4.899 2.786 23.866 1.00 98.56 365 ARG A CA 1
ATOM 2799 C C . ARG A 1 365 ? -4.549 1.487 23.135 1.00 98.56 365 ARG A C 1
ATOM 2801 O O . ARG A 1 365 ? -3.381 1.281 22.802 1.00 98.56 365 ARG A O 1
ATOM 2808 N N . TRP A 1 366 ? -5.531 0.634 22.850 1.00 98.75 366 TRP A N 1
ATOM 2809 C CA . TRP A 1 366 ? -5.329 -0.581 22.062 1.00 98.75 366 TRP A CA 1
ATOM 2810 C C . TRP A 1 366 ? -4.923 -0.273 20.613 1.00 98.75 366 TRP A C 1
ATOM 2812 O O . TRP A 1 366 ? -3.979 -0.887 20.109 1.00 98.75 366 TRP A O 1
ATOM 2822 N N . GLN A 1 367 ? -5.512 0.753 19.978 1.00 98.88 367 GLN A N 1
ATOM 2823 C CA . GLN A 1 367 ? -5.023 1.258 18.686 1.00 98.88 367 GLN A CA 1
ATOM 2824 C C . GLN A 1 367 ? -3.537 1.619 18.744 1.00 98.88 367 GLN A C 1
ATOM 2826 O O . GLN A 1 367 ? -2.789 1.238 17.844 1.00 98.88 367 GLN A O 1
ATOM 2831 N N . GLN A 1 368 ? -3.088 2.303 19.798 1.00 98.81 368 GLN A N 1
ATOM 2832 C CA . GLN A 1 368 ? -1.679 2.677 19.934 1.00 98.81 368 GLN A CA 1
ATOM 2833 C C . GLN A 1 368 ? -0.749 1.459 20.068 1.00 98.81 368 GLN A C 1
ATOM 2835 O O . GLN A 1 368 ? 0.330 1.446 19.474 1.00 98.81 368 GLN A O 1
ATOM 2840 N N . LEU A 1 369 ? -1.182 0.407 20.773 1.00 98.75 369 LEU A N 1
ATOM 2841 C CA . LEU A 1 369 ? -0.440 -0.856 20.892 1.00 98.75 369 LEU A CA 1
ATOM 2842 C C . LEU A 1 369 ? -0.357 -1.616 19.557 1.00 98.75 369 LEU A C 1
ATOM 2844 O O . LEU A 1 369 ? 0.723 -2.069 19.169 1.00 98.75 369 LEU A O 1
ATOM 2848 N N . ARG A 1 370 ? -1.465 -1.713 18.806 1.00 98.75 370 ARG A N 1
ATOM 2849 C CA . ARG A 1 370 ? -1.468 -2.322 17.461 1.00 98.75 370 ARG A CA 1
ATOM 2850 C C . ARG A 1 370 ? -0.664 -1.501 16.449 1.00 98.75 370 ARG A C 1
ATOM 2852 O O . ARG A 1 370 ? 0.030 -2.073 15.615 1.00 98.75 370 ARG A O 1
ATOM 2859 N N . ARG A 1 371 ? -0.663 -0.171 16.556 1.00 98.81 371 ARG A N 1
ATOM 2860 C CA . ARG A 1 371 ? 0.227 0.705 15.776 1.00 98.81 371 ARG A CA 1
ATOM 2861 C C . ARG A 1 371 ? 1.704 0.508 16.122 1.00 98.81 371 ARG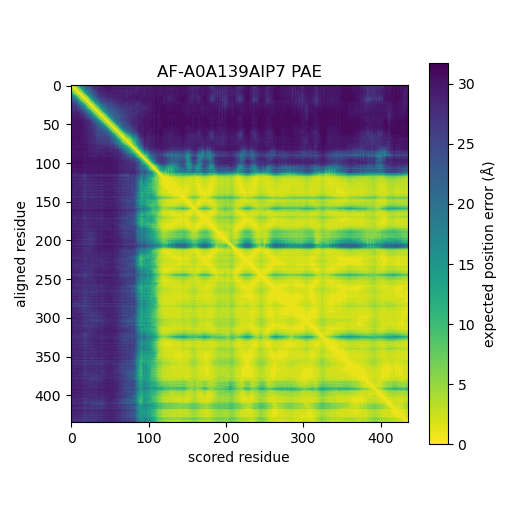 A C 1
ATOM 2863 O O . ARG A 1 371 ? 2.531 0.537 15.217 1.00 98.81 371 ARG A O 1
ATOM 2870 N N . GLY A 1 372 ? 2.031 0.190 17.377 1.00 98.62 372 GLY A N 1
ATOM 2871 C CA . GLY A 1 372 ? 3.370 -0.269 17.758 1.00 98.62 372 GLY A CA 1
ATOM 2872 C C . GLY A 1 372 ? 3.819 -1.503 16.960 1.00 98.62 372 GLY A C 1
ATOM 2873 O O . GLY A 1 372 ? 4.946 -1.545 16.475 1.00 98.62 372 GLY A O 1
ATOM 2874 N N . ARG A 1 373 ? 2.917 -2.466 16.708 1.00 98.50 373 ARG A N 1
ATOM 2875 C CA . ARG A 1 373 ? 3.183 -3.640 15.842 1.00 98.50 373 ARG A CA 1
ATOM 2876 C C . ARG A 1 373 ? 3.363 -3.291 14.363 1.00 98.50 373 ARG A C 1
ATOM 2878 O O . ARG A 1 373 ? 4.099 -3.987 13.665 1.00 98.50 373 ARG A O 1
ATOM 2885 N N . TYR A 1 374 ? 2.715 -2.227 13.891 1.00 98.69 374 TYR A N 1
ATOM 2886 C CA . TYR A 1 374 ? 2.893 -1.712 12.530 1.00 98.69 374 TYR A CA 1
ATOM 2887 C C . TYR A 1 374 ? 4.285 -1.082 12.349 1.00 98.69 374 TYR A C 1
ATOM 2889 O O . TYR A 1 374 ? 4.979 -1.381 11.379 1.00 98.69 374 TYR A O 1
ATOM 2897 N N . VAL A 1 375 ? 4.729 -0.282 13.327 1.00 98.56 375 VAL A N 1
ATOM 2898 C CA . VAL A 1 375 ? 6.089 0.285 13.375 1.00 98.56 375 VAL A CA 1
ATOM 2899 C C . VAL A 1 375 ? 7.145 -0.820 13.486 1.00 98.56 375 VAL A C 1
ATOM 2901 O O . VAL A 1 375 ? 8.114 -0.811 12.730 1.00 98.56 375 VAL A O 1
ATOM 2904 N N . GLU A 1 376 ? 6.937 -1.808 14.367 1.00 98.38 376 GLU A N 1
ATOM 2905 C CA . GLU A 1 376 ? 7.805 -2.991 14.472 1.00 98.38 376 GLU A CA 1
ATOM 2906 C C . GLU A 1 376 ? 7.962 -3.696 13.114 1.00 98.38 376 GLU A C 1
ATOM 2908 O O . GLU A 1 376 ? 9.088 -3.984 12.715 1.00 98.38 376 GLU A O 1
ATOM 2913 N N . PHE A 1 377 ? 6.871 -3.918 12.370 1.00 98.31 377 PHE A N 1
ATOM 2914 C CA . PHE A 1 377 ? 6.954 -4.546 11.049 1.00 98.31 377 PHE A CA 1
ATOM 2915 C C .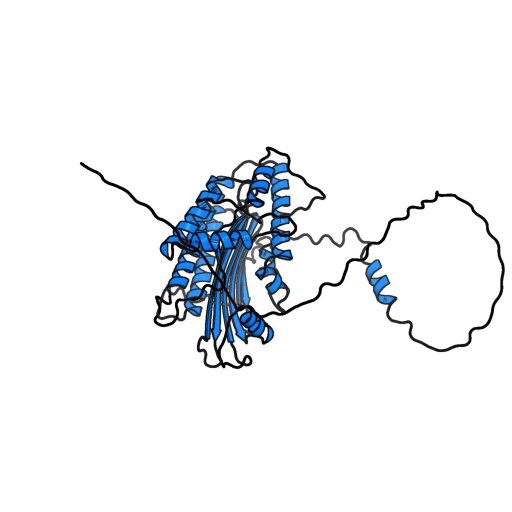 PHE A 1 377 ? 7.759 -3.706 10.051 1.00 98.31 377 PHE A C 1
ATOM 2917 O O . PHE A 1 377 ? 8.680 -4.217 9.412 1.00 98.31 377 PHE A O 1
ATOM 2924 N N . ASN A 1 378 ? 7.432 -2.420 9.911 1.00 96.50 378 ASN A N 1
ATOM 2925 C CA . ASN A 1 378 ? 8.055 -1.574 8.895 1.00 96.50 378 ASN A CA 1
ATOM 2926 C C . ASN A 1 378 ? 9.562 -1.379 9.149 1.00 96.50 378 ASN A C 1
ATOM 2928 O O . ASN A 1 378 ? 10.341 -1.370 8.201 1.00 96.50 378 ASN A O 1
ATOM 2932 N N . LEU A 1 379 ? 9.999 -1.274 10.409 1.00 96.00 379 LEU A N 1
ATOM 2933 C CA . LEU A 1 379 ? 11.421 -1.105 10.735 1.00 96.00 379 LEU A CA 1
ATOM 2934 C C . LEU A 1 379 ? 12.206 -2.434 10.730 1.00 96.00 379 LEU A C 1
ATOM 2936 O O . LEU A 1 379 ? 13.379 -2.455 10.350 1.00 96.00 379 LEU A O 1
ATOM 2940 N N . ILE A 1 380 ? 11.586 -3.552 11.135 1.00 95.94 380 ILE A N 1
ATOM 2941 C CA . ILE A 1 380 ? 12.289 -4.832 11.353 1.00 95.94 380 ILE A CA 1
ATOM 2942 C C . ILE A 1 380 ? 12.146 -5.800 10.170 1.00 95.94 380 ILE A C 1
ATOM 2944 O O . ILE A 1 380 ? 13.067 -6.585 9.942 1.00 95.94 380 ILE A O 1
ATOM 2948 N N . HIS A 1 381 ? 11.078 -5.729 9.369 1.00 95.25 381 HIS A N 1
ATOM 2949 C CA . HIS A 1 381 ? 10.783 -6.730 8.328 1.00 95.25 381 HIS A CA 1
ATOM 2950 C C . HIS A 1 381 ? 10.601 -6.150 6.926 1.00 95.25 381 HIS A C 1
ATOM 2952 O O . HIS A 1 381 ? 11.047 -6.783 5.967 1.00 95.25 381 HIS A O 1
ATOM 2958 N N . ASP A 1 382 ? 10.004 -4.962 6.776 1.00 92.88 382 ASP A N 1
ATOM 2959 C CA . ASP A 1 382 ? 9.695 -4.443 5.440 1.00 92.88 382 ASP A CA 1
ATOM 2960 C C . ASP A 1 382 ? 10.953 -4.182 4.592 1.00 92.88 382 ASP A C 1
ATOM 2962 O O . ASP A 1 382 ? 11.846 -3.400 4.940 1.00 92.88 382 ASP A O 1
ATOM 2966 N N . ARG A 1 383 ? 10.996 -4.828 3.421 1.00 88.12 383 ARG A N 1
ATOM 2967 C CA . ARG A 1 383 ? 12.109 -4.718 2.472 1.00 88.12 383 ARG A CA 1
ATOM 2968 C C . ARG A 1 383 ? 12.214 -3.310 1.885 1.00 88.12 383 ARG A C 1
ATOM 2970 O O . ARG A 1 383 ? 13.330 -2.857 1.649 1.00 88.12 383 ARG A O 1
ATOM 2977 N N . GLY A 1 384 ? 11.084 -2.631 1.660 1.00 83.50 384 GLY A N 1
ATOM 2978 C CA . GLY A 1 384 ? 11.048 -1.286 1.081 1.00 83.50 384 GLY A CA 1
ATOM 2979 C C . GLY A 1 384 ? 11.659 -0.243 2.014 1.00 83.50 384 GLY A C 1
ATOM 2980 O O . GLY A 1 384 ? 12.590 0.463 1.631 1.00 83.50 384 GLY A O 1
ATOM 2981 N N . THR A 1 385 ? 11.192 -0.210 3.261 1.00 86.25 385 THR A N 1
ATOM 2982 C CA . THR A 1 385 ? 11.671 0.695 4.313 1.00 86.25 385 THR A CA 1
ATOM 2983 C C . THR A 1 385 ? 13.160 0.490 4.583 1.00 86.25 385 THR A C 1
ATOM 2985 O O . THR A 1 385 ? 13.927 1.450 4.523 1.00 86.25 385 THR A O 1
ATOM 2988 N N . LYS A 1 386 ? 13.608 -0.759 4.786 1.00 84.25 386 LYS A N 1
ATOM 2989 C CA . LYS A 1 386 ? 15.035 -1.060 5.000 1.00 84.25 386 LYS A CA 1
ATOM 2990 C C . LYS A 1 386 ? 15.921 -0.639 3.833 1.00 84.25 386 LYS A C 1
ATOM 2992 O O . LYS A 1 386 ? 16.965 -0.034 4.057 1.00 84.25 386 LYS A O 1
ATOM 2997 N N . PHE A 1 387 ? 15.520 -0.960 2.602 1.00 80.50 387 PHE A N 1
ATOM 2998 C CA . PHE A 1 387 ? 16.279 -0.580 1.412 1.00 80.50 387 PHE A CA 1
ATOM 2999 C C . PHE A 1 387 ? 16.354 0.944 1.265 1.00 80.50 387 PHE A C 1
ATOM 3001 O O . PHE A 1 387 ? 17.431 1.480 1.019 1.00 80.50 387 PHE A O 1
ATOM 3008 N N . GLY A 1 388 ? 15.238 1.646 1.489 1.00 81.75 388 GLY A N 1
ATOM 3009 C CA . GLY A 1 388 ? 15.186 3.104 1.467 1.00 81.75 388 GLY A CA 1
ATOM 3010 C C . GLY A 1 388 ? 16.127 3.745 2.489 1.00 81.75 388 GLY A C 1
ATOM 3011 O O . GLY A 1 388 ? 16.931 4.591 2.115 1.00 81.75 388 GLY A O 1
ATOM 3012 N N . LEU A 1 389 ? 16.078 3.313 3.755 1.00 84.62 389 LEU A N 1
ATOM 3013 C CA . LEU A 1 389 ? 16.946 3.844 4.818 1.00 84.62 389 LEU A CA 1
ATOM 3014 C C . LEU A 1 389 ? 18.435 3.530 4.591 1.00 84.62 389 LEU A C 1
ATOM 3016 O O . LEU A 1 389 ? 19.291 4.305 5.007 1.00 84.62 389 LEU A O 1
ATOM 3020 N N . ALA A 1 390 ? 18.749 2.417 3.922 1.00 77.75 390 ALA A N 1
ATOM 3021 C CA . ALA A 1 390 ? 20.116 2.046 3.557 1.00 77.75 390 ALA A CA 1
ATOM 3022 C C . ALA A 1 390 ? 20.627 2.724 2.268 1.00 77.75 390 ALA A C 1
ATOM 3024 O O . ALA A 1 390 ? 21.809 2.600 1.953 1.00 77.75 390 ALA A O 1
ATOM 3025 N N . THR A 1 391 ? 19.768 3.417 1.509 1.00 74.06 391 THR A N 1
ATOM 3026 C CA . THR A 1 391 ? 20.132 4.049 0.231 1.00 74.06 391 THR A CA 1
ATOM 3027 C C . THR A 1 391 ? 20.646 5.478 0.461 1.00 74.06 391 THR A C 1
ATOM 3029 O O . THR A 1 391 ? 19.873 6.338 0.895 1.00 74.06 391 THR A O 1
ATOM 3032 N N . PRO A 1 392 ? 21.918 5.794 0.138 1.00 72.56 392 PRO A N 1
ATOM 3033 C CA . PRO A 1 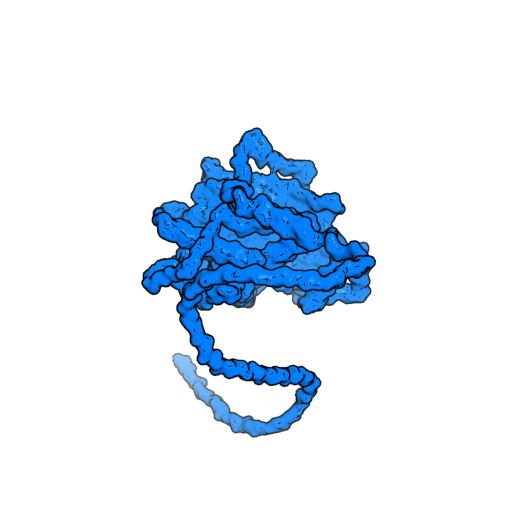392 ? 22.454 7.144 0.299 1.00 72.56 392 PRO A CA 1
ATOM 3034 C C . PRO A 1 392 ? 21.663 8.183 -0.506 1.00 72.56 392 PRO A C 1
ATOM 3036 O O . PRO A 1 392 ? 21.370 7.984 -1.685 1.00 72.56 392 PRO A O 1
ATOM 3039 N N . GLY A 1 393 ? 21.320 9.307 0.129 1.00 71.94 393 GLY A N 1
ATOM 3040 C CA . GLY A 1 393 ? 20.556 10.387 -0.505 1.00 71.94 393 GLY A CA 1
ATOM 3041 C C . GLY A 1 393 ? 19.069 10.087 -0.744 1.00 71.94 393 GLY A C 1
ATOM 3042 O O . GLY A 1 393 ? 18.404 10.863 -1.430 1.00 71.94 393 GLY A O 1
ATOM 3043 N N . ALA A 1 394 ? 18.523 8.994 -0.199 1.00 77.56 394 ALA A N 1
ATOM 3044 C CA . ALA A 1 394 ? 17.083 8.755 -0.215 1.00 77.56 394 ALA A CA 1
ATOM 3045 C C . ALA A 1 394 ? 16.329 9.766 0.673 1.00 77.56 394 ALA A C 1
ATOM 3047 O O . ALA A 1 394 ? 16.811 10.177 1.730 1.00 77.56 394 ALA A O 1
ATOM 3048 N N . ARG A 1 395 ? 15.110 10.149 0.267 1.00 82.38 395 ARG A N 1
ATOM 3049 C CA . ARG A 1 395 ? 14.258 11.081 1.025 1.00 82.38 395 ARG A CA 1
ATOM 3050 C C . ARG A 1 395 ? 13.662 10.368 2.247 1.00 82.38 395 ARG A C 1
ATOM 3052 O O . ARG A 1 395 ? 12.588 9.775 2.160 1.00 82.38 395 ARG A O 1
ATOM 3059 N N . ILE A 1 396 ? 14.365 10.425 3.381 1.00 87.81 396 ILE A N 1
ATOM 3060 C CA . ILE A 1 396 ? 13.998 9.751 4.644 1.00 87.81 396 ILE A CA 1
ATOM 3061 C C . ILE A 1 396 ? 12.558 10.075 5.076 1.00 87.81 396 ILE A C 1
ATOM 3063 O O . ILE A 1 396 ? 11.797 9.164 5.396 1.00 87.81 396 ILE A O 1
ATOM 3067 N N . GLU A 1 397 ? 12.136 11.334 4.948 1.00 88.44 397 GLU A N 1
ATOM 3068 C CA . GLU A 1 397 ? 10.762 11.782 5.233 1.00 88.44 397 GLU A CA 1
ATOM 3069 C C . GLU A 1 397 ? 9.684 11.084 4.381 1.00 88.44 397 GLU A C 1
ATOM 3071 O O . GLU A 1 397 ? 8.553 10.897 4.823 1.00 88.44 397 GLU A O 1
ATOM 3076 N N . SER A 1 398 ? 10.009 10.658 3.154 1.00 86.25 398 SER A N 1
ATOM 3077 C CA . SER A 1 398 ? 9.090 9.852 2.335 1.00 86.25 398 SER A CA 1
ATOM 3078 C C . SER A 1 398 ? 9.023 8.414 2.850 1.00 86.25 398 SER A C 1
ATOM 3080 O O . SER A 1 398 ? 7.952 7.823 2.909 1.00 86.25 398 SER A O 1
ATOM 3082 N N . ILE A 1 399 ? 10.151 7.841 3.268 1.00 87.69 399 ILE A N 1
ATOM 3083 C CA . ILE A 1 399 ? 10.212 6.463 3.777 1.00 87.69 399 ILE A CA 1
ATOM 3084 C C . ILE A 1 399 ? 9.436 6.339 5.103 1.00 87.69 399 ILE A C 1
ATOM 3086 O O . ILE A 1 399 ? 8.644 5.409 5.294 1.00 87.69 399 ILE A O 1
ATOM 3090 N N . LEU A 1 400 ? 9.601 7.319 5.995 1.00 93.50 400 LEU A N 1
ATOM 3091 C CA . LEU A 1 400 ? 8.976 7.346 7.319 1.00 93.50 400 LEU A CA 1
ATOM 3092 C C . LEU A 1 400 ? 7.546 7.919 7.338 1.00 93.50 400 LEU A C 1
ATOM 3094 O O . LEU A 1 400 ? 6.896 7.878 8.386 1.00 93.50 400 LEU A O 1
ATOM 3098 N N . VAL A 1 401 ? 6.978 8.344 6.196 1.00 93.12 401 VAL A N 1
ATOM 3099 C CA . VAL A 1 401 ? 5.540 8.695 6.120 1.00 93.12 401 VAL A CA 1
ATOM 3100 C C . VAL A 1 401 ? 4.646 7.528 6.555 1.00 93.12 401 VAL A C 1
ATOM 3102 O O . VAL A 1 401 ? 3.551 7.743 7.066 1.00 93.12 401 VAL A O 1
ATOM 3105 N N . SER A 1 402 ? 5.143 6.300 6.366 1.00 93.12 402 SER A N 1
ATOM 3106 C CA . SER A 1 402 ? 4.493 5.043 6.733 1.00 93.12 402 SER A CA 1
ATOM 3107 C C . SER A 1 402 ? 4.379 4.812 8.244 1.00 93.12 402 SER A C 1
ATOM 3109 O O . SER A 1 402 ? 3.692 3.881 8.656 1.00 93.12 402 SER A O 1
ATOM 3111 N N . MET A 1 403 ? 5.047 5.619 9.075 1.00 97.00 403 MET A N 1
ATOM 3112 C CA . MET A 1 403 ? 4.854 5.598 10.524 1.00 97.00 403 MET A CA 1
ATOM 3113 C C . MET A 1 403 ? 3.552 6.332 10.886 1.00 97.00 403 MET A C 1
ATOM 3115 O O . MET A 1 403 ? 3.331 7.434 10.372 1.00 97.00 403 MET A O 1
ATOM 3119 N N . PRO A 1 404 ? 2.723 5.814 11.809 1.00 97.69 404 PRO A N 1
ATOM 3120 C CA . PRO A 1 404 ? 1.574 6.546 12.338 1.00 97.69 404 PRO A CA 1
ATOM 3121 C C . PRO A 1 404 ? 2.019 7.801 13.104 1.00 97.69 404 PRO A C 1
ATOM 3123 O O . PRO A 1 404 ? 3.175 7.909 13.504 1.00 97.69 404 PRO A O 1
ATOM 3126 N N . LEU A 1 405 ? 1.099 8.747 13.330 1.00 96.12 405 LEU A N 1
ATOM 3127 C CA . LEU A 1 405 ? 1.384 9.952 14.127 1.00 96.12 405 LEU A CA 1
ATOM 3128 C C . LEU A 1 405 ? 1.758 9.602 15.577 1.00 96.12 405 LEU A C 1
ATOM 3130 O O . LEU A 1 405 ? 2.615 10.232 16.181 1.00 96.12 405 LEU A O 1
ATOM 3134 N N . THR A 1 406 ? 1.116 8.569 16.125 1.00 98.06 406 THR A N 1
ATOM 3135 C CA . THR A 1 406 ? 1.351 8.047 17.474 1.00 98.06 406 THR A CA 1
ATOM 3136 C C . THR A 1 406 ? 1.362 6.518 17.468 1.00 98.06 406 THR A C 1
ATOM 3138 O O . THR A 1 406 ? 0.664 5.884 16.668 1.00 98.06 406 THR A O 1
ATOM 3141 N N . ALA A 1 407 ? 2.164 5.932 18.360 1.00 98.56 407 ALA A N 1
ATOM 3142 C CA . ALA A 1 407 ? 2.223 4.502 18.664 1.00 98.56 407 ALA A CA 1
ATOM 3143 C C . ALA A 1 407 ? 2.619 4.304 20.142 1.00 98.56 407 ALA A C 1
ATOM 3145 O O . ALA A 1 407 ? 3.142 5.220 20.776 1.00 98.56 407 ALA A O 1
ATOM 3146 N N . ARG A 1 408 ? 2.375 3.114 20.705 1.00 98.50 408 ARG A N 1
ATOM 3147 C CA . ARG A 1 408 ? 2.660 2.796 22.115 1.00 98.50 408 ARG A CA 1
ATOM 3148 C C . ARG A 1 408 ? 3.239 1.396 22.263 1.00 98.50 408 ARG A C 1
ATOM 3150 O O . ARG A 1 408 ? 2.799 0.456 21.605 1.00 98.50 408 ARG A O 1
ATOM 3157 N N . TRP A 1 409 ? 4.158 1.254 23.212 1.00 98.56 409 TRP A N 1
ATOM 3158 C CA . TRP A 1 409 ? 4.687 -0.025 23.673 1.00 98.56 409 TRP A CA 1
ATOM 3159 C C . TRP A 1 409 ? 4.487 -0.142 25.178 1.00 98.56 409 TRP A C 1
ATOM 3161 O O . TRP A 1 409 ? 4.655 0.825 25.915 1.00 98.56 409 TRP A O 1
ATOM 3171 N N . GLU A 1 410 ? 4.124 -1.336 25.631 1.00 98.00 410 GLU A N 1
ATOM 3172 C CA . GLU A 1 410 ? 3.952 -1.652 27.045 1.00 98.00 410 GLU A CA 1
ATOM 3173 C C . GLU A 1 410 ? 4.619 -2.987 27.353 1.00 98.00 410 GLU A C 1
ATOM 3175 O O . GLU A 1 410 ? 4.485 -3.959 26.601 1.00 98.00 410 GLU A O 1
ATOM 3180 N N . TYR A 1 411 ? 5.334 -3.035 28.473 1.00 97.25 411 TYR A N 1
ATOM 3181 C CA . TYR A 1 411 ? 6.012 -4.241 28.918 1.00 97.25 411 TYR A CA 1
ATOM 3182 C C . TYR A 1 411 ? 4.999 -5.321 29.316 1.00 97.25 411 TYR A C 1
ATOM 3184 O O . TYR A 1 411 ? 4.098 -5.074 30.113 1.00 97.25 411 TYR A O 1
ATOM 3192 N N . MET A 1 412 ? 5.159 -6.527 28.761 1.00 93.06 412 MET A N 1
ATOM 3193 C CA . MET A 1 412 ? 4.363 -7.720 29.095 1.00 93.06 412 MET A CA 1
ATOM 3194 C C . MET A 1 412 ? 2.833 -7.550 28.982 1.00 93.06 412 MET A C 1
ATOM 3196 O O . MET A 1 412 ? 2.083 -8.269 29.645 1.00 93.06 412 MET A O 1
ATOM 3200 N N . HIS A 1 413 ? 2.360 -6.645 28.115 1.00 94.44 413 HIS A N 1
ATOM 3201 C CA . HIS A 1 413 ? 0.935 -6.507 27.803 1.00 94.44 413 HIS A CA 1
ATOM 3202 C C . HIS A 1 413 ? 0.337 -7.843 27.325 1.00 94.44 413 HIS A C 1
ATOM 3204 O O . HIS A 1 413 ? 0.911 -8.513 26.464 1.00 94.44 413 HIS A O 1
ATOM 3210 N N . LYS A 1 414 ? -0.836 -8.207 27.857 1.00 93.62 414 LYS A N 1
ATOM 3211 C CA . LYS A 1 414 ? -1.605 -9.396 27.465 1.00 93.62 414 LYS A CA 1
ATOM 3212 C C . LYS A 1 414 ? -3.082 -9.042 27.327 1.00 93.62 414 LYS A C 1
ATOM 3214 O O . LYS A 1 414 ? -3.660 -8.448 28.238 1.00 93.62 414 LYS A O 1
ATOM 3219 N N . THR A 1 415 ? -3.691 -9.462 26.224 1.00 95.69 415 THR A N 1
ATOM 3220 C CA . THR A 1 415 ? -5.142 -9.409 26.024 1.00 95.69 415 THR A CA 1
ATOM 3221 C C . THR A 1 415 ? -5.849 -10.449 26.903 1.00 95.69 415 THR A C 1
ATOM 3223 O O . THR A 1 415 ? -5.273 -11.478 27.277 1.00 95.69 415 THR A O 1
ATOM 3226 N N . LYS A 1 416 ? -7.105 -10.182 27.276 1.00 95.25 416 LYS A N 1
ATOM 3227 C CA . LYS A 1 416 ? -7.911 -11.099 28.098 1.00 95.25 416 LYS A CA 1
ATOM 3228 C C . LYS A 1 416 ? -8.713 -12.046 27.188 1.00 95.25 416 LYS A C 1
ATOM 3230 O O . LYS A 1 416 ? -9.230 -11.594 26.169 1.00 95.25 416 LYS A O 1
ATOM 3235 N N . PRO A 1 417 ? -8.865 -13.340 27.529 1.00 95.75 417 PRO A N 1
ATOM 3236 C CA . PRO A 1 417 ? -9.773 -14.232 26.809 1.00 95.75 417 PRO A CA 1
ATOM 3237 C C . PRO A 1 417 ? -11.190 -13.651 26.710 1.00 95.75 417 PRO A C 1
ATOM 3239 O O . PRO A 1 417 ? -11.680 -13.045 27.661 1.00 95.75 417 PRO A O 1
ATOM 3242 N N . GLY A 1 418 ? -11.838 -13.837 25.559 1.00 94.69 418 GLY A N 1
ATOM 3243 C CA . GLY A 1 418 ? -13.205 -13.368 25.306 1.00 94.69 418 GLY A CA 1
ATOM 3244 C C . GLY A 1 418 ? -13.352 -11.890 24.916 1.00 94.69 418 GLY A C 1
ATOM 3245 O O . GLY A 1 418 ? -14.464 -11.485 24.589 1.00 94.69 418 GLY A O 1
ATOM 3246 N N . THR A 1 419 ? -12.283 -11.083 24.905 1.00 97.88 419 THR A N 1
ATOM 3247 C CA . THR A 1 419 ? -12.366 -9.671 24.480 1.00 97.88 419 THR A CA 1
ATOM 3248 C C . THR A 1 419 ? -12.087 -9.479 22.986 1.00 97.88 419 THR A C 1
ATOM 3250 O O . THR A 1 419 ? -11.507 -10.343 22.322 1.00 97.88 419 THR A O 1
ATOM 3253 N N . ARG A 1 420 ? -12.491 -8.326 22.434 1.00 97.94 420 ARG A N 1
ATOM 3254 C CA . ARG A 1 420 ? -12.340 -8.011 21.001 1.00 97.94 420 ARG A CA 1
ATOM 3255 C C . ARG A 1 420 ? -10.875 -7.845 20.578 1.00 97.94 420 ARG A C 1
ATOM 3257 O O . ARG A 1 420 ? -10.524 -8.156 19.443 1.00 97.94 420 ARG A O 1
ATOM 3264 N N . GLU A 1 421 ? -10.012 -7.398 21.491 1.00 98.50 421 GLU A N 1
ATOM 3265 C CA . GLU A 1 421 ? -8.557 -7.333 21.294 1.00 98.50 421 GLU A CA 1
ATOM 3266 C C . GLU A 1 421 ? -7.993 -8.734 21.054 1.00 98.50 421 GLU A C 1
ATOM 3268 O O . GLU A 1 421 ? -7.215 -8.956 20.126 1.00 98.50 421 GLU A O 1
ATOM 3273 N N . ARG A 1 422 ? -8.437 -9.700 21.870 1.00 97.81 422 ARG A N 1
ATOM 3274 C CA . ARG A 1 422 ? -7.998 -11.089 21.777 1.00 97.81 422 ARG A CA 1
ATOM 3275 C C . ARG A 1 422 ? -8.510 -11.774 20.510 1.00 97.81 422 ARG A C 1
ATOM 3277 O O . ARG A 1 422 ? -7.745 -12.491 19.874 1.00 97.81 422 ARG A O 1
ATOM 3284 N N . GLN A 1 423 ? -9.756 -11.501 20.111 1.00 97.81 423 GLN A N 1
ATOM 3285 C CA . GLN A 1 423 ? -10.322 -11.978 18.841 1.00 97.81 423 GLN A CA 1
ATOM 3286 C C . GLN A 1 423 ? -9.477 -11.545 17.634 1.00 97.81 423 GLN A C 1
ATOM 3288 O O . GLN A 1 423 ? -9.259 -12.348 16.728 1.00 97.81 423 GLN A O 1
ATOM 3293 N N . LEU A 1 424 ? -8.966 -10.305 17.628 1.00 98.31 424 LEU A N 1
ATOM 3294 C CA . LEU A 1 424 ? -8.024 -9.876 16.596 1.00 98.31 424 LEU A CA 1
ATOM 3295 C C . LEU A 1 424 ? -6.706 -10.658 16.692 1.00 98.31 424 LEU A C 1
ATOM 3297 O O . LEU A 1 424 ? -6.277 -11.214 15.688 1.00 98.31 424 LEU A O 1
ATOM 3301 N N . GLU A 1 425 ? -6.063 -10.721 17.863 1.00 97.88 425 GLU A N 1
ATOM 3302 C CA . GLU A 1 425 ? -4.772 -11.418 18.007 1.00 97.88 425 GLU A CA 1
ATOM 3303 C C . GLU A 1 425 ? -4.833 -12.892 17.573 1.00 97.88 425 GLU A C 1
ATOM 3305 O O . GLU A 1 425 ? -3.923 -13.361 16.890 1.00 97.88 425 GLU A O 1
ATOM 3310 N N . ASP A 1 426 ? -5.900 -13.620 17.915 1.00 97.25 426 ASP A N 1
ATOM 3311 C CA . ASP A 1 426 ? -6.061 -15.021 17.509 1.00 97.25 426 ASP A CA 1
ATOM 3312 C C . ASP A 1 426 ? -6.228 -15.161 15.979 1.00 97.25 426 ASP A C 1
ATOM 3314 O O . ASP A 1 426 ? -5.672 -16.093 15.390 1.00 97.25 426 ASP A O 1
ATOM 3318 N N . ALA A 1 427 ? -6.902 -14.212 15.314 1.00 97.25 427 ALA A N 1
ATOM 3319 C CA . ALA A 1 427 ? -7.021 -14.162 13.851 1.00 97.25 427 ALA A CA 1
ATOM 3320 C C . ALA A 1 427 ? -5.728 -13.707 13.142 1.00 97.25 427 ALA A C 1
ATOM 3322 O O . ALA A 1 427 ? -5.470 -14.117 12.014 1.00 97.25 427 ALA A O 1
ATOM 3323 N N . LEU A 1 428 ? -4.889 -12.889 13.787 1.00 98.06 428 LEU A N 1
ATOM 3324 C CA . LEU A 1 428 ? -3.584 -12.493 13.241 1.00 98.06 428 LEU A CA 1
ATOM 3325 C C . LEU A 1 428 ? -2.539 -13.610 13.365 1.00 98.06 428 LEU A C 1
ATOM 3327 O O . LEU A 1 428 ? -1.674 -13.737 12.502 1.00 98.06 428 LEU A O 1
ATOM 3331 N N . LYS A 1 429 ? -2.619 -14.440 14.410 1.00 97.69 429 LYS A N 1
ATOM 3332 C CA . LYS A 1 429 ? -1.761 -15.628 14.585 1.00 97.69 429 LYS A CA 1
ATOM 3333 C C . LYS A 1 429 ? -2.102 -16.763 13.622 1.00 97.69 429 LYS A C 1
ATOM 3335 O O . LYS A 1 429 ? -1.236 -17.562 13.285 1.00 97.69 429 LYS A O 1
ATOM 3340 N N . ASN A 1 430 ? -3.355 -16.828 13.180 1.00 95.94 430 ASN A N 1
ATOM 3341 C CA . ASN A 1 430 ? -3.869 -17.876 12.306 1.00 95.94 430 ASN A CA 1
ATOM 3342 C C . ASN A 1 430 ? -4.512 -17.219 11.074 1.00 95.94 430 ASN A C 1
ATOM 3344 O O . ASN A 1 430 ? -5.705 -16.918 11.132 1.00 95.94 430 ASN A O 1
ATOM 3348 N N . PRO A 1 431 ? -3.767 -16.973 9.978 1.00 93.56 431 PRO A N 1
ATOM 3349 C CA . PRO A 1 431 ? -4.315 -16.343 8.778 1.00 93.56 431 PRO A CA 1
ATOM 3350 C C . PRO A 1 431 ? -5.589 -17.041 8.282 1.00 93.56 431 PRO A C 1
ATOM 3352 O O . PRO A 1 431 ? -5.604 -18.253 8.073 1.00 93.56 431 PRO A O 1
ATOM 3355 N N . GLN A 1 432 ? -6.662 -16.266 8.124 1.00 95.00 432 GLN A N 1
ATOM 3356 C CA . GLN A 1 432 ? -7.995 -16.747 7.746 1.00 95.00 432 GLN A CA 1
ATOM 3357 C C . GLN A 1 432 ? -8.221 -16.625 6.234 1.00 95.00 432 GLN A C 1
ATOM 3359 O O . GLN A 1 432 ? -7.613 -15.772 5.585 1.00 95.00 432 GLN A O 1
ATOM 3364 N N . GLU A 1 433 ? -9.120 -17.434 5.675 1.00 96.94 433 GLU A N 1
ATOM 3365 C CA . GLU A 1 433 ? -9.708 -17.175 4.354 1.00 96.94 433 GLU A CA 1
ATOM 3366 C C . GLU A 1 433 ? -10.989 -16.349 4.524 1.00 96.94 433 GLU A C 1
ATOM 3368 O O . GLU A 1 433 ? -11.817 -16.662 5.379 1.00 96.94 433 GLU A O 1
ATOM 3373 N N . TRP A 1 434 ? -11.135 -15.276 3.740 1.00 97.75 434 TRP A N 1
ATOM 3374 C CA . TRP A 1 434 ? -12.218 -14.291 3.903 1.00 97.75 434 TRP A CA 1
ATOM 3375 C C . TRP A 1 434 ? -13.291 -14.337 2.804 1.00 97.75 434 TRP A C 1
ATOM 3377 O O . TRP A 1 434 ? -14.363 -13.760 3.012 1.00 97.75 434 TRP A O 1
ATOM 3387 N N . VAL A 1 435 ? -12.984 -14.966 1.658 1.00 96.31 435 VAL A N 1
ATOM 3388 C CA . VAL A 1 435 ? -13.782 -15.072 0.413 1.00 96.31 435 VAL A CA 1
ATOM 3389 C C . VAL A 1 435 ? -13.378 -16.294 -0.413 1.00 96.31 435 VAL A C 1
ATOM 3391 O O . VAL A 1 435 ? -12.233 -16.759 -0.216 1.00 96.31 435 VAL A O 1
#

Sequence (435 aa):
MASIVKSALPLSASTLSYWASSSTVRALPRHAITSTSRGYRAGAGAGAGAGTARSKWTPMGAAVGVIAGVAVYQLATFSDPERNVIESKAAPPAEDGWTQALGDWKPPPRLHPDDPSLPARTRMANLVYSFQNHIISALEHAEGPNGARFYRDTWKRPNGEGGGVSAVLSEGKTFEKAGVLVSVIEGNLSKEAAMQMKSRGRDFGPAAVDGLRFFAAGLSSVIHPRNPHAPTAHLNYRYFEVSDKTGKVLSSWYGGGADLTPIYLYPEDATHFHSVLKSACDKHNPEYYPKFKKWADKYFWNTHREEGRGVGGIFFDDLDPPAPGTGDRDAVFRFVETCGSNFPAGYLPIVQKRKDTKFTEEEKRWQQLRRGRYVEFNLIHDRGTKFGLATPGARIESILVSMPLTARWEYMHKTKPGTRERQLEDALKNPQEWV

Solvent-accessible surface area (backbone atoms only — not comparable to full-atom values): 26002 Å² total; per-residue (Å²): 136,83,90,89,84,92,84,84,87,86,88,86,83,86,79,92,82,89,87,87,86,88,86,88,82,88,85,81,83,88,82,86,82,84,90,80,92,79,86,82,81,90,82,88,85,89,85,88,86,89,85,90,82,88,83,88,88,85,92,85,78,92,87,87,88,67,75,70,64,57,58,53,61,66,58,71,72,73,79,56,91,77,81,76,71,80,70,74,69,65,72,74,75,83,50,102,67,61,80,52,66,78,59,95,66,73,74,80,74,94,60,68,49,83,48,82,91,51,57,67,71,57,28,46,44,46,40,31,54,49,48,44,54,53,52,49,52,55,50,38,54,74,34,37,95,91,38,48,62,68,40,59,50,71,50,66,44,94,85,67,42,36,30,35,39,45,28,41,29,51,75,20,80,44,38,30,25,34,28,44,32,33,41,42,35,46,47,76,45,49,68,66,58,52,52,55,42,36,78,73,71,50,73,68,71,93,61,55,62,83,54,29,29,35,40,38,30,31,27,43,33,30,38,33,41,54,31,42,69,19,50,29,40,39,38,34,46,35,39,39,37,36,20,44,80,87,66,51,75,61,47,55,31,32,34,31,37,40,37,41,30,55,54,46,74,51,72,69,52,51,25,46,31,43,46,46,52,35,58,36,27,48,78,73,38,71,65,47,36,67,54,18,26,61,38,18,51,63,69,46,44,34,78,95,72,62,27,32,65,30,84,30,40,36,29,51,63,82,46,59,48,46,54,94,91,71,54,62,61,54,56,55,55,54,40,53,51,44,49,59,70,44,43,60,74,31,45,46,63,48,38,71,74,19,52,82,58,87,79,51,73,68,50,50,51,47,31,22,42,52,39,31,50,49,48,50,34,42,72,74,65,37,64,65,44,48,50,46,76,71,38,87,91,50,64,60,74,68,59,54,44,70,50,65,76,66,59,38,86,69,88,88,74,76,74,54,89,94,38,61,61,32,57,30,52,58,44,25,52,45,82,75,86,64,119

Foldseek 3Di:
DDDDDDDDDDDDDDDDDDDDDDDDDDDDDDDDDDDDDDDDDDDDDDDDDDDDDDDDDDDDDDDDPDPVPVVVVVVVPPPDPPPPPPQPPWPPPPDPPLPDPPPPDDQDPQDDLPPVVDDPLSSLSNLLVVLLVLVQVLVVVLLPDPWWHWRWDWDAFPVRFFTWIWTWTDCTLFFNIKIKIKTKGKFQQDPVNVVVVVVVPDDLPPADSVFKMKIKIKIWMWTHTPFLQAWIKIKMKMKMFIDGNVRHTSFIFIWMWMFTAHLFDDLVLLLLLQVLLCVLCVVQPNVQSVVFQVVQLVQQALPVLLFGLHLGTGTDDRHGAAPVPRDDRCSVVVSSSSNSSCNSVSRVVSSSVGSPDDDDPVSSLSSQASLVSQVSCLVPRDPQLVVQVVDPSRPNCSSCSNRRSHHDDDPPDDDDPPDRSVVRRVCRNPRDDSD